Protein AF-0000000070117212 (afdb_homodimer)

Secondary structure (DSSP, 8-state):
--HHHHHHHHHHHTTT--GGGS-HHHHHHHHHHHHHHHHHHHTT--HHHHHHHHHHHHHHHHHHHTT-GGGHHHHHHHHHHHHHHHHHHHHHHHHHT---HHHHHHHHHHHHHHHHHHHHHHHHTT--HHHHHHHHHHHHHHHHHHHHHHHTT--S-----TTSHHHHHHHHHHHHHHHHHH--TTHHHHHHHHHHHHHHHHHHHHHHHHH-/--HHHHHHHHHHHTTT--GGGS-HHHHHHHHHHHHHHHHHHHTT--HHHHHHHHHHHHHHHHHHHTT-GGGHHHHHHHHHHHHHHHHHHHHHHHHHT---HHHHHHHHHHHHHHHHHHHHHHHHTT--HHHHHHHHHHHHHHHHHHHHHHHTT--S-----TTSHHHHHHHHHHHHHHHHHH--TTHHHHHHHHHHHHHHHHHHHHHHHHH-

Radius of gyration: 22.8 Å; Cα contacts (8 Å, |Δi|>4): 592; chains: 2; bounding box: 67×60×42 Å

pLDDT: mean 95.01, std 5.37, range [67.38, 98.81]

Nearest PDB structures (foldseek):
  6wm5-assembly1_A  TM=8.125E-01  e=2.354E-05  Archaeoglobus fulgidus
  5d92-assembly1_A  TM=7.506E-01  e=2.896E-04  Archaeoglobus fulgidus DSM 4304
  4q7c-assembly1_B  TM=7.956E-01  e=5.933E-04  Archaeoglobus fulgidus DSM 4304
  4q7c-assembly1_A  TM=7.778E-01  e=1.016E-03  Archaeoglobus fulgidus DSM 4304
  4mnd-assembly1_A-2  TM=7.373E-01  e=1.162E-03  Archaeoglobus fulgidus

InterPro domains:
  IPR000462 CDP-alcohol phosphatidyltransferase [PF01066] (47-190)
  IPR043130 CDP-alcohol phosphatidyltransferase, transmembrane domain [G3DSA:1.20.120.1760] (30-212)

Organism: Actinoplanes teichomyceticus (NCBI:txid1867)

Solvent-accessible surface area (backbone atoms only — not comparable to full-atom values): 20747 Å² total; per-residue (Å²): 124,52,71,69,57,47,41,52,55,50,8,64,75,53,83,62,49,50,45,91,74,43,55,70,67,58,28,49,51,54,48,48,27,45,53,53,14,50,53,38,38,73,69,68,50,50,32,68,55,37,42,51,50,20,34,54,40,19,54,43,23,31,60,39,18,68,65,37,63,81,21,18,51,59,22,17,50,34,43,52,53,21,55,49,27,61,52,26,19,54,33,17,14,61,65,65,69,60,74,45,49,52,54,54,40,49,52,55,51,42,51,54,53,24,51,51,25,48,40,46,21,37,37,65,59,63,16,55,62,68,50,36,50,49,24,51,51,42,46,52,48,43,54,37,51,52,31,38,37,35,58,58,63,41,81,61,84,72,62,90,44,71,42,36,67,70,49,50,50,48,42,49,17,52,30,32,39,43,26,51,73,68,68,46,37,51,51,38,40,49,51,47,35,53,36,20,54,54,15,41,52,52,46,50,53,37,48,52,64,64,50,102,124,53,70,69,55,46,42,52,53,51,9,65,75,54,82,62,49,49,44,91,74,42,56,71,66,56,28,49,49,54,48,48,27,46,53,52,14,49,53,37,37,75,69,70,49,51,32,67,56,36,43,51,50,21,34,53,40,18,55,44,24,31,61,38,19,69,65,38,62,82,20,17,50,59,23,16,52,34,43,51,53,22,56,49,26,60,52,26,21,55,33,18,13,61,66,64,69,60,73,47,49,52,54,52,40,50,53,54,51,41,52,52,55,25,50,53,23,48,41,47,21,37,38,64,58,62,16,55,63,68,50,36,48,48,24,51,50,41,46,50,47,44,52,39,50,52,29,39,38,36,59,58,63,41,81,61,84,74,64,90,45,71,42,35,66,71,47,50,49,47,42,48,21,54,28,33,39,43,28,49,73,69,68,48,37,51,52,38,38,51,52,48,34,52,35,22,54,53,14,40,52,50,46,51,53,35,49,51,64,65,48,102

Foldseek 3Di:
DDPVVLQCVVCVVAVNDGLVPDPPVSVVLSVVLLVVLVVCLVVPNALVNLLVVLLVLLLCLLVQLLVALVSLLVSLVSLVVSVSSLSNSVSNCSVNVPDDPVSVVSSVVSLLSSLLSLLSSLVSNPADPVLSVLLSVLLVVLVVLQVVLVVLPQVHSQDDAQLDSVNSSCLSNVLSVCCSPPVDSHPSSVVSNVRSVRRSVSVVVSSVVRND/DDPVVLQCVVCVVAVNDGLVPDPPVSVVLSVVLLVVLVVCLVVPNALVNLLVVLLVLLLCLLVQLLVALVSLLVSLVSLVVSVSSLSNSVSNCSVNVPDDPVSVVSSVVSLLSSLLSLLSSLVSNPADPVLSVLLSVLLVVLVVLQVVLVVLPQVHSQDDAQLDSVNSSCLSNVLSVCCSPPVDSHPSSVVSNVRSVRRSVSVVVSSVVRND

Sequence (424 aa):
MTWDEYATAWSGLHGGFDPRRASRLVRGWVRAAYAIGSWLGRHRVSPAAVTTAGVLVCAAVPLIALAGRPGLPAGALLVLVAAAADGLDGAVAVITGRVTRTGFVYDSVADRLGEAAWLAAFWVAGAPGWLVTAAGAASWLHEYVRARATAAGMSEIGVVTVGERPTRALIAGLGLALIAVLGMPWLPPALWVVMQLIGLAQLSAAVRHALRMTWDEYATAWSGLHGGFDPRRASRLVRGWVRAAYAIGSWLGRHRVSPAAVTTAGVLVCAAVPLIALAGRPGLPAGALLVLVAAAADGLDGAVAVITGRVTRTGFVYDSVADRLGEAAWLAAFWVAGAPGWLVTAAGAASWLHEYVRARATAAGMSEIGVVTVGERPTRALIAGLGLALIAVLGMPWLPPALWVVMQLIGLAQLSAAVRHALR

Structure (mmCIF, N/CA/C/O backbone):
data_AF-0000000070117212-model_v1
#
loop_
_entity.id
_entity.type
_entity.pdbx_description
1 polymer 'CDP-diacylglycerol--glycerol-3-phosphate 3-phosphatidyltransferase'
#
loop_
_atom_site.group_PDB
_atom_site.id
_atom_site.type_symbol
_atom_site.label_atom_id
_atom_site.label_alt_id
_atom_site.label_comp_id
_atom_site.label_asym_id
_atom_site.label_entity_id
_atom_site.label_seq_id
_atom_site.pdbx_PDB_ins_code
_atom_site.Cartn_x
_atom_site.Cartn_y
_atom_site.Cartn_z
_atom_site.occupancy
_atom_site.B_iso_or_equiv
_atom_site.auth_seq_id
_atom_site.auth_comp_id
_atom_site.auth_asym_id
_atom_site.auth_atom_id
_atom_site.pdbx_PDB_model_num
ATOM 1 N N . MET A 1 1 ? 34.344 7.117 -7.133 1 90.5 1 MET A N 1
ATOM 2 C CA . MET A 1 1 ? 34.062 7.066 -5.699 1 90.5 1 MET A CA 1
ATOM 3 C C . MET A 1 1 ? 34.812 5.895 -5.055 1 90.5 1 MET A C 1
ATOM 5 O O . MET A 1 1 ? 34.75 4.773 -5.57 1 90.5 1 MET A O 1
ATOM 9 N N . THR A 1 2 ? 35.469 6.082 -4.016 1 93.94 2 THR A N 1
ATOM 10 C CA . THR A 1 2 ? 36.188 5.023 -3.32 1 93.94 2 THR A CA 1
ATOM 11 C C . THR A 1 2 ? 35.281 4.25 -2.395 1 93.94 2 THR A C 1
ATOM 13 O O . THR A 1 2 ? 3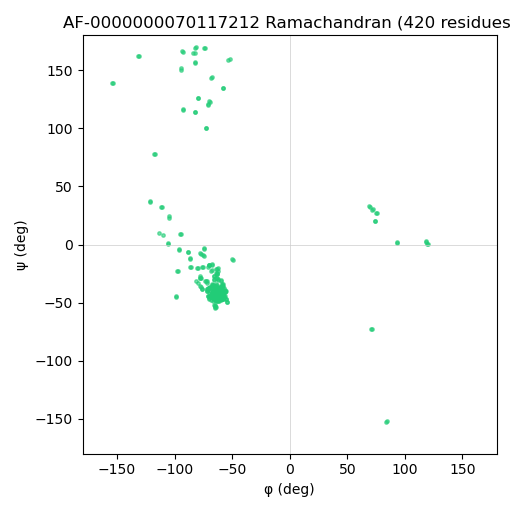4.156 4.688 -2.125 1 93.94 2 THR A O 1
ATOM 16 N N . TRP A 1 3 ? 35.719 3.117 -1.957 1 94.31 3 TRP A N 1
ATOM 17 C CA . TRP A 1 3 ? 34.938 2.295 -1.026 1 94.31 3 TRP A CA 1
ATOM 18 C C . TRP A 1 3 ? 34.625 3.07 0.245 1 94.31 3 TRP A C 1
ATOM 20 O O . TRP A 1 3 ? 33.469 3.031 0.728 1 94.31 3 TRP A O 1
ATOM 30 N N . ASP A 1 4 ? 35.531 3.766 0.801 1 94.62 4 ASP A N 1
ATOM 31 C CA . ASP A 1 4 ? 35.344 4.512 2.041 1 94.62 4 ASP A CA 1
ATOM 32 C C . ASP A 1 4 ? 34.312 5.633 1.849 1 94.62 4 ASP A C 1
ATOM 34 O O . ASP A 1 4 ? 33.5 5.895 2.734 1 94.62 4 ASP A O 1
ATOM 38 N N . GLU A 1 5 ? 34.438 6.234 0.736 1 94.12 5 GLU A N 1
ATOM 39 C CA . GLU A 1 5 ? 33.469 7.277 0.408 1 94.12 5 GLU A CA 1
ATOM 40 C C . GLU A 1 5 ? 32.062 6.699 0.252 1 94.12 5 GLU A C 1
ATOM 42 O O . GLU A 1 5 ? 31.078 7.277 0.738 1 94.12 5 GLU A O 1
ATOM 47 N N . TYR A 1 6 ? 31.984 5.586 -0.406 1 94.19 6 TYR A N 1
ATOM 48 C CA . TYR A 1 6 ? 30.703 4.91 -0.586 1 94.19 6 TYR A CA 1
ATOM 49 C C . TYR A 1 6 ? 30.125 4.48 0.754 1 94.19 6 TYR A C 1
ATOM 51 O O . TYR A 1 6 ? 28.938 4.672 1.011 1 94.19 6 TYR A O 1
ATOM 59 N N . ALA A 1 7 ? 30.922 3.896 1.582 1 93.31 7 ALA A N 1
ATOM 60 C CA . ALA A 1 7 ? 30.469 3.439 2.895 1 93.31 7 ALA A CA 1
ATOM 61 C C . ALA A 1 7 ? 29.953 4.602 3.73 1 93.31 7 ALA A C 1
ATOM 63 O O . ALA A 1 7 ? 28.969 4.453 4.457 1 93.31 7 ALA A O 1
ATOM 64 N N . THR A 1 8 ? 30.578 5.758 3.602 1 91.75 8 THR A N 1
ATOM 65 C CA . THR A 1 8 ? 30.141 6.949 4.32 1 91.75 8 THR A CA 1
ATOM 66 C C . THR A 1 8 ? 28.797 7.438 3.797 1 91.75 8 THR A C 1
ATOM 68 O O . THR A 1 8 ? 27.906 7.773 4.578 1 91.75 8 THR A O 1
ATOM 71 N N . ALA A 1 9 ? 28.719 7.453 2.51 1 89.75 9 ALA A N 1
ATOM 72 C CA . ALA A 1 9 ? 27.453 7.863 1.896 1 89.75 9 ALA A CA 1
ATOM 73 C C . ALA A 1 9 ? 26.328 6.906 2.273 1 89.75 9 ALA A C 1
ATOM 75 O O . ALA A 1 9 ? 25.219 7.344 2.602 1 89.75 9 ALA A O 1
ATOM 76 N N . TRP A 1 10 ? 26.625 5.672 2.182 1 86.5 10 TRP A N 1
ATOM 77 C CA . TRP A 1 10 ? 25.672 4.629 2.539 1 86.5 10 TRP A CA 1
ATOM 78 C C . TRP A 1 10 ? 25.219 4.77 3.992 1 86.5 10 TRP A C 1
ATOM 80 O O . TRP A 1 10 ? 24.031 4.652 4.301 1 86.5 10 TRP A O 1
ATOM 90 N N . SER A 1 11 ? 26.094 4.996 4.855 1 86.5 11 SER A N 1
ATOM 91 C CA . SER A 1 11 ? 25.828 5.191 6.277 1 86.5 11 SER A CA 1
ATOM 92 C C . SER A 1 11 ? 24.844 6.344 6.496 1 86.5 11 SER A C 1
ATOM 94 O O . SER A 1 11 ? 23.922 6.238 7.309 1 86.5 11 SER A O 1
ATOM 96 N N . GLY A 1 12 ? 25.078 7.438 5.812 1 82.12 12 GLY A N 1
ATOM 97 C CA . GLY A 1 12 ? 24.188 8.594 5.922 1 82.12 12 GLY A CA 1
ATOM 98 C C . GLY A 1 12 ? 22.766 8.289 5.512 1 82.12 12 GLY A C 1
ATOM 99 O O . GLY A 1 12 ? 21.812 8.797 6.117 1 82.12 12 GLY A O 1
ATOM 100 N N . LEU A 1 13 ? 22.641 7.406 4.621 1 76.94 13 LEU A N 1
ATOM 101 C CA . LEU A 1 13 ? 21.328 7.055 4.09 1 76.94 13 LEU A CA 1
ATOM 102 C C . LEU A 1 13 ? 20.656 5.988 4.953 1 76.94 13 LEU A C 1
ATOM 104 O O . LEU A 1 13 ? 19.469 5.715 4.793 1 76.94 13 LEU A O 1
ATOM 108 N N . HIS A 1 14 ? 21.422 5.398 5.832 1 78.94 14 HIS A N 1
ATOM 109 C CA . HIS A 1 14 ? 20.891 4.312 6.652 1 78.94 14 HIS A CA 1
ATOM 110 C C . HIS A 1 14 ? 21 4.637 8.141 1 78.94 14 HIS A C 1
ATOM 112 O O . HIS A 1 14 ? 21.391 3.781 8.938 1 78.94 14 HIS A O 1
ATOM 118 N N . GLY A 1 15 ? 20.812 5.828 8.484 1 75.38 15 GLY A N 1
ATOM 119 C CA . GLY A 1 15 ? 20.688 6.254 9.867 1 75.38 15 GLY A CA 1
ATOM 120 C C . GLY A 1 15 ? 22.016 6.262 10.609 1 75.38 15 GLY A C 1
ATOM 121 O O . GLY A 1 15 ? 22.047 6.078 11.828 1 75.38 15 GLY A O 1
ATOM 122 N N . GLY A 1 16 ? 23.125 6.305 9.875 1 81.5 16 GLY A N 1
ATOM 123 C CA . GLY A 1 16 ? 24.422 6.398 10.508 1 81.5 16 GLY A CA 1
ATOM 124 C C . GLY A 1 16 ? 25.078 5.047 10.742 1 81.5 16 GLY A C 1
ATOM 125 O O . GLY A 1 16 ? 26.188 4.965 11.258 1 81.5 16 GLY A O 1
ATOM 126 N N . PHE A 1 17 ? 24.391 4.031 10.32 1 82.19 17 PHE A N 1
ATOM 127 C CA . PHE A 1 17 ? 24.938 2.689 10.445 1 82.19 17 PHE A CA 1
ATOM 128 C C . PHE A 1 17 ? 26.125 2.502 9.508 1 82.19 17 PHE A C 1
ATOM 130 O O . PHE A 1 17 ? 25.984 2.631 8.289 1 82.19 17 PHE A O 1
ATOM 137 N N . ASP A 1 18 ? 27.266 2.146 10.094 1 89.94 18 ASP A N 1
ATOM 138 C CA . ASP A 1 18 ? 28.484 2 9.305 1 89.94 18 ASP A CA 1
ATOM 139 C C . ASP A 1 18 ? 28.672 0.559 8.836 1 89.94 18 ASP A C 1
ATOM 141 O O . ASP A 1 18 ? 28.922 -0.338 9.648 1 89.94 18 ASP A O 1
ATOM 145 N N . PRO A 1 19 ? 28.641 0.44 7.559 1 89.88 19 PRO A N 1
ATOM 146 C CA . PRO A 1 19 ? 28.734 -0.934 7.062 1 89.88 19 PRO A CA 1
ATOM 147 C C . PRO A 1 19 ? 30.125 -1.535 7.27 1 89.88 19 PRO A C 1
ATOM 149 O O . PRO A 1 19 ? 30.281 -2.758 7.211 1 89.88 19 PRO A O 1
ATOM 152 N N . ARG A 1 20 ? 31.156 -0.72 7.516 1 91.25 20 ARG A N 1
ATOM 153 C CA . ARG A 1 20 ? 32.531 -1.205 7.75 1 91.25 20 ARG A CA 1
ATOM 154 C C . ARG A 1 20 ? 32.625 -1.908 9.102 1 91.25 20 ARG A C 1
ATOM 156 O O . ARG A 1 20 ? 33.531 -2.701 9.32 1 91.25 20 ARG A O 1
ATOM 163 N N . ARG A 1 21 ? 31.641 -1.642 9.93 1 91.75 21 ARG A N 1
ATOM 164 C CA . ARG A 1 21 ? 31.625 -2.232 11.258 1 91.75 21 ARG A CA 1
ATOM 165 C C . ARG A 1 21 ? 30.453 -3.213 11.406 1 91.75 21 ARG A C 1
ATOM 167 O O . ARG A 1 21 ? 30.172 -3.678 12.508 1 91.75 21 ARG A O 1
ATOM 174 N N . ALA A 1 22 ? 29.844 -3.49 10.391 1 89.5 22 ALA A N 1
ATOM 175 C CA . ALA A 1 22 ? 28.688 -4.383 10.406 1 89.5 22 ALA A CA 1
ATOM 176 C C . ALA A 1 22 ? 29.109 -5.844 10.391 1 89.5 22 ALA A C 1
ATOM 178 O O . ALA A 1 22 ? 30.312 -6.145 10.359 1 89.5 22 ALA A O 1
ATOM 179 N N . SER A 1 23 ? 28.234 -6.684 10.609 1 91.38 23 SER A N 1
ATOM 180 C CA . SER A 1 23 ? 28.5 -8.109 10.492 1 91.38 23 SER A CA 1
ATOM 181 C C . SER A 1 23 ? 29.141 -8.445 9.148 1 91.38 23 SER A C 1
ATOM 183 O O . SER A 1 23 ? 29.047 -7.66 8.203 1 91.38 23 SER A O 1
ATOM 185 N N . ARG A 1 24 ? 29.781 -9.555 9.07 1 92.38 24 ARG A N 1
ATOM 186 C CA . ARG A 1 24 ? 30.469 -9.977 7.848 1 92.38 24 ARG A CA 1
ATOM 187 C C . ARG A 1 24 ? 29.484 -10.07 6.68 1 92.38 24 ARG A C 1
ATOM 189 O O . ARG A 1 24 ? 29.828 -9.734 5.547 1 92.38 24 ARG A O 1
ATOM 196 N N . LEU A 1 25 ? 28.328 -10.492 7.012 1 89.31 25 LEU A N 1
ATOM 197 C CA . LEU A 1 25 ? 27.328 -10.672 5.973 1 89.31 25 LEU A CA 1
ATOM 198 C C . LEU A 1 25 ? 26.891 -9.328 5.402 1 89.31 25 LEU A C 1
ATOM 200 O O . LEU A 1 25 ? 26.828 -9.156 4.18 1 89.31 25 LEU A O 1
ATOM 204 N N . VAL A 1 26 ? 26.594 -8.422 6.23 1 88.75 26 VAL A N 1
ATOM 205 C CA . VAL A 1 26 ? 26.156 -7.102 5.793 1 88.75 26 VAL A CA 1
ATOM 206 C C . VAL A 1 26 ? 27.297 -6.395 5.055 1 88.75 26 VAL A C 1
ATOM 208 O O . VAL A 1 26 ? 27.078 -5.836 3.979 1 88.75 26 VAL A O 1
ATOM 211 N N . ARG A 1 27 ? 28.469 -6.48 5.598 1 92.56 27 ARG A N 1
ATOM 212 C CA . ARG A 1 27 ? 29.641 -5.855 4.977 1 92.56 27 ARG A CA 1
ATOM 213 C C . ARG A 1 27 ? 29.891 -6.445 3.594 1 92.56 27 ARG A C 1
ATOM 215 O O . ARG A 1 27 ? 30.203 -5.711 2.65 1 92.56 27 ARG A O 1
ATOM 222 N N . GLY A 1 28 ? 29.844 -7.715 3.533 1 93.5 28 GLY A N 1
ATOM 223 C CA . GLY A 1 28 ? 30.047 -8.367 2.252 1 93.5 28 GLY A CA 1
ATOM 224 C C . GLY A 1 28 ? 29.047 -7.938 1.198 1 93.5 28 GLY A C 1
ATOM 225 O O . GLY A 1 28 ? 29.406 -7.695 0.046 1 93.5 28 GLY A O 1
ATOM 226 N N . TRP A 1 29 ? 27.812 -7.809 1.603 1 91.19 29 TRP A N 1
ATOM 227 C CA . TRP A 1 29 ? 26.766 -7.398 0.675 1 91.19 29 TRP A CA 1
ATOM 228 C C . TRP A 1 29 ? 27 -5.973 0.189 1 91.19 29 TRP A C 1
ATOM 230 O O . TRP A 1 29 ? 26.891 -5.691 -1.007 1 91.19 29 TRP A O 1
ATOM 240 N N . VAL A 1 30 ? 27.281 -5.137 1.145 1 93.25 30 VAL A N 1
ATOM 241 C CA . VAL A 1 30 ? 27.469 -3.732 0.79 1 93.25 30 VAL A CA 1
ATOM 242 C C . VAL A 1 30 ? 28.688 -3.592 -0.115 1 93.25 30 VAL A C 1
ATOM 244 O O . VAL A 1 30 ? 28.688 -2.807 -1.065 1 93.25 30 VAL A O 1
ATOM 247 N N . ARG A 1 31 ? 29.719 -4.383 0.127 1 95.06 31 ARG A N 1
ATOM 248 C CA . ARG A 1 31 ? 30.906 -4.352 -0.713 1 95.06 31 ARG A CA 1
ATOM 249 C C . ARG A 1 31 ? 30.609 -4.879 -2.113 1 95.06 31 ARG A C 1
ATOM 251 O O . ARG A 1 31 ? 31.125 -4.355 -3.102 1 95.06 31 ARG A O 1
ATOM 258 N N . ALA A 1 32 ? 29.875 -5.902 -2.119 1 95.94 32 ALA A N 1
ATOM 259 C CA . ALA A 1 32 ? 29.469 -6.438 -3.418 1 95.94 32 ALA A CA 1
ATOM 260 C C . ALA A 1 32 ? 28.656 -5.422 -4.203 1 95.94 32 ALA A C 1
ATOM 262 O O . ALA A 1 32 ? 28.859 -5.254 -5.41 1 95.94 32 ALA A O 1
ATOM 263 N N . ALA A 1 33 ? 27.734 -4.844 -3.539 1 95.19 33 ALA A N 1
ATOM 264 C CA . ALA A 1 33 ? 26.922 -3.814 -4.176 1 95.19 33 ALA A CA 1
ATOM 265 C C . ALA A 1 33 ? 27.781 -2.672 -4.699 1 95.19 33 ALA A C 1
ATOM 267 O O . ALA A 1 33 ? 27.547 -2.164 -5.801 1 95.19 33 ALA A O 1
ATOM 268 N N . TYR A 1 34 ? 28.75 -2.326 -3.904 1 95.94 34 TYR A N 1
ATOM 269 C CA . TYR A 1 34 ? 29.688 -1.289 -4.312 1 95.94 34 TYR A CA 1
ATOM 270 C C . TYR A 1 34 ? 30.453 -1.711 -5.559 1 95.94 34 TYR A C 1
ATOM 272 O O . TYR A 1 34 ? 30.547 -0.949 -6.523 1 95.94 34 TYR A O 1
ATOM 280 N N . ALA A 1 35 ? 30.969 -2.893 -5.535 1 97.44 35 ALA A N 1
ATOM 281 C CA . ALA A 1 35 ? 31.781 -3.375 -6.645 1 97.44 35 ALA A CA 1
ATOM 282 C C . ALA A 1 35 ? 30.969 -3.467 -7.93 1 97.44 35 ALA A C 1
ATOM 284 O O . ALA A 1 35 ? 31.375 -2.959 -8.977 1 97.44 35 ALA A O 1
ATOM 285 N N . ILE A 1 36 ? 29.859 -4.043 -7.844 1 97.25 36 ILE A N 1
ATOM 286 C CA . ILE A 1 36 ? 29 -4.227 -9.008 1 97.25 36 ILE A CA 1
ATOM 287 C C . ILE A 1 36 ? 28.422 -2.881 -9.438 1 97.25 36 ILE A C 1
ATOM 289 O O . ILE A 1 36 ? 28.359 -2.582 -10.633 1 97.25 36 ILE A O 1
ATOM 293 N N . GLY A 1 37 ? 27.984 -2.143 -8.477 1 96.5 37 GLY A N 1
ATOM 294 C CA . GLY A 1 37 ? 27.484 -0.81 -8.781 1 96.5 37 GLY A CA 1
ATOM 295 C C . GLY A 1 37 ? 28.5 0.065 -9.484 1 96.5 37 GLY A C 1
ATOM 296 O O . GLY A 1 37 ? 28.156 0.802 -10.414 1 96.5 37 GLY A O 1
ATOM 297 N N . SER A 1 38 ? 29.766 -0.034 -9.031 1 96.81 38 SER A N 1
ATOM 298 C CA . SER A 1 38 ? 30.828 0.724 -9.672 1 96.81 38 SER A CA 1
ATOM 299 C C . SER A 1 38 ? 31.047 0.277 -11.109 1 96.81 38 SER A C 1
ATOM 301 O O . SER A 1 38 ? 31.234 1.107 -12 1 96.81 38 SER A O 1
ATOM 303 N N . TRP A 1 39 ? 30.984 -0.942 -11.203 1 97.44 39 TRP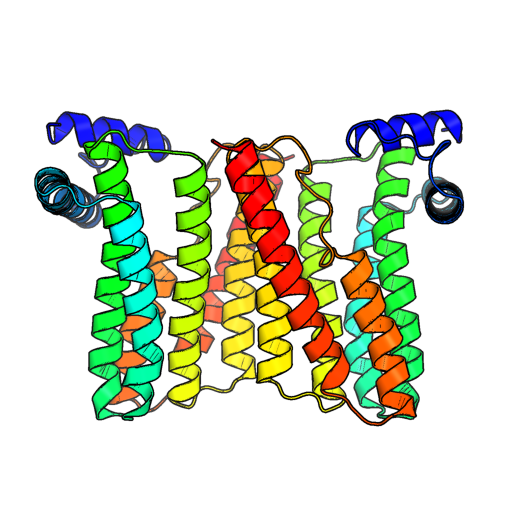 A N 1
ATOM 304 C CA . TRP A 1 39 ? 31.156 -1.485 -12.555 1 97.44 39 TRP A CA 1
ATOM 305 C C . TRP A 1 39 ? 30.016 -1.024 -13.461 1 97.44 39 TRP A C 1
ATOM 307 O O . TRP A 1 39 ? 30.266 -0.592 -14.594 1 97.44 39 TRP A O 1
ATOM 317 N N . LEU A 1 40 ? 28.797 -1.068 -13.086 1 97.19 40 LEU A N 1
ATOM 318 C CA . LEU A 1 40 ? 27.625 -0.631 -13.852 1 97.19 40 LEU A CA 1
ATOM 319 C C . LEU A 1 40 ? 27.703 0.862 -14.148 1 97.19 40 LEU A C 1
ATOM 321 O O . LEU A 1 40 ? 27.406 1.293 -15.266 1 97.19 40 LEU A O 1
ATOM 325 N N . GLY A 1 41 ? 28.047 1.578 -13.141 1 95.81 41 GLY A N 1
ATOM 326 C CA . GLY A 1 41 ? 28.234 3.008 -13.336 1 95.81 41 GLY A CA 1
ATOM 327 C C . GLY A 1 41 ? 29.25 3.34 -14.406 1 95.81 41 GLY A C 1
ATOM 328 O O . GLY A 1 41 ? 29.016 4.203 -15.258 1 95.81 41 GLY A O 1
ATOM 329 N N . ARG A 1 42 ? 30.344 2.648 -14.359 1 96.31 42 ARG A N 1
ATOM 330 C CA . ARG A 1 42 ? 31.406 2.871 -15.328 1 96.31 42 ARG A CA 1
ATOM 331 C C . ARG A 1 42 ? 30.938 2.572 -16.75 1 96.31 42 ARG A C 1
ATOM 333 O O . ARG A 1 42 ? 31.406 3.182 -17.703 1 96.31 42 ARG A O 1
ATOM 340 N N . HIS A 1 43 ? 30.078 1.717 -16.828 1 97.62 43 HIS A N 1
ATOM 341 C CA . HIS A 1 43 ? 29.562 1.344 -18.141 1 97.62 43 HIS A CA 1
ATOM 342 C C . HIS A 1 43 ? 28.297 2.117 -18.469 1 97.62 43 HIS A C 1
ATOM 344 O O . HIS A 1 43 ? 27.531 1.728 -19.375 1 97.62 43 HIS A O 1
ATOM 350 N N . ARG A 1 44 ? 27.906 3.049 -17.766 1 96.94 44 ARG A N 1
ATOM 351 C CA . ARG A 1 44 ? 26.891 4.062 -18.031 1 96.94 44 ARG A CA 1
ATOM 352 C C . ARG A 1 44 ? 25.5 3.479 -17.906 1 96.94 44 ARG A C 1
ATOM 354 O O . ARG A 1 44 ? 24.562 3.904 -18.594 1 96.94 44 ARG A O 1
ATOM 361 N N . VAL A 1 45 ? 25.375 2.443 -17.094 1 97.81 45 VAL A N 1
ATOM 362 C CA . VAL A 1 45 ? 24.062 1.914 -16.766 1 97.81 45 VAL A CA 1
ATOM 363 C C . VAL A 1 45 ? 23.422 2.779 -15.688 1 97.81 45 VAL A C 1
ATOM 365 O O . VAL A 1 45 ? 24.016 3.018 -14.633 1 97.81 45 VAL A O 1
ATOM 368 N N . SER A 1 46 ? 22.234 3.25 -15.938 1 97.56 46 SER A N 1
ATOM 369 C CA . SER A 1 46 ? 21.562 4.141 -14.992 1 97.56 46 SER A CA 1
ATOM 370 C C . SER A 1 46 ? 20.875 3.352 -13.883 1 97.56 46 SER A C 1
ATOM 372 O O . SER A 1 46 ? 20.562 2.172 -14.055 1 97.56 46 SER A O 1
ATOM 374 N N . PRO A 1 47 ? 20.672 3.973 -12.781 1 97.69 47 PRO A N 1
ATOM 375 C CA . PRO A 1 47 ? 19.906 3.326 -11.711 1 97.69 47 PRO A CA 1
ATOM 376 C C . PRO A 1 47 ? 18.516 2.881 -12.164 1 97.69 47 PRO A C 1
ATOM 378 O O . PRO A 1 47 ? 18.078 1.783 -11.82 1 97.69 47 PRO A O 1
ATOM 381 N N . ALA A 1 48 ? 17.859 3.693 -12.969 1 97.62 48 ALA A N 1
ATOM 382 C CA . ALA A 1 48 ? 16.516 3.375 -13.461 1 97.62 48 ALA A CA 1
ATOM 383 C C . ALA A 1 48 ? 16.531 2.113 -14.32 1 97.62 48 ALA A C 1
ATOM 385 O O . ALA A 1 48 ? 15.586 1.328 -14.297 1 97.62 48 ALA A O 1
ATOM 386 N N . ALA A 1 49 ? 17.547 2.018 -15.07 1 98.06 49 ALA A N 1
ATOM 387 C CA . ALA A 1 49 ? 17.672 0.819 -15.891 1 98.06 49 ALA A CA 1
ATOM 388 C C . ALA A 1 49 ? 17.812 -0.429 -15.023 1 98.06 49 ALA A C 1
ATOM 390 O O . ALA A 1 49 ? 17.234 -1.475 -15.336 1 98.06 49 ALA A O 1
ATOM 391 N N . VAL A 1 50 ? 18.562 -0.313 -13.953 1 98.5 50 VAL A N 1
ATOM 392 C CA . VAL A 1 50 ? 18.75 -1.438 -13.047 1 98.5 50 VAL A CA 1
ATOM 393 C C . VAL A 1 50 ? 17.422 -1.787 -12.375 1 98.5 50 VAL A C 1
ATOM 395 O O . VAL A 1 50 ? 17.047 -2.959 -12.297 1 98.5 50 VAL A O 1
ATOM 398 N N . THR A 1 51 ? 16.719 -0.812 -11.93 1 98.44 51 THR A N 1
ATOM 399 C CA . THR A 1 51 ? 15.422 -1.015 -11.297 1 98.44 51 THR A CA 1
ATOM 400 C C . THR A 1 51 ? 14.453 -1.68 -12.266 1 98.44 51 THR A C 1
ATOM 402 O O . THR A 1 51 ? 13.797 -2.662 -11.922 1 98.44 51 THR A O 1
ATOM 405 N N . THR A 1 52 ? 14.406 -1.146 -13.492 1 98.56 52 THR A N 1
ATOM 406 C CA . THR A 1 52 ? 13.5 -1.681 -14.5 1 98.56 52 THR A CA 1
ATOM 407 C C . THR A 1 52 ? 13.859 -3.127 -14.836 1 98.56 52 THR A C 1
ATOM 409 O O . THR A 1 52 ? 12.969 -3.977 -14.953 1 98.56 52 THR A O 1
ATOM 412 N N . ALA A 1 53 ? 15.109 -3.369 -14.984 1 98.56 53 ALA A N 1
ATOM 413 C CA . ALA A 1 53 ? 15.547 -4.742 -15.219 1 98.56 53 ALA A CA 1
ATOM 414 C C . ALA A 1 53 ? 15.117 -5.664 -14.086 1 98.56 53 ALA A C 1
ATOM 416 O O . ALA A 1 53 ? 14.68 -6.793 -14.32 1 98.56 53 ALA A O 1
ATOM 417 N N . GLY A 1 54 ? 15.258 -5.203 -12.844 1 98.62 54 GLY A N 1
ATOM 418 C CA . GLY A 1 54 ? 14.812 -5.969 -11.688 1 98.62 54 GLY A CA 1
ATOM 419 C C . GLY A 1 54 ? 13.328 -6.301 -11.734 1 98.62 54 GLY A C 1
ATOM 420 O O . GLY A 1 54 ? 12.93 -7.434 -11.453 1 98.62 54 GLY A O 1
ATOM 421 N N . VAL A 1 55 ? 12.523 -5.363 -12.117 1 98.69 55 VAL A N 1
ATOM 422 C CA . VAL A 1 55 ? 11.078 -5.566 -12.211 1 98.69 55 VAL A CA 1
ATOM 423 C C . VAL A 1 55 ? 10.766 -6.598 -13.289 1 98.69 55 VAL A C 1
ATOM 425 O O . VAL A 1 55 ? 9.906 -7.461 -13.102 1 98.69 55 VAL A O 1
ATOM 428 N N . LEU A 1 56 ? 11.445 -6.504 -14.422 1 98.75 56 LEU A N 1
ATOM 429 C CA . LEU A 1 56 ? 11.234 -7.453 -15.508 1 98.75 56 LEU A CA 1
ATOM 430 C C . LEU A 1 56 ? 11.617 -8.867 -15.078 1 98.75 56 LEU A C 1
ATOM 432 O O . LEU A 1 56 ? 10.938 -9.828 -15.422 1 98.75 56 LEU A O 1
ATOM 436 N N . VAL A 1 57 ? 12.711 -8.953 -14.352 1 98.81 57 VAL A N 1
ATOM 437 C CA . VAL A 1 57 ? 13.125 -10.25 -13.828 1 98.81 57 VAL A CA 1
ATOM 438 C C . VAL A 1 57 ? 12.062 -10.781 -12.867 1 98.81 57 VAL A C 1
ATOM 440 O O . VAL A 1 57 ? 11.719 -11.969 -12.906 1 98.81 57 VAL A O 1
ATOM 443 N N . CYS A 1 58 ? 11.531 -9.969 -12.023 1 98.81 58 CYS A N 1
ATOM 444 C CA . CYS A 1 58 ? 10.445 -10.375 -11.133 1 98.81 58 CYS A CA 1
ATOM 445 C C . CYS A 1 58 ? 9.25 -10.883 -11.93 1 98.81 58 CYS A C 1
ATOM 447 O O . CYS A 1 58 ? 8.656 -11.906 -11.578 1 98.81 58 CYS A O 1
ATOM 449 N N . ALA A 1 59 ? 8.914 -10.156 -12.992 1 98.75 59 ALA A N 1
ATOM 450 C CA . ALA A 1 59 ? 7.758 -10.516 -13.812 1 98.75 59 ALA A CA 1
ATOM 451 C C . ALA A 1 59 ? 7.953 -11.883 -14.469 1 98.75 59 ALA A C 1
ATOM 453 O O . ALA A 1 59 ? 6.984 -12.586 -14.75 1 98.75 59 ALA A O 1
ATOM 454 N N . ALA A 1 60 ? 9.133 -12.297 -14.672 1 98.75 60 ALA A N 1
ATOM 455 C CA . ALA A 1 60 ? 9.453 -13.578 -15.297 1 98.75 60 ALA A CA 1
ATOM 456 C C . ALA A 1 60 ? 9.234 -14.734 -14.328 1 98.75 60 ALA A C 1
ATOM 458 O O . ALA A 1 60 ? 9.109 -15.883 -14.75 1 98.75 60 ALA A O 1
ATOM 459 N N . VAL A 1 61 ? 9.195 -14.461 -13.062 1 98.81 61 VAL A N 1
ATOM 460 C CA . VAL A 1 61 ? 9.148 -15.508 -12.047 1 98.81 61 VAL A CA 1
ATOM 461 C C . VAL A 1 61 ? 7.848 -16.297 -12.188 1 98.81 61 VAL A C 1
ATOM 463 O O . VAL A 1 61 ? 7.867 -17.516 -12.328 1 98.81 61 VAL A O 1
ATOM 466 N N . PRO A 1 62 ? 6.672 -15.664 -12.195 1 98.62 62 PRO A N 1
ATOM 467 C CA . PRO A 1 62 ? 5.449 -16.453 -12.359 1 98.62 62 PRO A CA 1
ATOM 468 C C . PRO A 1 62 ? 5.359 -17.125 -13.734 1 98.62 62 PRO A C 1
ATOM 470 O O . PRO A 1 62 ? 4.75 -18.188 -13.867 1 98.62 62 PRO A O 1
ATOM 473 N N . LEU A 1 63 ? 5.922 -16.516 -14.766 1 98.31 63 LEU A N 1
ATOM 474 C CA . LEU A 1 63 ? 5.898 -17.109 -16.094 1 98.31 63 LEU A CA 1
ATOM 475 C C . LEU A 1 63 ? 6.668 -18.422 -16.125 1 98.31 63 LEU A C 1
ATOM 477 O O . LEU A 1 63 ? 6.199 -19.406 -16.703 1 98.31 63 LEU A O 1
ATOM 481 N N . ILE A 1 64 ? 7.801 -18.438 -15.469 1 97.94 64 ILE A N 1
ATOM 482 C CA . ILE A 1 64 ? 8.609 -19.656 -15.445 1 97.94 64 ILE A CA 1
ATOM 483 C C . ILE A 1 64 ? 7.953 -20.703 -14.547 1 97.94 64 ILE A C 1
ATOM 485 O O . ILE A 1 64 ? 8.055 -21.891 -14.805 1 97.94 64 ILE A O 1
ATOM 489 N N . ALA A 1 65 ? 7.289 -20.266 -13.547 1 97.5 65 ALA A N 1
ATOM 490 C CA . ALA A 1 65 ? 6.586 -21.172 -12.648 1 97.5 65 ALA A CA 1
ATOM 491 C C . ALA A 1 65 ? 5.492 -21.938 -13.391 1 97.5 65 ALA A C 1
ATOM 493 O O . ALA A 1 65 ? 5.055 -23 -12.938 1 97.5 65 ALA A O 1
ATOM 494 N N . LEU A 1 66 ? 5.02 -21.406 -14.508 1 97.19 66 LEU A N 1
ATOM 495 C CA . LEU A 1 66 ? 4.004 -22.078 -15.32 1 97.19 66 LEU A CA 1
ATOM 496 C C . LEU A 1 66 ? 4.523 -23.406 -15.844 1 97.19 66 LEU A C 1
ATOM 498 O O . LEU A 1 66 ? 3.738 -24.281 -16.234 1 97.19 66 LEU A O 1
ATOM 502 N N . ALA A 1 67 ? 5.828 -23.609 -15.898 1 96.38 67 ALA A N 1
ATOM 503 C CA . ALA A 1 67 ? 6.445 -24.859 -16.344 1 96.38 67 ALA A CA 1
ATOM 504 C C . ALA A 1 67 ? 6.32 -25.953 -15.297 1 96.38 67 ALA A C 1
ATOM 506 O O . ALA A 1 67 ? 6.738 -27.094 -15.516 1 96.38 67 ALA A O 1
ATOM 507 N N . GLY A 1 68 ? 5.824 -25.672 -14.234 1 94.31 68 GLY A N 1
ATOM 508 C CA . GLY A 1 68 ? 5.613 -26.641 -13.18 1 94.31 68 GLY A CA 1
ATOM 509 C C . GLY A 1 68 ? 6.836 -26.859 -12.312 1 94.31 68 GLY A C 1
ATOM 510 O O . GLY A 1 68 ? 7.625 -25.938 -12.109 1 94.31 68 GLY A O 1
ATOM 511 N N . ARG A 1 69 ? 6.918 -28.031 -11.781 1 92.69 69 ARG A N 1
ATOM 512 C CA . ARG A 1 69 ? 7.934 -28.359 -10.789 1 92.69 69 ARG A CA 1
ATOM 513 C C . ARG A 1 69 ? 9.336 -28.094 -11.336 1 92.69 69 ARG A C 1
ATOM 515 O O . ARG A 1 69 ? 10.188 -27.547 -10.625 1 92.69 69 ARG A O 1
ATOM 522 N N . PRO A 1 70 ? 9.602 -28.375 -12.578 1 92.69 70 PRO A N 1
ATOM 523 C CA . PRO A 1 70 ? 10.953 -28.125 -13.102 1 92.69 70 PRO A CA 1
ATOM 524 C C . PRO A 1 70 ? 11.297 -26.641 -13.195 1 92.69 70 PRO A C 1
ATOM 526 O O . PRO A 1 70 ? 12.477 -26.281 -13.172 1 92.69 70 PRO A O 1
ATOM 529 N N . GLY A 1 71 ? 10.32 -25.766 -13.266 1 97.06 71 GLY A N 1
ATOM 530 C CA . GLY A 1 71 ? 10.547 -24.328 -13.406 1 97.06 71 GLY A CA 1
ATOM 531 C C . GLY A 1 71 ? 10.766 -23.625 -12.086 1 97.06 71 GLY A C 1
ATOM 532 O O . GLY A 1 71 ? 11.297 -22.516 -12.055 1 97.06 71 GLY A O 1
ATOM 533 N N . LEU A 1 72 ? 10.375 -24.219 -10.992 1 98 72 LEU A N 1
ATOM 534 C CA . LEU A 1 72 ? 10.328 -23.562 -9.695 1 98 72 LEU A CA 1
ATOM 535 C C . LEU A 1 72 ? 11.734 -23.219 -9.211 1 98 72 LEU A C 1
ATOM 537 O O . LEU A 1 72 ? 11.961 -22.109 -8.703 1 98 72 LEU A O 1
ATOM 541 N N . PRO A 1 73 ? 12.742 -24.062 -9.406 1 97.62 73 PRO A N 1
ATOM 542 C CA . PRO A 1 73 ? 14.094 -23.672 -9.016 1 97.62 73 PRO A CA 1
ATOM 543 C C . PRO A 1 73 ? 14.617 -22.484 -9.812 1 97.62 73 PRO A C 1
ATOM 545 O O . PRO A 1 73 ? 15.312 -21.625 -9.266 1 97.62 73 PRO A O 1
ATOM 548 N N . ALA A 1 74 ? 14.305 -22.531 -11.086 1 98.06 74 ALA A N 1
ATOM 549 C CA . ALA A 1 74 ? 14.688 -21.375 -11.898 1 98.06 74 ALA A CA 1
ATOM 550 C C . ALA A 1 74 ? 14.016 -20.109 -11.391 1 98.06 74 ALA A C 1
ATOM 552 O O . ALA A 1 74 ? 14.633 -19.047 -11.383 1 98.06 74 ALA A O 1
ATOM 553 N N . GLY A 1 75 ? 12.727 -20.219 -11.016 1 98.62 75 GLY A N 1
ATOM 554 C CA . GLY A 1 75 ? 12.039 -19.094 -10.398 1 98.62 75 GLY A CA 1
ATOM 555 C C . GLY A 1 75 ? 12.711 -18.594 -9.133 1 98.62 75 GLY A C 1
ATOM 556 O O . GLY A 1 75 ? 12.852 -17.391 -8.922 1 98.62 75 GLY A O 1
ATOM 557 N N . ALA A 1 76 ? 13.125 -19.516 -8.359 1 98.62 76 ALA A N 1
ATOM 558 C CA . ALA A 1 76 ? 13.828 -19.172 -7.121 1 98.62 76 ALA A CA 1
ATOM 559 C C . ALA A 1 76 ? 15.094 -18.375 -7.414 1 98.62 76 ALA A C 1
ATOM 561 O O . ALA A 1 76 ? 15.383 -17.391 -6.738 1 98.62 76 ALA A O 1
ATOM 562 N N . LEU A 1 77 ? 15.812 -18.781 -8.391 1 98.12 77 LEU A N 1
ATOM 563 C CA . LEU A 1 77 ? 17.031 -18.078 -8.789 1 98.12 77 LEU A CA 1
ATOM 564 C C . LEU A 1 77 ? 16.703 -16.672 -9.289 1 98.12 77 LEU A C 1
ATOM 566 O O . LEU A 1 77 ? 17.422 -15.727 -8.961 1 98.12 77 LEU A O 1
ATOM 570 N N . LEU A 1 78 ? 15.656 -16.547 -10.047 1 98.69 78 LEU A N 1
ATOM 571 C CA . LEU A 1 78 ? 15.258 -15.234 -10.547 1 98.69 78 LEU A CA 1
ATOM 572 C C . LEU A 1 78 ? 14.883 -14.305 -9.398 1 98.69 78 LEU A C 1
ATOM 574 O O . LEU A 1 78 ? 15.164 -13.102 -9.461 1 98.69 78 LEU A O 1
ATOM 578 N N . VAL A 1 79 ? 14.25 -14.852 -8.352 1 98.75 79 VAL A N 1
ATOM 579 C CA . VAL A 1 79 ? 13.93 -14.039 -7.176 1 98.75 79 VAL A CA 1
ATOM 580 C C . VAL A 1 79 ? 15.211 -13.477 -6.574 1 98.75 79 VAL A C 1
ATOM 582 O O . VAL A 1 79 ? 15.273 -12.289 -6.234 1 98.75 79 VAL A O 1
ATOM 585 N N . LEU A 1 80 ? 16.25 -14.273 -6.492 1 96.75 80 LEU A N 1
ATOM 586 C CA . LEU A 1 80 ? 17.531 -13.844 -5.922 1 96.75 80 LEU A CA 1
ATOM 587 C C . LEU A 1 80 ? 18.172 -12.773 -6.789 1 96.75 80 LEU A C 1
ATOM 589 O O . LEU A 1 80 ? 18.719 -11.797 -6.27 1 96.75 80 LEU A O 1
ATOM 593 N N . VAL A 1 81 ? 18.094 -12.953 -8.055 1 97.5 81 VAL A N 1
ATOM 594 C CA . VAL A 1 81 ? 18.656 -11.984 -8.992 1 97.5 81 VAL A CA 1
ATOM 595 C C . VAL A 1 81 ? 17.938 -10.648 -8.859 1 97.5 81 VAL A C 1
ATOM 597 O O . VAL A 1 81 ? 18.562 -9.594 -8.805 1 97.5 81 VAL A O 1
ATOM 600 N N . ALA A 1 82 ? 16.641 -10.734 -8.805 1 98 82 ALA A N 1
ATOM 601 C CA . ALA A 1 82 ? 15.836 -9.516 -8.68 1 98 82 ALA A CA 1
ATOM 602 C C . ALA A 1 82 ? 16.125 -8.805 -7.355 1 98 82 ALA A C 1
ATOM 604 O O . ALA A 1 82 ? 16.188 -7.578 -7.301 1 98 82 ALA A O 1
ATOM 605 N N . ALA A 1 83 ? 16.203 -9.594 -6.297 1 95.94 83 ALA A N 1
ATOM 606 C CA . ALA A 1 83 ? 16.516 -9.023 -4.988 1 95.94 83 ALA A CA 1
ATOM 607 C C . ALA A 1 83 ? 17.875 -8.328 -5.004 1 95.94 83 ALA A C 1
ATOM 609 O O . ALA A 1 83 ? 18.047 -7.273 -4.379 1 95.94 83 ALA A O 1
ATOM 610 N N . ALA A 1 84 ? 18.812 -8.867 -5.66 1 94.31 84 ALA A N 1
ATOM 611 C CA . ALA A 1 84 ? 20.125 -8.242 -5.812 1 94.31 84 ALA A CA 1
ATOM 612 C C . ALA A 1 84 ? 20.016 -6.934 -6.59 1 94.31 84 ALA A C 1
ATOM 614 O O . ALA A 1 84 ? 20.656 -5.941 -6.23 1 94.31 84 ALA A O 1
ATOM 615 N N . ALA A 1 85 ? 19.234 -6.93 -7.648 1 95.88 85 ALA A N 1
ATOM 616 C CA . ALA A 1 85 ? 19.047 -5.73 -8.461 1 95.88 85 ALA A CA 1
ATOM 617 C C . ALA A 1 85 ? 18.5 -4.574 -7.621 1 95.88 85 ALA A C 1
ATOM 619 O O . ALA A 1 85 ? 18.859 -3.416 -7.848 1 95.88 85 ALA A O 1
ATOM 620 N N . ASP A 1 86 ? 17.672 -4.945 -6.695 1 92.06 86 ASP A N 1
ATOM 621 C CA . ASP A 1 86 ? 17.078 -3.951 -5.805 1 92.06 86 ASP A CA 1
ATOM 622 C C . ASP A 1 86 ? 18.156 -3.225 -4.996 1 92.06 86 ASP A C 1
ATOM 624 O O . ASP A 1 86 ? 18.078 -2.008 -4.812 1 92.06 86 ASP A O 1
ATOM 628 N N . GLY A 1 87 ? 19.156 -3.873 -4.555 1 90.5 87 GLY A N 1
ATOM 629 C CA . GLY A 1 87 ? 20.281 -3.275 -3.842 1 90.5 87 GLY A CA 1
ATOM 630 C C . GLY A 1 87 ? 21.266 -2.566 -4.754 1 90.5 87 GLY A C 1
ATOM 631 O O . GLY A 1 87 ? 21.828 -1.543 -4.379 1 90.5 87 GLY A O 1
ATOM 632 N N . LEU A 1 88 ? 21.344 -2.979 -5.922 1 94.94 88 LEU A N 1
ATOM 633 C CA . LEU A 1 88 ? 22.344 -2.469 -6.863 1 94.94 88 LEU A CA 1
ATOM 634 C C . LEU A 1 88 ? 21.922 -1.11 -7.414 1 94.94 88 LEU A C 1
ATOM 636 O O . LEU A 1 88 ? 22.766 -0.253 -7.676 1 94.94 88 LEU A O 1
ATOM 640 N N . ASP A 1 89 ? 20.609 -0.938 -7.625 1 96.25 89 ASP A N 1
ATOM 641 C CA . ASP A 1 89 ? 20.188 0.335 -8.195 1 96.25 89 ASP A CA 1
ATOM 642 C C . ASP A 1 89 ? 20.5 1.494 -7.25 1 96.25 89 ASP A C 1
ATOM 644 O O . ASP A 1 89 ? 20.906 2.57 -7.695 1 96.25 89 ASP A O 1
ATOM 648 N N . GLY A 1 90 ? 20.406 1.229 -5.961 1 93.5 90 GLY A N 1
ATOM 649 C CA . GLY A 1 90 ? 20.828 2.227 -4.992 1 93.5 90 GLY A CA 1
ATOM 650 C C . GLY A 1 90 ? 22.328 2.494 -5.027 1 93.5 90 GLY A C 1
ATOM 651 O O . GLY A 1 90 ? 22.75 3.648 -4.957 1 93.5 90 GLY A O 1
ATOM 652 N N . ALA A 1 91 ? 23.047 1.474 -5.109 1 95.44 91 ALA A N 1
ATOM 653 C CA . ALA A 1 91 ? 24.5 1.62 -5.184 1 95.44 91 ALA A CA 1
ATOM 654 C C . ALA A 1 91 ? 24.906 2.434 -6.41 1 95.44 91 ALA A C 1
ATOM 656 O O . ALA A 1 91 ? 25.75 3.338 -6.312 1 95.44 91 ALA A O 1
ATOM 657 N N . VAL A 1 92 ? 24.312 2.131 -7.512 1 97 92 VAL A N 1
ATOM 658 C CA . VAL A 1 92 ? 24.609 2.85 -8.742 1 97 92 VAL A CA 1
ATOM 659 C C . VAL A 1 92 ? 24.25 4.324 -8.586 1 97 92 VAL A C 1
ATOM 661 O O . VAL A 1 92 ? 25.016 5.203 -9 1 97 92 VAL A O 1
ATOM 664 N N . ALA A 1 93 ? 23.094 4.586 -8.008 1 95.62 93 ALA A N 1
ATOM 665 C CA . ALA A 1 93 ? 22.641 5.961 -7.809 1 95.62 93 ALA A CA 1
ATOM 666 C C . ALA A 1 93 ? 23.625 6.754 -6.965 1 95.62 93 ALA A C 1
ATOM 668 O O . ALA A 1 93 ? 23.984 7.879 -7.312 1 95.62 93 ALA A O 1
ATOM 669 N N . VAL A 1 94 ? 24.109 6.133 -5.926 1 94 94 VAL A N 1
ATOM 670 C CA . VAL A 1 94 ? 25.031 6.797 -5.008 1 94 94 VAL A CA 1
ATOM 671 C C . VAL A 1 94 ? 26.375 7 -5.688 1 94 94 VAL A C 1
ATOM 673 O O . VAL A 1 94 ? 26.938 8.102 -5.664 1 94 94 VAL A O 1
ATOM 676 N N . ILE A 1 95 ? 26.844 6.055 -6.34 1 95.5 95 ILE A N 1
ATOM 677 C CA . ILE A 1 95 ? 28.172 6.055 -6.934 1 95.5 95 ILE A CA 1
ATOM 678 C C . ILE A 1 95 ? 28.219 7.059 -8.086 1 95.5 95 ILE A C 1
ATOM 680 O O . ILE A 1 95 ? 29.234 7.727 -8.289 1 95.5 95 ILE A O 1
ATOM 684 N N . THR A 1 96 ? 27.172 7.168 -8.797 1 95.31 96 THR A N 1
ATOM 685 C CA . THR A 1 96 ? 27.156 8.008 -9.984 1 95.31 96 THR A CA 1
ATOM 686 C C . THR A 1 96 ? 26.594 9.391 -9.672 1 95.31 96 THR A C 1
ATOM 688 O O . THR A 1 96 ? 26.5 10.25 -10.562 1 95.31 96 THR A O 1
ATOM 691 N N . GLY A 1 97 ? 26.141 9.594 -8.461 1 93.12 97 GLY A N 1
ATOM 692 C CA . GLY A 1 97 ? 25.578 10.875 -8.078 1 93.12 97 GLY A CA 1
ATOM 693 C C . GLY A 1 97 ? 24.219 11.148 -8.703 1 93.12 97 GLY A C 1
ATOM 694 O O . GLY A 1 97 ? 23.922 12.281 -9.078 1 93.12 97 GLY A O 1
ATOM 695 N N . ARG A 1 98 ? 23.5 10.148 -8.945 1 94.19 98 ARG A N 1
ATOM 696 C CA . ARG A 1 98 ? 22.203 10.281 -9.617 1 94.19 98 ARG A CA 1
ATOM 697 C C . ARG A 1 98 ? 21.062 9.961 -8.664 1 94.19 98 ARG A C 1
ATOM 699 O O . ARG A 1 98 ? 20.062 9.359 -9.062 1 94.19 98 ARG A O 1
ATOM 706 N N . VAL A 1 99 ? 21.188 10.234 -7.438 1 92.5 99 VAL A N 1
ATOM 707 C CA . VAL A 1 99 ? 20.109 10.094 -6.465 1 92.5 99 VAL A CA 1
ATOM 708 C C . VAL A 1 99 ? 19.047 11.172 -6.707 1 92.5 99 VAL A C 1
ATOM 710 O O . VAL A 1 99 ? 19.375 12.359 -6.773 1 92.5 99 VAL A O 1
ATOM 713 N N . THR A 1 100 ? 17.859 10.727 -6.969 1 94.81 100 THR A N 1
ATOM 714 C CA . THR A 1 100 ? 16.766 11.672 -7.203 1 94.81 100 THR A CA 1
ATOM 715 C C . THR A 1 100 ? 15.539 11.305 -6.375 1 94.81 100 THR A C 1
ATOM 717 O O . THR A 1 100 ? 15.391 10.156 -5.957 1 94.81 100 THR A O 1
ATOM 720 N N . ARG A 1 101 ? 14.672 12.227 -6.219 1 94.81 101 ARG A N 1
ATOM 721 C CA . ARG A 1 101 ? 13.422 12 -5.5 1 94.81 101 ARG A CA 1
ATOM 722 C C . ARG A 1 101 ? 12.477 11.125 -6.312 1 94.81 101 ARG A C 1
ATOM 724 O O . ARG A 1 101 ? 11.797 10.258 -5.758 1 94.81 101 ARG A O 1
ATOM 731 N N . THR A 1 102 ? 12.453 11.398 -7.625 1 95.62 102 THR A N 1
ATOM 732 C CA . THR A 1 102 ? 11.609 10.57 -8.477 1 95.62 102 THR A CA 1
ATOM 733 C C . THR A 1 102 ? 12.109 9.125 -8.492 1 95.62 102 THR A C 1
ATOM 735 O O . THR A 1 102 ? 11.312 8.188 -8.562 1 95.62 102 THR A O 1
ATOM 738 N N . GLY A 1 103 ? 13.422 8.969 -8.477 1 95.69 103 GLY A N 1
ATOM 739 C CA . GLY A 1 103 ? 13.992 7.633 -8.398 1 95.69 103 GLY A CA 1
ATOM 740 C C . GLY A 1 103 ? 13.594 6.887 -7.137 1 95.69 103 GLY A C 1
ATOM 741 O O . GLY A 1 103 ? 13.352 5.68 -7.176 1 95.69 103 GLY A O 1
ATOM 742 N N . PHE A 1 104 ? 13.555 7.605 -6.047 1 94.38 104 PHE A N 1
ATOM 743 C CA . PHE A 1 104 ? 13.125 7.047 -4.77 1 94.38 104 PHE A CA 1
ATOM 744 C C . PHE A 1 104 ? 11.711 6.484 -4.871 1 94.38 104 PHE A C 1
ATOM 746 O O . PHE A 1 104 ? 11.453 5.355 -4.445 1 94.38 104 PHE A O 1
ATOM 753 N N . VAL A 1 105 ? 10.789 7.195 -5.461 1 97 105 VAL A N 1
ATOM 754 C CA . VAL A 1 105 ? 9.398 6.773 -5.605 1 97 105 VAL A CA 1
ATOM 755 C C . VAL A 1 105 ? 9.312 5.602 -6.578 1 97 105 VAL A C 1
ATOM 757 O O . VAL A 1 105 ? 8.625 4.613 -6.316 1 97 105 VAL A O 1
ATOM 760 N N . TYR A 1 106 ? 10.047 5.746 -7.684 1 97.06 106 TYR A N 1
ATOM 761 C CA . TYR A 1 106 ? 10.062 4.684 -8.68 1 97.06 106 TYR A CA 1
ATOM 762 C C . TYR A 1 106 ? 10.555 3.373 -8.078 1 97.06 106 TYR A C 1
ATOM 764 O O . TYR A 1 106 ? 9.961 2.316 -8.312 1 97.06 106 TYR A O 1
ATOM 772 N N . ASP A 1 107 ? 11.617 3.459 -7.344 1 97 107 ASP A N 1
ATOM 773 C CA . ASP A 1 107 ? 12.164 2.275 -6.684 1 97 107 ASP A CA 1
ATOM 774 C C . ASP A 1 107 ? 11.133 1.643 -5.75 1 97 107 ASP A C 1
ATOM 776 O O . ASP A 1 107 ? 10.992 0.419 -5.715 1 97 107 ASP A O 1
ATOM 780 N N . SER A 1 108 ? 10.406 2.428 -5.016 1 97 108 SER A N 1
ATOM 781 C CA . SER A 1 108 ? 9.391 1.944 -4.09 1 97 108 SER A CA 1
ATOM 782 C C . SER A 1 108 ? 8.273 1.215 -4.828 1 97 108 SER A C 1
ATOM 784 O O . SER A 1 108 ? 7.805 0.168 -4.375 1 97 108 SER A O 1
ATOM 786 N N . VAL A 1 109 ? 7.812 1.766 -5.926 1 98.06 109 VAL A N 1
ATOM 787 C CA . VAL A 1 109 ? 6.758 1.158 -6.73 1 98.06 109 VAL A CA 1
ATOM 788 C C . VAL A 1 109 ? 7.25 -0.164 -7.312 1 98.06 109 VAL A C 1
ATOM 790 O O . VAL A 1 109 ? 6.527 -1.163 -7.301 1 98.06 109 VAL A O 1
ATOM 793 N N . ALA A 1 110 ? 8.453 -0.125 -7.82 1 98.25 110 ALA A N 1
ATOM 794 C CA . ALA A 1 110 ? 9.055 -1.326 -8.391 1 98.25 110 ALA A CA 1
ATOM 795 C C . ALA A 1 110 ? 9.094 -2.459 -7.371 1 98.25 110 ALA A C 1
ATOM 797 O O . ALA A 1 110 ? 8.836 -3.617 -7.707 1 98.25 110 ALA A O 1
ATOM 798 N N . ASP A 1 111 ? 9.398 -2.133 -6.168 1 98 111 ASP A N 1
ATOM 799 C CA . ASP A 1 111 ? 9.438 -3.129 -5.102 1 98 111 ASP A CA 1
ATOM 800 C C . ASP A 1 111 ? 8.078 -3.791 -4.914 1 98 111 ASP A C 1
ATOM 802 O O . ASP A 1 111 ? 7.988 -5.012 -4.758 1 98 111 ASP A O 1
ATOM 806 N N . ARG A 1 112 ? 7.02 -3.008 -4.938 1 98.31 112 ARG A N 1
ATOM 807 C CA . ARG A 1 112 ? 5.668 -3.539 -4.766 1 98.31 112 ARG A CA 1
ATOM 808 C C . ARG A 1 112 ? 5.281 -4.438 -5.938 1 98.31 112 ARG A C 1
ATOM 810 O O . ARG A 1 112 ? 4.707 -5.512 -5.738 1 98.31 112 ARG A O 1
ATOM 817 N N . LEU A 1 113 ? 5.609 -3.994 -7.109 1 98.38 113 LEU A N 1
ATOM 818 C CA . LEU A 1 113 ? 5.293 -4.781 -8.297 1 98.38 113 LEU A CA 1
ATOM 819 C C . LEU A 1 113 ? 6.07 -6.094 -8.305 1 98.38 113 LEU A C 1
ATOM 821 O O . LEU A 1 113 ? 5.535 -7.137 -8.672 1 98.38 113 LEU A O 1
ATOM 825 N N . GLY A 1 114 ? 7.297 -6.016 -7.945 1 98.62 114 GLY A N 1
ATOM 826 C CA . GLY A 1 114 ? 8.102 -7.227 -7.852 1 98.62 114 GLY A CA 1
ATOM 827 C C . GLY A 1 114 ? 7.543 -8.234 -6.871 1 98.62 114 GLY A C 1
ATOM 828 O O . GLY A 1 114 ? 7.441 -9.422 -7.184 1 98.62 114 GLY A O 1
ATOM 829 N N . GLU A 1 115 ? 7.188 -7.742 -5.75 1 98.44 115 GLU A N 1
ATOM 830 C CA . GLU A 1 115 ? 6.637 -8.633 -4.734 1 98.44 115 GLU A CA 1
ATOM 831 C C . GLU A 1 115 ? 5.312 -9.242 -5.191 1 98.44 115 GLU A C 1
ATOM 833 O O . GLU A 1 115 ? 5.023 -10.406 -4.902 1 98.44 115 GLU A O 1
ATOM 838 N N . ALA A 1 116 ? 4.504 -8.453 -5.859 1 98.62 116 ALA A N 1
ATOM 839 C CA . ALA A 1 116 ? 3.268 -8.984 -6.426 1 98.62 116 ALA A CA 1
ATOM 840 C C . ALA A 1 116 ? 3.555 -10.125 -7.391 1 98.62 116 ALA A C 1
ATOM 842 O O . ALA A 1 116 ? 2.844 -11.133 -7.398 1 98.62 116 ALA A O 1
ATOM 843 N N . ALA A 1 117 ? 4.586 -10 -8.172 1 98.75 117 ALA A N 1
ATOM 844 C CA . ALA A 1 117 ? 4.973 -11.047 -9.117 1 98.75 117 ALA A CA 1
ATOM 845 C C . ALA A 1 117 ? 5.426 -12.305 -8.383 1 98.75 117 ALA A C 1
ATOM 847 O O . ALA A 1 117 ? 5.066 -13.414 -8.766 1 98.75 117 ALA A O 1
ATOM 848 N N . TRP A 1 118 ? 6.207 -12.094 -7.34 1 98.81 118 TRP A N 1
ATOM 849 C CA . TRP A 1 118 ? 6.66 -13.242 -6.559 1 98.81 118 TRP A CA 1
ATOM 85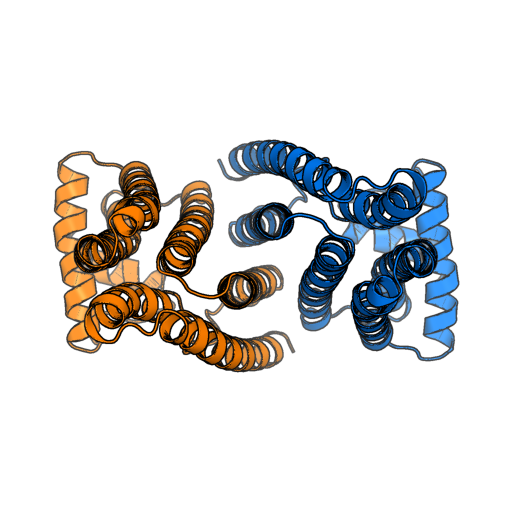0 C C . TRP A 1 118 ? 5.477 -13.992 -5.965 1 98.81 118 TRP A C 1
ATOM 852 O O . TRP A 1 118 ? 5.43 -15.227 -6.008 1 98.81 118 TRP A O 1
ATOM 862 N N . LEU A 1 119 ? 4.539 -13.32 -5.445 1 98.75 119 LEU A N 1
ATOM 863 C CA . LEU A 1 119 ? 3.35 -13.922 -4.852 1 98.75 119 LEU A CA 1
ATOM 864 C C . LEU A 1 119 ? 2.504 -14.617 -5.914 1 98.75 119 LEU A C 1
ATOM 866 O O . LEU A 1 119 ? 1.945 -15.688 -5.668 1 98.75 119 LEU A O 1
ATOM 870 N N . ALA A 1 120 ? 2.393 -14.016 -7.09 1 98.56 120 ALA A N 1
ATOM 871 C CA . ALA A 1 120 ? 1.686 -14.648 -8.195 1 98.56 120 ALA A CA 1
ATOM 872 C C . ALA A 1 120 ? 2.307 -16 -8.539 1 98.56 120 ALA A C 1
ATOM 874 O O . ALA A 1 120 ? 1.602 -16.938 -8.93 1 98.56 120 ALA A O 1
ATOM 875 N N . ALA A 1 121 ? 3.604 -16.094 -8.391 1 98.75 121 ALA A N 1
ATOM 876 C CA . ALA A 1 121 ? 4.281 -17.344 -8.672 1 98.75 121 ALA A CA 1
ATOM 877 C C . ALA A 1 121 ? 3.82 -18.453 -7.719 1 98.75 121 ALA A C 1
ATOM 879 O O . ALA A 1 121 ? 3.67 -19.609 -8.117 1 98.75 121 ALA A O 1
ATOM 880 N N . PHE A 1 122 ? 3.598 -18.078 -6.438 1 98.62 122 PHE A N 1
ATOM 881 C CA . PHE A 1 122 ? 3.064 -19.062 -5.5 1 98.62 122 PHE A CA 1
ATOM 882 C C . PHE A 1 122 ? 1.679 -19.516 -5.93 1 98.62 122 PHE A C 1
ATOM 884 O O . PHE A 1 122 ? 1.353 -20.703 -5.82 1 98.62 122 PHE A O 1
ATOM 891 N N . TRP A 1 123 ? 0.89 -18.578 -6.391 1 98.25 123 TRP A N 1
ATOM 892 C CA . TRP A 1 123 ? -0.446 -18.922 -6.871 1 98.25 123 TRP A CA 1
ATOM 893 C C . TRP A 1 123 ? -0.373 -19.875 -8.055 1 98.25 123 TRP A C 1
ATOM 895 O O . TRP A 1 123 ? -1.077 -20.891 -8.078 1 98.25 123 TRP A O 1
ATOM 905 N N . VAL A 1 124 ? 0.454 -19.578 -9 1 97.88 124 VAL A N 1
ATOM 906 C CA . VAL A 1 124 ? 0.653 -20.422 -10.172 1 97.88 124 VAL A CA 1
ATOM 907 C C . VAL A 1 124 ? 1.113 -21.812 -9.742 1 97.88 124 VAL A C 1
ATOM 909 O O . VAL A 1 124 ? 0.711 -22.812 -10.336 1 97.88 124 VAL A O 1
ATOM 912 N N . ALA A 1 125 ? 1.908 -21.875 -8.688 1 97.94 125 ALA A N 1
ATOM 913 C CA . ALA A 1 125 ? 2.467 -23.125 -8.195 1 97.94 125 ALA A CA 1
ATOM 914 C C . ALA A 1 125 ? 1.424 -23.922 -7.418 1 97.94 125 ALA A C 1
ATOM 916 O O . ALA A 1 125 ? 1.688 -25.047 -6.98 1 97.94 125 ALA A O 1
ATOM 917 N N . GLY A 1 126 ? 0.256 -23.297 -7.168 1 97.56 126 GLY A N 1
ATOM 918 C CA . GLY A 1 126 ? -0.82 -24.078 -6.582 1 97.56 126 GLY A CA 1
ATOM 919 C C . GLY A 1 126 ? -1.276 -23.547 -5.238 1 97.56 126 GLY A C 1
ATOM 920 O O . GLY A 1 126 ? -2.172 -24.125 -4.609 1 97.56 126 GLY A O 1
ATOM 921 N N . ALA A 1 127 ? -0.67 -22.422 -4.734 1 98.25 127 ALA A N 1
ATOM 922 C CA . ALA A 1 127 ? -1.109 -21.859 -3.463 1 98.25 127 ALA A CA 1
ATOM 923 C C . ALA A 1 127 ? -2.514 -21.266 -3.58 1 98.25 127 ALA A C 1
ATOM 925 O O . ALA A 1 127 ? -2.877 -20.719 -4.621 1 98.25 127 ALA A O 1
ATOM 926 N N . PRO A 1 128 ? -3.311 -21.422 -2.477 1 97.62 128 PRO A N 1
ATOM 927 C CA . PRO A 1 128 ? -4.648 -20.828 -2.516 1 97.62 128 PRO A CA 1
ATOM 928 C C . PRO A 1 128 ? -4.617 -19.312 -2.773 1 97.62 128 PRO A C 1
ATOM 930 O O . PRO A 1 128 ? -3.834 -18.594 -2.152 1 97.62 128 PRO A O 1
ATOM 933 N N . GLY A 1 129 ? -5.477 -18.828 -3.67 1 97.31 129 GLY A N 1
ATOM 934 C CA . GLY A 1 129 ? -5.52 -17.422 -4.059 1 97.31 129 GLY A CA 1
ATOM 935 C C . GLY A 1 129 ? -5.727 -16.484 -2.885 1 97.31 129 GLY A C 1
ATOM 936 O O . GLY A 1 129 ? -5.102 -15.43 -2.811 1 97.31 129 GLY A O 1
ATOM 937 N N . TRP A 1 130 ? -6.594 -16.906 -1.995 1 96.62 130 TRP A N 1
ATOM 938 C CA . TRP A 1 130 ? -6.902 -16.031 -0.862 1 96.62 130 TRP A CA 1
ATOM 939 C C . TRP A 1 130 ? -5.688 -15.867 0.041 1 96.62 130 TRP A C 1
ATOM 941 O O . TRP A 1 130 ? -5.477 -14.797 0.62 1 96.62 130 TRP A O 1
ATOM 951 N N . LEU A 1 131 ? -4.906 -16.906 0.193 1 98.25 131 LEU A N 1
ATOM 952 C CA . LEU A 1 131 ? -3.711 -16.859 1.03 1 98.25 131 LEU A CA 1
ATOM 953 C C . LEU A 1 131 ? -2.641 -15.977 0.408 1 98.25 131 LEU A C 1
ATOM 955 O O . LEU A 1 131 ? -2.02 -15.164 1.102 1 98.25 131 LEU A O 1
ATOM 959 N N . VAL A 1 132 ? -2.479 -16.062 -0.894 1 98.75 132 VAL A N 1
ATOM 960 C CA . VAL A 1 132 ? -1.537 -15.242 -1.644 1 98.75 132 VAL A CA 1
ATOM 961 C C . VAL A 1 132 ? -1.958 -13.781 -1.566 1 98.75 132 VAL A C 1
ATOM 963 O O . VAL A 1 132 ? -1.124 -12.898 -1.345 1 98.75 132 VAL A O 1
ATOM 966 N N . THR A 1 133 ? -3.252 -13.555 -1.679 1 98.56 133 THR A N 1
ATOM 967 C CA . THR A 1 133 ? -3.787 -12.203 -1.591 1 98.56 133 THR A CA 1
ATOM 968 C C . THR A 1 133 ? -3.564 -11.617 -0.197 1 98.56 133 THR A C 1
ATOM 970 O O . THR A 1 133 ? -3.15 -10.469 -0.057 1 98.56 133 THR A O 1
ATOM 973 N N . ALA A 1 134 ? -3.801 -12.43 0.819 1 98.31 134 ALA A N 1
ATOM 974 C CA . ALA A 1 134 ? -3.58 -11.992 2.195 1 98.31 134 ALA A CA 1
ATOM 975 C C . ALA A 1 134 ? -2.113 -11.641 2.43 1 98.31 134 ALA A C 1
ATOM 977 O O . ALA A 1 134 ? -1.806 -10.656 3.111 1 98.31 134 ALA A O 1
ATOM 978 N N . ALA A 1 135 ? -1.236 -12.398 1.884 1 98.75 135 ALA A N 1
ATOM 979 C CA . ALA A 1 135 ? 0.196 -12.141 2.004 1 98.75 135 ALA A CA 1
ATOM 980 C C . ALA A 1 135 ? 0.569 -10.805 1.368 1 98.75 135 ALA A C 1
ATOM 982 O O . ALA A 1 135 ? 1.275 -10 1.977 1 98.75 135 ALA A O 1
ATOM 983 N N . GLY A 1 136 ? 0.092 -10.578 0.159 1 98.62 136 GLY A N 1
ATOM 984 C CA . GLY A 1 136 ? 0.344 -9.32 -0.521 1 98.62 136 GLY A CA 1
ATOM 985 C C . GLY A 1 136 ? -0.236 -8.125 0.208 1 98.62 136 GLY A C 1
ATOM 986 O O . GLY A 1 136 ? 0.432 -7.098 0.359 1 98.62 136 GLY A O 1
ATOM 987 N N . ALA A 1 137 ? -1.442 -8.273 0.677 1 98.56 137 ALA A N 1
ATOM 988 C CA . ALA A 1 137 ? -2.1 -7.195 1.417 1 98.56 137 ALA A CA 1
ATOM 989 C C . ALA A 1 137 ? -1.328 -6.855 2.689 1 98.56 137 ALA A C 1
ATOM 991 O O . ALA A 1 137 ? -1.126 -5.684 3.006 1 98.56 137 ALA A O 1
ATOM 992 N N . ALA A 1 138 ? -0.908 -7.875 3.365 1 98.5 138 ALA A N 1
ATOM 993 C CA . ALA A 1 138 ? -0.194 -7.664 4.621 1 98.5 138 ALA A CA 1
ATOM 994 C C . ALA A 1 138 ? 1.13 -6.941 4.383 1 98.5 138 ALA A C 1
ATOM 996 O O . ALA A 1 138 ? 1.473 -6.008 5.113 1 98.5 138 ALA A O 1
ATOM 997 N N . SER A 1 139 ? 1.821 -7.297 3.406 1 98.44 139 SER A N 1
ATOM 998 C CA . SER A 1 139 ? 3.131 -6.691 3.195 1 98.44 139 SER A CA 1
ATOM 999 C C . SER A 1 139 ? 3.002 -5.285 2.617 1 98.44 139 SER A C 1
ATOM 1001 O O . SER A 1 139 ? 3.793 -4.398 2.947 1 98.44 139 SER A O 1
ATOM 1003 N N . TRP A 1 140 ? 2.02 -5.098 1.701 1 98.62 140 TRP A N 1
ATOM 1004 C CA . TRP A 1 140 ? 1.822 -3.75 1.175 1 98.62 140 TRP A CA 1
ATOM 1005 C C . TRP A 1 140 ? 1.312 -2.811 2.262 1 98.62 140 TRP A C 1
ATOM 1007 O O . TRP A 1 140 ? 1.659 -1.628 2.281 1 98.62 140 TRP A O 1
ATOM 1017 N N . LEU A 1 141 ? 0.479 -3.363 3.166 1 98.5 141 LEU A N 1
ATOM 1018 C CA . LEU A 1 141 ? 0.031 -2.561 4.301 1 98.5 141 LEU A CA 1
ATOM 1019 C C . LEU A 1 141 ? 1.21 -2.164 5.184 1 98.5 141 LEU A C 1
ATOM 1021 O O . LEU A 1 141 ? 1.285 -1.023 5.648 1 98.5 141 LEU A O 1
ATOM 1025 N N . HIS A 1 142 ? 2.098 -3.078 5.41 1 98.06 142 HIS A N 1
ATOM 1026 C CA . HIS A 1 142 ? 3.307 -2.836 6.188 1 98.06 142 HIS A CA 1
ATOM 1027 C C . HIS A 1 142 ? 4.09 -1.65 5.633 1 98.06 142 HIS A C 1
ATOM 1029 O O . HIS A 1 142 ? 4.453 -0.738 6.379 1 98.06 142 HIS A O 1
ATOM 1035 N N . GLU A 1 143 ? 4.32 -1.638 4.359 1 97.44 143 GLU A N 1
ATOM 1036 C CA . GLU A 1 143 ? 5.09 -0.575 3.719 1 97.44 143 GLU A CA 1
ATOM 1037 C C . GLU A 1 143 ? 4.297 0.728 3.67 1 97.44 143 GLU A C 1
ATOM 1039 O O . GLU A 1 143 ? 4.871 1.814 3.758 1 97.44 143 GLU A O 1
ATOM 1044 N N . TYR A 1 144 ? 2.996 0.572 3.574 1 98.12 144 TYR A N 1
ATOM 1045 C CA . TYR A 1 144 ? 2.127 1.743 3.57 1 98.12 144 TYR A CA 1
ATOM 1046 C C . TYR A 1 144 ? 2.139 2.438 4.926 1 98.12 144 TYR A C 1
ATOM 1048 O O . TYR A 1 144 ? 2.227 3.664 5.004 1 98.12 144 TYR A O 1
ATOM 1056 N N . VAL A 1 145 ? 2.082 1.684 5.949 1 97.62 145 VAL A N 1
ATOM 1057 C CA . VAL A 1 145 ? 2.123 2.234 7.301 1 97.62 145 VAL A CA 1
ATOM 1058 C C . VAL A 1 145 ? 3.434 2.992 7.512 1 97.62 145 VAL A C 1
ATOM 1060 O O . VAL A 1 145 ? 3.434 4.109 8.039 1 97.62 145 VAL A O 1
ATOM 1063 N N . ARG A 1 146 ? 4.477 2.434 7.105 1 96 146 ARG A N 1
ATOM 1064 C CA . ARG A 1 146 ? 5.773 3.09 7.242 1 96 146 ARG A CA 1
ATOM 1065 C C . ARG A 1 146 ? 5.805 4.406 6.469 1 96 146 ARG A C 1
ATOM 1067 O O . ARG A 1 146 ? 6.297 5.418 6.977 1 96 146 ARG A O 1
ATOM 1074 N N . ALA A 1 147 ? 5.297 4.367 5.246 1 95.5 147 ALA A N 1
ATOM 1075 C CA . ALA A 1 147 ? 5.277 5.57 4.422 1 95.5 147 ALA A CA 1
ATOM 1076 C C . ALA A 1 147 ? 4.414 6.656 5.059 1 95.5 147 ALA A C 1
ATOM 1078 O O . ALA A 1 147 ? 4.789 7.832 5.066 1 95.5 147 ALA A O 1
ATOM 1079 N N . ARG A 1 148 ? 3.297 6.258 5.609 1 96.12 148 ARG A N 1
ATOM 1080 C CA . ARG A 1 148 ? 2.398 7.227 6.234 1 96.12 148 ARG A CA 1
ATOM 1081 C C . ARG A 1 148 ? 2.996 7.777 7.523 1 96.12 148 ARG A C 1
ATOM 1083 O O . ARG A 1 148 ? 2.816 8.953 7.844 1 96.12 148 ARG A O 1
ATOM 1090 N N . ALA A 1 149 ? 3.648 6.922 8.234 1 96.19 149 ALA A N 1
ATOM 1091 C CA . ALA A 1 149 ? 4.324 7.383 9.445 1 96.19 149 ALA A CA 1
ATOM 1092 C C . ALA A 1 149 ? 5.402 8.406 9.117 1 96.19 149 ALA A C 1
ATOM 1094 O O . ALA A 1 149 ? 5.547 9.414 9.82 1 96.19 149 ALA A O 1
ATOM 1095 N N . THR A 1 150 ? 6.117 8.164 8.078 1 92.88 150 THR A N 1
ATOM 1096 C CA . THR A 1 150 ? 7.137 9.109 7.637 1 92.88 150 THR A CA 1
ATOM 1097 C C . THR A 1 150 ? 6.508 10.438 7.234 1 92.88 150 THR A C 1
ATOM 1099 O O . THR A 1 150 ? 7 11.508 7.609 1 92.88 150 THR A O 1
ATOM 1102 N N . ALA A 1 151 ? 5.41 10.383 6.527 1 89.88 151 ALA A N 1
ATOM 1103 C CA . ALA A 1 151 ? 4.688 11.586 6.121 1 89.88 151 ALA A CA 1
ATOM 1104 C C . ALA A 1 151 ? 4.16 12.344 7.332 1 89.88 151 ALA A C 1
ATOM 1106 O O . ALA A 1 151 ? 4.012 13.57 7.289 1 89.88 151 ALA A O 1
ATOM 1107 N N . ALA A 1 152 ? 3.988 11.562 8.422 1 91.94 152 ALA A N 1
ATOM 1108 C CA . ALA A 1 152 ? 3.469 12.156 9.648 1 91.94 152 ALA A CA 1
ATOM 1109 C C . ALA A 1 152 ? 4.602 12.711 10.508 1 91.94 152 ALA A C 1
ATOM 1111 O O . ALA A 1 152 ? 4.355 13.297 11.57 1 91.94 152 ALA A O 1
ATOM 1112 N N . GLY A 1 153 ? 5.887 12.445 10.062 1 89.69 153 GLY A N 1
ATOM 1113 C CA . GLY A 1 153 ? 7 13.078 10.758 1 89.69 153 GLY A CA 1
ATOM 1114 C C . GLY A 1 153 ? 7.945 12.086 11.406 1 89.69 153 GLY A C 1
ATOM 1115 O O . GLY A 1 153 ? 8.891 12.477 12.094 1 89.69 153 GLY A O 1
ATOM 1116 N N . MET A 1 154 ? 7.668 10.852 11.203 1 89.12 154 MET A N 1
ATOM 1117 C CA . MET A 1 154 ? 8.602 9.859 11.734 1 89.12 154 MET A CA 1
ATOM 1118 C C . MET A 1 154 ? 9.891 9.836 10.922 1 89.12 154 MET A C 1
ATOM 1120 O O . MET A 1 154 ? 9.883 9.445 9.75 1 89.12 154 MET A O 1
ATOM 1124 N N . SER A 1 155 ? 10.891 10.398 11.32 1 74.19 155 SER A N 1
ATOM 1125 C CA . SER A 1 155 ? 12.117 10.602 10.555 1 74.19 155 SER A CA 1
ATOM 1126 C C . SER A 1 155 ? 13 9.352 10.578 1 74.19 155 SER A C 1
ATOM 1128 O O . SER A 1 155 ? 13.773 9.117 9.648 1 74.19 155 SER A O 1
ATOM 1130 N N . GLU A 1 156 ? 12.961 8.625 11.617 1 67.38 156 GLU A N 1
ATOM 1131 C CA . GLU A 1 156 ? 13.836 7.469 11.734 1 67.38 156 GLU A CA 1
ATOM 1132 C C . GLU A 1 156 ? 13.141 6.195 11.273 1 67.38 156 GLU A C 1
ATOM 1134 O O . GLU A 1 156 ? 11.914 6.164 11.156 1 67.38 156 GLU A O 1
ATOM 1139 N N . ILE A 1 157 ? 13.922 5.258 10.766 1 69.75 157 ILE A N 1
ATOM 1140 C CA . ILE A 1 157 ? 13.422 3.967 10.305 1 69.75 157 ILE A CA 1
ATOM 1141 C C . ILE A 1 157 ? 12.531 3.35 11.383 1 69.75 157 ILE A C 1
ATOM 1143 O O . ILE A 1 157 ? 11.664 2.523 11.078 1 69.75 157 ILE A O 1
ATOM 1147 N N . GLY A 1 158 ? 12.578 3.895 12.578 1 67.75 158 GLY A N 1
ATOM 1148 C CA . GLY A 1 158 ? 11.781 3.396 13.688 1 67.75 158 GLY A CA 1
ATOM 1149 C C . GLY A 1 158 ? 12.258 2.051 14.203 1 67.75 158 GLY A C 1
ATOM 1150 O O . GLY A 1 158 ? 12.875 1.972 15.266 1 67.75 158 GLY A O 1
ATOM 1151 N N . VAL A 1 159 ? 12.008 0.95 13.391 1 82.12 159 VAL A N 1
ATOM 1152 C CA . VAL A 1 159 ? 12.359 -0.414 13.773 1 82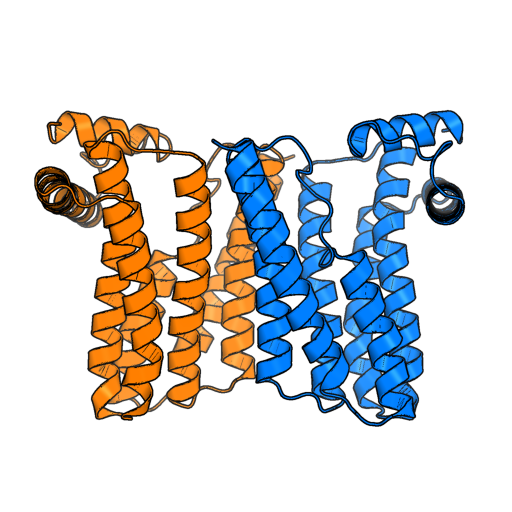.12 159 VAL A CA 1
ATOM 1153 C C . VAL A 1 159 ? 12.57 -1.261 12.516 1 82.12 159 VAL A C 1
ATOM 1155 O O . VAL A 1 159 ? 11.891 -1.06 11.508 1 82.12 159 VAL A O 1
ATOM 1158 N N . VAL A 1 160 ? 13.547 -2.08 12.539 1 86.5 160 VAL A N 1
ATOM 1159 C CA . VAL A 1 160 ? 13.648 -3.141 11.539 1 86.5 160 VAL A CA 1
ATOM 1160 C C . VAL A 1 160 ? 12.773 -4.32 11.945 1 86.5 160 VAL A C 1
ATOM 1162 O O . VAL A 1 160 ? 13.047 -4.992 12.945 1 86.5 160 VAL A O 1
ATOM 1165 N N . THR A 1 161 ? 11.758 -4.559 11.156 1 92.62 161 THR A N 1
ATOM 1166 C CA . THR A 1 161 ? 10.812 -5.609 11.516 1 92.62 161 THR A CA 1
ATOM 1167 C C . THR A 1 161 ? 11.203 -6.934 10.867 1 92.62 161 THR A C 1
ATOM 1169 O O . THR A 1 161 ? 12.008 -6.961 9.938 1 92.62 161 THR A O 1
ATOM 1172 N N . VAL A 1 162 ? 10.641 -7.961 11.32 1 93.69 162 VAL A N 1
ATOM 1173 C CA . VAL A 1 162 ? 10.914 -9.289 10.781 1 93.69 162 VAL A CA 1
ATOM 1174 C C . VAL A 1 162 ? 10.227 -9.445 9.43 1 93.69 162 VAL A C 1
ATOM 1176 O O . VAL A 1 162 ? 10.469 -10.414 8.711 1 93.69 162 VAL A O 1
ATOM 1179 N N . GLY A 1 163 ? 9.375 -8.5 9.07 1 93.81 163 GLY A N 1
ATOM 1180 C CA . GLY A 1 163 ? 8.633 -8.602 7.824 1 93.81 163 GLY A CA 1
ATOM 1181 C C . GLY A 1 163 ? 9.156 -7.688 6.738 1 93.81 163 GLY A C 1
ATOM 1182 O O . GLY A 1 163 ? 8.438 -7.359 5.789 1 93.81 163 GLY A O 1
ATOM 1183 N N . GLU A 1 164 ? 10.398 -7.348 6.871 1 94.06 164 GLU A N 1
ATOM 1184 C CA . GLU A 1 164 ? 10.984 -6.457 5.879 1 94.06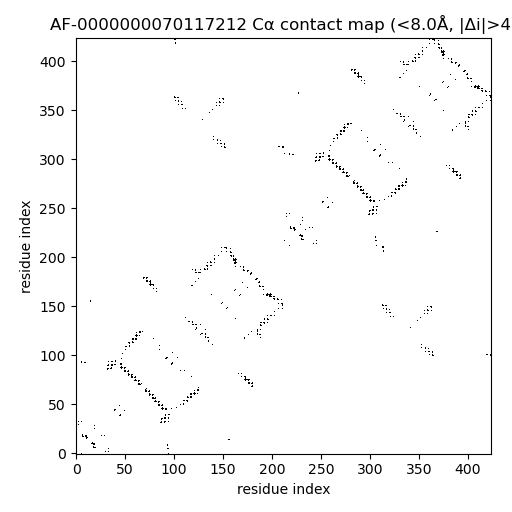 164 GLU A CA 1
ATOM 1185 C C . GLU A 1 164 ? 11.242 -7.191 4.566 1 94.06 164 GLU A C 1
ATOM 1187 O O . GLU A 1 164 ? 11.141 -8.414 4.504 1 94.06 164 GLU A O 1
ATOM 1192 N N . ARG A 1 165 ? 11.539 -6.395 3.613 1 93.5 165 ARG A N 1
ATOM 1193 C CA . ARG A 1 165 ? 11.617 -6.902 2.246 1 93.5 165 ARG A CA 1
ATOM 1194 C C . ARG A 1 165 ? 12.672 -7.996 2.127 1 93.5 165 ARG A C 1
ATOM 1196 O O . ARG A 1 165 ? 12.469 -8.984 1.413 1 93.5 165 ARG A O 1
ATOM 1203 N N . PRO A 1 166 ? 13.883 -7.949 2.777 1 91.94 166 PRO A N 1
ATOM 1204 C CA . PRO A 1 166 ? 14.828 -9.062 2.66 1 91.94 166 PRO A CA 1
ATOM 1205 C C . PRO A 1 166 ? 14.242 -10.383 3.139 1 91.94 166 PRO A C 1
ATOM 1207 O O . PRO A 1 166 ? 14.492 -11.43 2.535 1 91.94 166 PRO A O 1
ATOM 1210 N N . THR A 1 167 ? 13.492 -10.305 4.195 1 95.44 167 THR A N 1
ATOM 1211 C CA . THR A 1 167 ? 12.82 -11.508 4.676 1 95.44 167 THR A CA 1
ATOM 1212 C C . THR A 1 167 ? 11.82 -12.016 3.643 1 95.44 167 THR A C 1
ATOM 1214 O O . THR A 1 167 ? 11.75 -13.219 3.377 1 95.44 167 THR A O 1
ATOM 1217 N N . ARG A 1 168 ? 11.094 -11.148 3.061 1 97.94 168 ARG A N 1
ATOM 1218 C CA . ARG A 1 168 ? 10.117 -11.531 2.043 1 97.94 168 ARG A CA 1
ATOM 1219 C C . ARG A 1 168 ? 10.812 -12.117 0.817 1 97.94 168 ARG A C 1
ATOM 1221 O O . ARG A 1 168 ? 10.312 -13.07 0.216 1 97.94 168 ARG A O 1
ATOM 1228 N N . ALA A 1 169 ? 11.938 -11.562 0.457 1 97.5 169 ALA A N 1
ATOM 1229 C CA . ALA A 1 169 ? 12.703 -12.109 -0.66 1 97.5 169 ALA A CA 1
ATOM 1230 C C . ALA A 1 169 ? 13.18 -13.531 -0.359 1 97.5 169 ALA A C 1
ATOM 1232 O O . ALA A 1 169 ? 13.133 -14.406 -1.226 1 97.5 169 ALA A O 1
ATOM 1233 N N . LEU A 1 170 ? 13.602 -13.727 0.822 1 97.12 170 LEU A N 1
ATOM 1234 C CA . LEU A 1 170 ? 14.047 -15.055 1.236 1 97.12 170 LEU A CA 1
ATOM 1235 C C . LEU A 1 170 ? 12.891 -16.047 1.191 1 97.12 170 LEU A C 1
ATOM 1237 O O . LEU A 1 170 ? 13.047 -17.172 0.696 1 97.12 170 LEU A O 1
ATOM 1241 N N . ILE A 1 171 ? 11.789 -15.617 1.708 1 98.5 171 ILE A N 1
ATOM 1242 C CA . ILE A 1 171 ? 10.609 -16.484 1.694 1 98.5 171 ILE A CA 1
ATOM 1243 C C . ILE A 1 171 ? 10.219 -16.797 0.252 1 98.5 171 ILE A C 1
ATOM 1245 O O . ILE A 1 171 ? 9.875 -17.938 -0.071 1 98.5 171 ILE A O 1
ATOM 1249 N N . ALA A 1 172 ? 10.281 -15.812 -0.592 1 98.69 172 ALA A N 1
ATOM 1250 C CA . ALA A 1 172 ? 9.906 -16.016 -1.99 1 98.69 172 ALA A CA 1
ATOM 1251 C C . ALA A 1 172 ? 10.867 -16.984 -2.676 1 98.69 172 ALA A C 1
ATOM 1253 O O . ALA A 1 172 ? 10.43 -17.969 -3.295 1 98.69 172 ALA A O 1
ATOM 1254 N N . GLY A 1 173 ? 12.188 -16.734 -2.592 1 98.31 173 GLY A N 1
ATOM 1255 C CA . GLY A 1 173 ? 13.172 -17.578 -3.246 1 98.31 173 GLY A CA 1
ATOM 1256 C C . GLY A 1 173 ? 13.219 -19 -2.689 1 98.31 173 GLY A C 1
ATOM 1257 O O . GLY A 1 173 ? 13.023 -19.969 -3.426 1 98.31 173 GLY A O 1
ATOM 1258 N N . LEU A 1 174 ? 13.391 -19.094 -1.396 1 97.88 174 LEU A N 1
ATOM 1259 C CA . LEU A 1 174 ? 13.453 -20.406 -0.761 1 97.88 174 LEU A CA 1
ATOM 1260 C C . LEU A 1 174 ? 12.109 -21.109 -0.843 1 97.88 174 LEU A C 1
ATOM 1262 O O . LEU A 1 174 ? 12.055 -22.344 -0.939 1 97.88 174 LEU A O 1
ATOM 1266 N N . GLY A 1 175 ? 11.062 -20.312 -0.758 1 98.38 175 GLY A N 1
ATOM 1267 C CA . GLY A 1 175 ? 9.727 -20.891 -0.853 1 98.38 175 GLY A CA 1
ATOM 1268 C C . GLY A 1 175 ? 9.484 -21.609 -2.162 1 98.38 175 GLY A C 1
ATOM 1269 O O . GLY A 1 175 ? 8.938 -22.719 -2.174 1 98.38 175 GLY A O 1
ATOM 1270 N N . LEU A 1 176 ? 9.852 -20.984 -3.246 1 98.12 176 LEU A N 1
ATOM 1271 C CA . LEU A 1 176 ? 9.695 -21.641 -4.543 1 98.12 176 LEU A CA 1
ATOM 1272 C C . LEU A 1 176 ? 10.523 -22.922 -4.613 1 98.12 176 LEU A C 1
ATOM 1274 O O . LEU A 1 176 ? 10.047 -23.938 -5.125 1 98.12 176 LEU A O 1
ATOM 1278 N N . ALA A 1 177 ? 11.742 -22.859 -4.098 1 96.81 177 ALA A N 1
ATOM 1279 C CA . ALA A 1 177 ? 12.586 -24.047 -4.062 1 96.81 177 ALA A CA 1
ATOM 1280 C C . ALA A 1 177 ? 11.953 -25.156 -3.215 1 96.81 177 ALA A C 1
ATOM 1282 O O . ALA A 1 177 ? 11.977 -26.328 -3.588 1 96.81 177 ALA A O 1
ATOM 1283 N N . LEU A 1 178 ? 11.414 -24.688 -2.119 1 95.31 178 LEU A N 1
ATOM 1284 C CA . LEU A 1 178 ? 10.789 -25.625 -1.193 1 95.31 178 LEU A CA 1
ATOM 1285 C C . LEU A 1 178 ? 9.562 -26.281 -1.825 1 95.31 178 LEU A C 1
ATOM 1287 O O . LEU A 1 178 ? 9.297 -27.469 -1.604 1 95.31 178 LEU A O 1
ATOM 1291 N N . ILE A 1 179 ? 8.781 -25.562 -2.529 1 97.12 179 ILE A N 1
ATOM 1292 C CA . ILE A 1 179 ? 7.613 -26.109 -3.221 1 97.12 179 ILE A CA 1
ATOM 1293 C C . ILE A 1 179 ? 8.055 -27.188 -4.203 1 97.12 179 ILE A C 1
ATOM 1295 O O . ILE A 1 179 ? 7.402 -28.219 -4.328 1 97.12 179 ILE A O 1
ATOM 1299 N N . ALA A 1 180 ? 9.156 -26.969 -4.852 1 95 180 ALA A N 1
ATOM 1300 C CA . ALA A 1 180 ? 9.68 -27.922 -5.828 1 95 180 ALA A CA 1
ATOM 1301 C C . ALA A 1 180 ? 10.039 -29.25 -5.16 1 95 180 ALA A C 1
ATOM 1303 O O . ALA A 1 180 ? 9.898 -30.312 -5.762 1 95 180 ALA A O 1
ATOM 1304 N N . VAL A 1 181 ? 10.391 -29.188 -3.947 1 95.12 181 VAL A N 1
ATOM 1305 C CA . VAL A 1 181 ? 10.898 -30.375 -3.258 1 95.12 181 VAL A CA 1
ATOM 1306 C C . VAL A 1 181 ? 9.789 -31 -2.426 1 95.12 181 VAL A C 1
ATOM 1308 O O . VAL A 1 181 ? 9.578 -32.219 -2.479 1 95.12 181 VAL A O 1
ATOM 1311 N N . LEU A 1 182 ? 9.031 -30.188 -1.694 1 95 182 LEU A N 1
ATOM 1312 C CA . LEU A 1 182 ? 8.094 -30.688 -0.7 1 95 182 LEU A CA 1
ATOM 1313 C C . LEU A 1 182 ? 6.68 -30.75 -1.27 1 95 182 LEU A C 1
ATOM 1315 O O . LEU A 1 182 ? 5.809 -31.422 -0.712 1 95 182 LEU A O 1
ATOM 1319 N N . GLY A 1 183 ? 6.395 -30 -2.27 1 94.94 183 GLY A N 1
ATOM 1320 C CA . GLY A 1 183 ? 5.066 -30 -2.859 1 94.94 183 GLY A CA 1
ATOM 1321 C C . GLY A 1 183 ? 4.012 -29.391 -1.962 1 94.94 183 GLY A C 1
ATOM 1322 O O . GLY A 1 183 ? 2.881 -29.875 -1.895 1 94.94 183 GLY A O 1
ATOM 1323 N N . MET A 1 184 ? 4.379 -28.391 -1.156 1 96.62 184 MET A N 1
ATOM 1324 C CA . MET A 1 184 ? 3.467 -27.672 -0.267 1 96.62 184 MET A CA 1
ATOM 1325 C C . MET A 1 184 ? 3.369 -26.203 -0.649 1 96.62 184 MET A C 1
ATOM 1327 O O . MET A 1 184 ? 3.896 -25.344 0.054 1 96.62 184 MET A O 1
ATOM 1331 N N . PRO A 1 185 ? 2.621 -25.922 -1.66 1 97.69 185 PRO A N 1
ATOM 1332 C CA . PRO A 1 185 ? 2.619 -24.562 -2.203 1 97.69 185 PRO A CA 1
ATOM 1333 C C . PRO A 1 185 ? 2.014 -23.547 -1.239 1 97.69 185 PRO A C 1
ATOM 1335 O O . PRO A 1 185 ? 2.264 -22.344 -1.366 1 97.69 185 PRO A O 1
ATOM 1338 N N . TRP A 1 186 ? 1.248 -23.953 -0.225 1 98 186 TRP A N 1
ATOM 1339 C CA . TRP A 1 186 ? 0.604 -23.031 0.705 1 98 186 TRP A CA 1
ATOM 1340 C C . TRP A 1 186 ? 1.594 -22.531 1.754 1 98 186 TRP A C 1
ATOM 1342 O O . TRP A 1 186 ? 1.37 -21.5 2.389 1 98 186 TRP A O 1
ATOM 1352 N N . LEU A 1 187 ? 2.65 -23.188 1.979 1 98.38 187 LEU A N 1
ATOM 1353 C CA . LEU A 1 187 ? 3.521 -22.969 3.127 1 98.38 187 LEU A CA 1
ATOM 1354 C C . LEU A 1 187 ? 4.25 -21.641 3.008 1 98.38 187 LEU A C 1
ATOM 1356 O O . LEU A 1 187 ? 4.25 -20.844 3.949 1 98.38 187 LEU A O 1
ATOM 1360 N N . PRO A 1 188 ? 4.828 -21.312 1.893 1 98.56 188 PRO A N 1
ATOM 1361 C CA . PRO A 1 188 ? 5.574 -20.047 1.822 1 98.56 188 PRO A CA 1
ATOM 1362 C C . PRO A 1 188 ? 4.68 -18.828 2.008 1 98.56 188 PRO A C 1
ATOM 1364 O O . PRO A 1 188 ? 4.988 -17.953 2.816 1 98.56 188 PRO A O 1
ATOM 1367 N N . PRO A 1 189 ? 3.529 -18.734 1.318 1 98.62 189 PRO A N 1
ATOM 1368 C CA . PRO A 1 189 ? 2.693 -17.562 1.586 1 98.62 189 PRO A CA 1
ATOM 1369 C C . PRO A 1 189 ? 2.129 -17.547 3.004 1 98.62 189 PRO A C 1
ATOM 1371 O O . PRO A 1 189 ? 1.878 -16.484 3.564 1 98.62 189 PRO A O 1
ATOM 1374 N N . ALA A 1 190 ? 1.946 -18.719 3.617 1 98.75 190 ALA A N 1
ATOM 1375 C CA . ALA A 1 190 ? 1.529 -18.75 5.016 1 98.75 190 ALA A CA 1
ATOM 1376 C C . ALA A 1 190 ? 2.605 -18.156 5.922 1 98.75 190 ALA A C 1
ATOM 1378 O O . ALA A 1 190 ? 2.303 -17.359 6.812 1 98.75 190 ALA A O 1
ATOM 1379 N N . LEU A 1 191 ? 3.828 -18.516 5.672 1 98.69 191 LEU A N 1
ATOM 1380 C CA . LEU A 1 191 ? 4.949 -17.953 6.422 1 98.69 191 LEU A CA 1
ATOM 1381 C C . LEU A 1 191 ? 5.066 -16.453 6.176 1 98.69 191 LEU A C 1
ATOM 1383 O O . LEU A 1 191 ? 5.344 -15.688 7.105 1 98.69 191 LEU A O 1
ATOM 1387 N N . TRP A 1 192 ? 4.863 -16.047 4.945 1 98.75 192 TRP A N 1
ATOM 1388 C CA . TRP A 1 192 ? 4.836 -14.648 4.566 1 98.75 192 TRP A CA 1
ATOM 1389 C C . TRP A 1 192 ? 3.814 -13.875 5.395 1 98.75 192 TRP A C 1
ATOM 1391 O O . TRP A 1 192 ? 4.141 -12.852 5.996 1 98.75 192 TRP A O 1
ATOM 1401 N N . VAL A 1 193 ? 2.625 -14.398 5.543 1 98.75 193 VAL A N 1
ATOM 1402 C CA . VAL A 1 193 ? 1.553 -13.742 6.285 1 98.75 193 VAL A CA 1
ATOM 1403 C C . VAL A 1 193 ? 1.929 -13.641 7.762 1 98.75 193 VAL A C 1
ATOM 1405 O O . VAL A 1 193 ? 1.796 -12.578 8.367 1 98.75 193 VAL A O 1
ATOM 1408 N N . VAL A 1 194 ? 2.408 -14.727 8.289 1 98.62 194 VAL A N 1
ATOM 1409 C CA . VAL A 1 194 ? 2.748 -14.766 9.711 1 98.62 194 VAL A CA 1
ATOM 1410 C C . VAL A 1 194 ? 3.836 -13.734 10.008 1 98.62 194 VAL A C 1
ATOM 1412 O O . VAL A 1 194 ? 3.703 -12.93 10.938 1 98.62 194 VAL A O 1
ATOM 1415 N N . MET A 1 195 ? 4.855 -13.695 9.219 1 98.44 195 MET A N 1
ATOM 1416 C CA . MET A 1 195 ? 5.961 -12.766 9.43 1 98.44 195 MET A CA 1
ATOM 1417 C C . MET A 1 195 ? 5.496 -11.32 9.258 1 98.44 195 MET A C 1
ATOM 1419 O O . MET A 1 195 ? 5.949 -10.43 9.969 1 98.44 195 MET A O 1
ATOM 1423 N N . GLN A 1 196 ? 4.613 -11.125 8.344 1 98.5 196 GLN A N 1
ATOM 1424 C CA . GLN A 1 196 ? 4.117 -9.773 8.109 1 98.5 196 GLN A CA 1
ATOM 1425 C C . GLN A 1 196 ? 3.24 -9.305 9.266 1 98.5 196 GLN A C 1
ATOM 1427 O O . GLN A 1 196 ? 3.262 -8.125 9.625 1 98.5 196 GLN A O 1
ATOM 1432 N N . LEU A 1 197 ? 2.453 -10.227 9.82 1 98.19 197 LEU A N 1
ATOM 1433 C CA . LEU A 1 197 ? 1.617 -9.844 10.953 1 98.19 197 LEU A CA 1
ATOM 1434 C C . LEU A 1 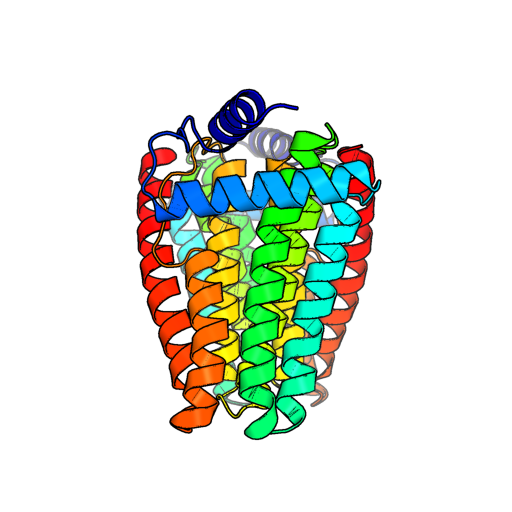197 ? 2.473 -9.492 12.172 1 98.19 197 LEU A C 1
ATOM 1436 O O . LEU A 1 197 ? 2.197 -8.516 12.867 1 98.19 197 LEU A O 1
ATOM 1440 N N . ILE A 1 198 ? 3.525 -10.219 12.383 1 98.38 198 ILE A N 1
ATOM 1441 C CA . ILE A 1 198 ? 4.465 -9.906 13.453 1 98.38 198 ILE A CA 1
ATOM 1442 C C . ILE A 1 198 ? 5.164 -8.586 13.156 1 98.38 198 ILE A C 1
ATOM 1444 O O . ILE A 1 198 ? 5.277 -7.723 14.031 1 98.38 198 ILE A O 1
ATOM 1448 N N . GLY A 1 199 ? 5.586 -8.438 11.93 1 97.69 199 GLY A N 1
ATOM 1449 C CA . GLY A 1 199 ? 6.234 -7.199 11.531 1 97.69 199 GLY A CA 1
ATOM 1450 C C . GLY A 1 199 ? 5.332 -5.984 11.656 1 97.69 199 GLY A C 1
ATOM 1451 O O . GLY A 1 199 ? 5.785 -4.91 12.062 1 97.69 199 GLY A O 1
ATOM 1452 N N . LEU A 1 200 ? 4.102 -6.121 11.297 1 97.56 200 LEU A N 1
ATOM 1453 C CA . LEU A 1 200 ? 3.141 -5.031 11.422 1 97.56 200 LEU A CA 1
ATOM 1454 C C . LEU A 1 200 ? 2.936 -4.645 12.883 1 97.56 200 LEU A C 1
ATOM 1456 O O . LEU A 1 200 ? 2.791 -3.463 13.203 1 97.56 200 LEU A O 1
ATOM 1460 N N . ALA A 1 201 ? 2.924 -5.656 13.758 1 97.62 201 ALA A N 1
ATOM 1461 C CA . ALA A 1 201 ? 2.809 -5.379 15.188 1 97.62 201 ALA A CA 1
ATOM 1462 C C . ALA A 1 201 ? 4.023 -4.609 15.688 1 97.62 201 ALA A C 1
ATOM 1464 O O . ALA A 1 201 ? 3.883 -3.627 16.422 1 97.62 201 ALA A O 1
ATOM 1465 N N . GLN A 1 202 ? 5.207 -5.016 15.305 1 97.38 202 GLN A N 1
ATOM 1466 C CA . GLN A 1 202 ? 6.438 -4.32 15.664 1 97.38 202 GLN A CA 1
ATOM 1467 C C . GLN A 1 202 ? 6.418 -2.873 15.18 1 97.38 202 GLN A C 1
ATOM 1469 O O . GLN A 1 202 ? 6.734 -1.952 15.938 1 97.38 202 GLN A O 1
ATOM 1474 N N . LEU A 1 203 ? 6.027 -2.742 13.93 1 96.5 203 LEU A N 1
ATOM 1475 C CA . LEU A 1 203 ? 6.016 -1.42 13.312 1 96.5 203 LEU A CA 1
ATOM 1476 C C . LEU A 1 203 ? 4.988 -0.515 13.984 1 96.5 203 LEU A C 1
ATOM 1478 O O . LEU A 1 203 ? 5.262 0.664 14.227 1 96.5 203 LEU A O 1
ATOM 1482 N N . SER A 1 204 ? 3.82 -1.054 14.281 1 96.62 204 SER A N 1
ATOM 1483 C CA . SER A 1 204 ? 2.77 -0.271 14.922 1 96.62 204 SER A CA 1
ATOM 1484 C C . SER A 1 204 ? 3.213 0.236 16.297 1 96.62 204 SER A C 1
ATOM 1486 O O . SER A 1 204 ? 2.941 1.383 16.656 1 96.62 204 SER A O 1
ATOM 1488 N N . ALA A 1 205 ? 3.906 -0.585 17.016 1 96.25 205 ALA A N 1
ATOM 1489 C CA . ALA A 1 205 ? 4.441 -0.17 18.312 1 96.25 205 ALA A CA 1
ATOM 1490 C C . ALA A 1 205 ? 5.477 0.938 18.156 1 96.25 205 ALA A C 1
ATOM 1492 O O . ALA A 1 205 ? 5.469 1.92 18.906 1 96.25 205 ALA A O 1
ATOM 1493 N N . ALA A 1 206 ? 6.289 0.813 17.188 1 95 206 ALA A N 1
ATOM 1494 C CA . ALA A 1 206 ? 7.328 1.808 16.938 1 95 206 ALA A CA 1
ATOM 1495 C C . ALA A 1 206 ? 6.719 3.137 16.5 1 95 206 ALA A C 1
ATOM 1497 O O . ALA A 1 206 ? 7.172 4.203 16.922 1 95 206 ALA A O 1
ATOM 1498 N N . VAL A 1 207 ? 5.723 3.066 15.648 1 95.94 207 VAL A N 1
ATOM 1499 C CA . VAL A 1 207 ? 5.051 4.262 15.148 1 95.94 207 VAL A CA 1
ATOM 1500 C C . VAL A 1 207 ? 4.371 4.992 16.297 1 95.94 207 VAL A C 1
ATOM 1502 O O . VAL A 1 207 ? 4.484 6.215 16.422 1 95.94 207 VAL A O 1
ATOM 1505 N N . ARG A 1 208 ? 3.695 4.234 17.188 1 95.25 208 ARG A N 1
ATOM 1506 C CA . ARG A 1 208 ? 3.029 4.832 18.344 1 95.25 208 ARG A CA 1
ATOM 1507 C C . ARG A 1 208 ? 4.035 5.535 19.25 1 95.25 208 ARG A C 1
ATOM 1509 O O . ARG A 1 208 ? 3.771 6.633 19.734 1 95.25 208 ARG A O 1
ATOM 1516 N N . HIS A 1 209 ? 5.16 4.953 19.406 1 94.12 209 HIS A N 1
ATOM 1517 C CA . HIS A 1 209 ? 6.195 5.523 20.25 1 94.12 209 HIS A CA 1
ATOM 1518 C C . HIS A 1 209 ? 6.816 6.762 19.609 1 94.12 209 HIS A C 1
ATOM 1520 O O . HIS A 1 209 ? 7.043 7.766 20.297 1 94.12 209 HIS A O 1
ATOM 1526 N N . ALA A 1 210 ? 6.977 6.695 18.344 1 93.06 210 ALA A N 1
ATOM 1527 C CA . ALA A 1 210 ? 7.684 7.758 17.641 1 93.06 210 ALA A CA 1
ATOM 1528 C C . ALA A 1 210 ? 6.789 8.977 17.438 1 93.06 210 ALA A C 1
ATOM 1530 O O . ALA A 1 210 ? 7.273 10.109 17.391 1 93.06 210 ALA A O 1
ATOM 1531 N N . LEU A 1 211 ? 5.516 8.805 17.344 1 93.38 211 LEU A N 1
ATOM 1532 C CA . LEU A 1 211 ? 4.617 9.898 16.984 1 93.38 211 LEU A CA 1
ATOM 1533 C C . LEU A 1 211 ? 3.842 10.383 18.203 1 93.38 211 LEU A C 1
ATOM 1535 O O . LEU A 1 211 ? 2.996 11.273 18.094 1 93.38 211 LEU A O 1
ATOM 1539 N N . ARG A 1 212 ? 4.031 9.867 19.344 1 85.5 212 ARG A N 1
ATOM 1540 C CA . ARG A 1 212 ? 3.379 10.336 20.562 1 85.5 212 ARG A CA 1
ATOM 1541 C C . ARG A 1 212 ? 3.869 11.727 20.938 1 85.5 212 ARG A C 1
ATOM 1543 O O . ARG A 1 212 ? 5.043 12.055 20.75 1 85.5 212 ARG A O 1
ATOM 1550 N N . MET B 1 1 ? -16.531 25.328 18.672 1 90.56 1 MET B N 1
ATOM 1551 C CA . MET B 1 1 ? -16.016 25.828 17.406 1 90.56 1 MET B CA 1
ATOM 1552 C C . MET B 1 1 ? -17.156 26.234 16.469 1 90.56 1 MET B C 1
ATOM 1554 O O . MET B 1 1 ? -18.141 25.5 16.328 1 90.56 1 MET B O 1
ATOM 1558 N N . THR B 1 2 ? -17.125 27.359 15.898 1 93.94 2 THR B N 1
ATOM 1559 C CA . THR B 1 2 ? -18.156 27.828 14.977 1 93.94 2 THR B CA 1
ATOM 1560 C C . THR B 1 2 ? -17.938 27.281 13.578 1 93.94 2 THR B C 1
ATOM 1562 O O . THR B 1 2 ? -16.875 26.734 13.281 1 93.94 2 THR B O 1
ATOM 1565 N N . TRP B 1 3 ? -18.922 27.375 12.75 1 94.31 3 TRP B N 1
ATOM 1566 C CA . TRP B 1 3 ? -18.828 26.922 11.359 1 94.31 3 TRP B CA 1
ATOM 1567 C C . TRP B 1 3 ? -17.688 27.625 10.633 1 94.31 3 TRP B C 1
ATOM 1569 O O . TRP B 1 3 ? -16.922 26.984 9.914 1 94.31 3 TRP B O 1
ATOM 1579 N N . ASP B 1 4 ? -17.547 28.891 10.789 1 94.69 4 ASP B N 1
ATOM 1580 C CA . ASP B 1 4 ? -16.516 29.656 10.102 1 94.69 4 ASP B CA 1
ATOM 1581 C C . ASP B 1 4 ? -15.117 29.234 10.562 1 94.69 4 ASP B C 1
ATOM 1583 O O . ASP B 1 4 ? -14.188 29.156 9.758 1 94.69 4 ASP B O 1
ATOM 1587 N N . GLU B 1 5 ? -15.047 29 11.82 1 94.25 5 GLU B N 1
ATOM 1588 C CA . GLU B 1 5 ? -13.781 28.516 12.367 1 94.25 5 GLU B CA 1
ATOM 1589 C C . GLU B 1 5 ? -13.438 27.125 11.828 1 94.25 5 GLU B C 1
ATOM 1591 O O . GLU B 1 5 ? -12.289 26.859 11.469 1 94.25 5 GLU B O 1
ATOM 1596 N N . TYR B 1 6 ? -14.438 26.297 11.773 1 94.12 6 TYR B N 1
ATOM 1597 C CA . TYR B 1 6 ? -14.25 24.953 11.234 1 94.12 6 TYR B CA 1
ATOM 1598 C C . TYR B 1 6 ? -13.852 25.016 9.766 1 94.12 6 TYR B C 1
ATOM 1600 O O . TYR B 1 6 ? -12.93 24.312 9.336 1 94.12 6 TYR B O 1
ATOM 1608 N N . ALA B 1 7 ? -14.523 25.812 8.992 1 93.38 7 ALA B N 1
ATOM 1609 C CA . ALA B 1 7 ? -14.234 25.938 7.566 1 93.38 7 ALA B CA 1
ATOM 1610 C C . ALA B 1 7 ? -12.805 26.422 7.34 1 93.38 7 ALA B C 1
ATOM 1612 O O . ALA B 1 7 ? -12.133 25.969 6.41 1 93.38 7 ALA B O 1
ATOM 1613 N N . THR B 1 8 ? -12.328 27.312 8.203 1 91.88 8 THR B N 1
ATOM 1614 C CA . THR B 1 8 ? -10.969 27.828 8.117 1 91.88 8 THR B CA 1
ATOM 1615 C C . THR B 1 8 ? -9.953 26.719 8.438 1 91.88 8 THR B C 1
ATOM 1617 O O . THR B 1 8 ? -8.953 26.562 7.73 1 91.88 8 THR B O 1
ATOM 1620 N N . ALA B 1 9 ? -10.258 26.016 9.469 1 90 9 ALA B N 1
ATOM 1621 C CA . ALA B 1 9 ? -9.383 24.906 9.852 1 90 9 ALA B CA 1
ATOM 1622 C C . ALA B 1 9 ? -9.336 23.844 8.75 1 90 9 ALA B C 1
ATOM 1624 O O . ALA B 1 9 ? -8.266 23.344 8.414 1 90 9 ALA B O 1
ATOM 1625 N N . TRP B 1 10 ? -10.477 23.531 8.273 1 86.56 10 TRP B N 1
ATOM 1626 C CA . TRP B 1 10 ? -10.609 22.547 7.195 1 86.56 10 TRP B CA 1
ATOM 1627 C C . TRP B 1 10 ? -9.828 23 5.965 1 86.56 10 TRP B C 1
ATOM 1629 O O . TRP B 1 10 ? -9.133 22.188 5.332 1 86.56 10 TRP B O 1
ATOM 1639 N N . SER B 1 11 ? -9.914 24.188 5.609 1 86.69 11 SER B N 1
ATOM 1640 C CA . SER B 1 11 ? -9.195 24.766 4.477 1 86.69 11 SER B CA 1
ATOM 1641 C C . SER B 1 11 ? -7.691 24.594 4.625 1 86.69 11 SER B C 1
ATOM 1643 O O . SER B 1 11 ? -7 24.25 3.664 1 86.69 11 SER B O 1
ATOM 1645 N N . GLY B 1 12 ? -7.184 24.859 5.797 1 82.12 12 GLY B N 1
ATOM 1646 C CA . GLY B 1 12 ? -5.762 24.688 6.062 1 82.12 12 GLY B CA 1
ATOM 1647 C C . GLY B 1 12 ? -5.277 23.266 5.859 1 82.12 12 GLY B C 1
ATOM 1648 O O . GLY B 1 12 ? -4.16 23.047 5.387 1 82.12 12 GLY B O 1
ATOM 1649 N N . LEU B 1 13 ? -6.121 22.375 6.105 1 77.25 13 LEU B N 1
ATOM 1650 C CA . LEU B 1 13 ? -5.77 20.969 6.012 1 77.25 13 LEU B CA 1
ATOM 1651 C C . LEU B 1 13 ? -5.945 20.453 4.586 1 77.25 13 LEU B C 1
ATOM 1653 O O . LEU B 1 13 ? -5.508 19.344 4.258 1 77.25 13 LEU B O 1
ATOM 1657 N N . HIS B 1 14 ? -6.598 21.25 3.75 1 78.88 14 HIS B N 1
ATOM 1658 C CA . HIS B 1 14 ? -6.887 20.812 2.385 1 78.88 14 HIS B CA 1
ATOM 1659 C C . HIS B 1 14 ? -6.277 21.781 1.369 1 78.88 14 HIS B C 1
ATOM 1661 O O . HIS B 1 14 ? -6.926 22.141 0.381 1 78.88 14 HIS B O 1
ATOM 1667 N N . GLY B 1 15 ? -5.156 22.281 1.65 1 75.19 15 GLY B N 1
ATOM 1668 C CA . GLY B 1 15 ? -4.367 23.062 0.703 1 75.19 15 GLY B CA 1
ATOM 1669 C C . GLY B 1 15 ? -4.918 24.453 0.459 1 75.19 15 GLY B C 1
ATOM 1670 O O . GLY B 1 15 ? -4.734 25.016 -0.62 1 75.19 15 GLY B O 1
ATOM 1671 N N . GLY B 1 16 ? -5.75 24.953 1.378 1 80.94 16 GLY B N 1
ATOM 1672 C CA . GLY B 1 16 ? -6.254 26.312 1.262 1 80.94 16 GLY B CA 1
ATOM 1673 C C . GLY B 1 16 ? -7.59 26.391 0.55 1 80.94 16 GLY B C 1
ATOM 1674 O O . GLY B 1 16 ? -8.148 27.469 0.397 1 80.94 16 GLY B O 1
ATOM 1675 N N . PHE B 1 17 ? -8.094 25.25 0.197 1 81.88 17 PHE B N 1
ATOM 1676 C CA . PHE B 1 17 ? -9.406 25.219 -0.449 1 81.88 17 PHE B CA 1
ATOM 1677 C C . PHE B 1 17 ? -10.508 25.578 0.539 1 81.88 17 PHE B C 1
ATOM 1679 O O . PHE B 1 17 ? -10.68 24.906 1.558 1 81.88 17 PHE B O 1
ATOM 1686 N N . ASP B 1 18 ? -11.258 26.594 0.168 1 89.88 18 ASP B N 1
ATOM 1687 C CA . ASP B 1 18 ? -12.312 27.078 1.059 1 89.88 18 ASP B CA 1
ATOM 1688 C C . ASP B 1 18 ? -13.648 26.406 0.75 1 89.88 18 ASP B C 1
ATOM 1690 O O . ASP B 1 18 ? -14.234 26.625 -0.306 1 89.88 18 ASP B O 1
ATOM 1694 N N . PRO B 1 19 ? -14.094 25.672 1.722 1 89.94 19 PRO B N 1
ATOM 1695 C CA . PRO B 1 19 ? -15.336 24.938 1.449 1 89.94 19 PRO B CA 1
ATOM 1696 C C . PRO B 1 19 ? -16.547 25.859 1.343 1 89.94 19 PRO B C 1
ATOM 1698 O O . PRO B 1 19 ? -17.578 25.469 0.792 1 89.94 19 PRO B O 1
ATOM 1701 N N . ARG B 1 20 ? -16.438 27.109 1.854 1 91.88 20 ARG B N 1
ATOM 1702 C CA . ARG B 1 20 ? -17.531 28.062 1.774 1 91.88 20 ARG B CA 1
ATOM 1703 C C . ARG B 1 20 ? -17.734 28.547 0.341 1 91.88 20 ARG B C 1
ATOM 1705 O O . ARG B 1 20 ? -18.812 29.047 -0.004 1 91.88 20 ARG B O 1
ATOM 1712 N N . ARG B 1 21 ? -16.75 28.375 -0.456 1 91.81 21 ARG B N 1
ATOM 1713 C CA . A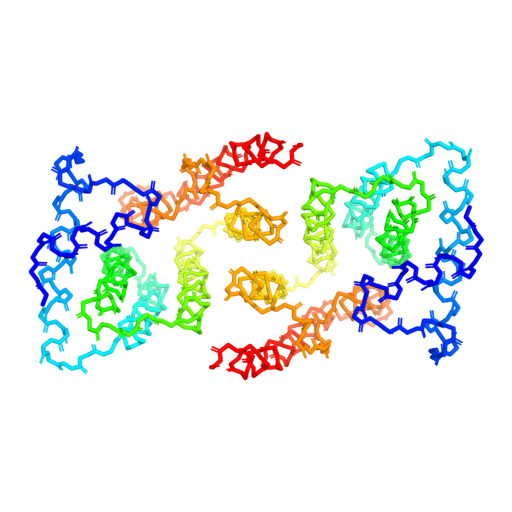RG B 1 21 ? -16.797 28.781 -1.853 1 91.81 21 ARG B CA 1
ATOM 1714 C C . ARG B 1 21 ? -16.828 27.578 -2.785 1 91.81 21 ARG B C 1
ATOM 1716 O O . ARG B 1 21 ? -16.719 27.734 -4.004 1 91.81 21 ARG B O 1
ATOM 1723 N N . ALA B 1 22 ? -16.969 26.469 -2.252 1 89.62 22 ALA B N 1
ATOM 1724 C CA . ALA B 1 22 ? -16.969 25.234 -3.033 1 89.62 22 ALA B CA 1
ATOM 1725 C C . ALA B 1 22 ? -18.344 24.984 -3.658 1 89.62 22 ALA B C 1
ATOM 1727 O O . ALA B 1 22 ? -19.281 25.766 -3.461 1 89.62 22 ALA B O 1
ATOM 1728 N N . SER B 1 23 ? -18.422 24.078 -4.492 1 91.25 23 SER B N 1
ATOM 1729 C CA . SER B 1 23 ? -19.688 23.672 -5.059 1 91.25 23 SER B CA 1
ATOM 1730 C C . SER B 1 23 ? -20.703 23.328 -3.967 1 91.25 23 SER B C 1
ATOM 1732 O O . SER B 1 23 ? -20.328 23.094 -2.816 1 91.25 23 SER B O 1
ATOM 1734 N N . ARG B 1 24 ? -21.953 23.359 -4.277 1 92.56 24 ARG B N 1
ATOM 1735 C CA . ARG B 1 24 ? -23.016 23.094 -3.32 1 92.56 24 ARG B CA 1
ATOM 1736 C C . ARG B 1 24 ? -22.844 21.703 -2.688 1 92.56 24 ARG B C 1
ATOM 1738 O O . ARG B 1 24 ? -23.109 21.531 -1.497 1 92.56 24 ARG B O 1
ATOM 1745 N N . LEU B 1 25 ? -22.422 20.828 -3.488 1 89.31 25 LEU B N 1
ATOM 1746 C CA . LEU B 1 25 ? -22.25 19.469 -3.01 1 89.31 25 LEU B CA 1
ATOM 1747 C C . LEU B 1 25 ? -21.141 19.375 -1.974 1 89.31 25 LEU B C 1
ATOM 1749 O O . LEU B 1 25 ? -21.328 18.781 -0.908 1 89.31 25 LEU B O 1
ATOM 1753 N N . VAL B 1 26 ? -20.047 19.938 -2.27 1 88.5 26 VAL B N 1
ATOM 1754 C CA . VAL B 1 26 ? -18.906 19.906 -1.361 1 88.5 26 VAL B CA 1
ATOM 1755 C C . VAL B 1 26 ? -19.234 20.672 -0.087 1 88.5 26 VAL B C 1
ATOM 1757 O O . VAL B 1 26 ? -18.984 20.188 1.021 1 88.5 26 VAL B O 1
ATOM 1760 N N . ARG B 1 27 ? -19.812 21.812 -0.252 1 92.75 27 ARG B N 1
ATOM 1761 C CA . ARG B 1 27 ? -20.203 22.641 0.891 1 92.75 27 ARG B CA 1
ATOM 1762 C C . ARG B 1 27 ? -21.188 21.906 1.789 1 92.75 27 ARG B C 1
ATOM 1764 O O . ARG B 1 27 ? -21.078 21.969 3.016 1 92.75 27 ARG B O 1
ATOM 1771 N N . GLY B 1 28 ? -22.156 21.328 1.18 1 93.56 28 GLY B N 1
ATOM 1772 C CA . GLY B 1 28 ? -23.125 20.562 1.944 1 93.56 28 GLY B CA 1
ATOM 1773 C C . GLY B 1 28 ? -22.516 19.438 2.746 1 93.56 28 GLY B C 1
ATOM 1774 O O . GLY B 1 28 ? -22.859 19.234 3.908 1 93.56 28 GLY B O 1
ATOM 1775 N N . TRP B 1 29 ? -21.594 18.75 2.154 1 91.12 29 TRP B N 1
ATOM 1776 C CA . TRP B 1 29 ? -20.938 17.641 2.826 1 91.12 29 TRP B CA 1
ATOM 1777 C C . TRP B 1 29 ? -20.109 18.141 4.02 1 91.12 29 TRP B C 1
ATOM 1779 O O . TRP B 1 29 ? -20.172 17.547 5.102 1 91.12 29 TRP B O 1
ATOM 1789 N N . VAL B 1 30 ? -19.359 19.188 3.746 1 93.25 30 VAL B N 1
ATOM 1790 C CA . VAL B 1 30 ? -18.516 19.719 4.809 1 93.25 30 VAL B CA 1
ATOM 1791 C C . VAL B 1 30 ? -19.375 20.25 5.949 1 93.25 30 VAL B C 1
ATOM 1793 O O . VAL B 1 30 ? -19.047 20.062 7.121 1 93.25 30 VAL B O 1
ATOM 1796 N N . ARG B 1 31 ? -20.5 20.828 5.621 1 95.12 31 ARG B N 1
ATOM 1797 C CA . ARG B 1 31 ? -21.422 21.328 6.645 1 95.12 31 ARG B CA 1
ATOM 1798 C C . ARG B 1 31 ? -22.031 20.188 7.434 1 95.12 31 ARG B C 1
ATOM 1800 O O . ARG B 1 31 ? -22.219 20.281 8.648 1 95.12 31 ARG B O 1
ATOM 1807 N N . ALA B 1 32 ? -22.391 19.203 6.727 1 95.94 32 ALA B N 1
ATOM 1808 C CA . ALA B 1 32 ? -22.938 18.031 7.402 1 95.94 32 ALA B CA 1
ATOM 1809 C C . ALA B 1 32 ? -21.906 17.406 8.344 1 95.94 32 ALA B C 1
ATOM 1811 O O . ALA B 1 32 ? -22.234 17.016 9.461 1 95.94 32 ALA B O 1
ATOM 1812 N N . ALA B 1 33 ? -20.75 17.266 7.852 1 95.25 33 ALA B N 1
ATOM 1813 C CA . ALA B 1 33 ? -19.672 16.734 8.672 1 95.25 33 ALA B CA 1
ATOM 1814 C C . ALA B 1 33 ? -19.453 17.594 9.922 1 95.25 33 ALA B C 1
ATOM 1816 O O . ALA B 1 33 ? -19.25 17.062 11.016 1 95.25 33 ALA B O 1
ATOM 1817 N N . TYR B 1 34 ? -19.531 18.875 9.703 1 96 34 TYR B N 1
ATOM 1818 C CA . TYR B 1 34 ? -19.406 19.812 10.82 1 96 34 TYR B CA 1
ATOM 1819 C C . TYR B 1 34 ? -20.531 19.594 11.836 1 96 34 TYR B C 1
ATOM 1821 O O . TYR B 1 34 ? -20.281 19.484 13.039 1 96 34 TYR B O 1
ATOM 1829 N N . ALA B 1 35 ? -21.703 19.516 11.352 1 97.44 35 ALA B N 1
ATOM 1830 C CA . ALA B 1 35 ? -22.859 19.391 12.234 1 97.44 35 ALA B CA 1
ATOM 1831 C C . ALA B 1 35 ? -22.812 18.078 13.008 1 97.44 35 ALA B C 1
ATOM 1833 O O . ALA B 1 35 ? -22.969 18.062 14.234 1 97.44 35 ALA B O 1
ATOM 1834 N N . ILE B 1 36 ? -22.594 17.031 12.352 1 97.25 36 ILE B N 1
ATOM 1835 C CA . ILE B 1 36 ? -22.547 15.719 12.969 1 97.25 36 ILE B CA 1
ATOM 1836 C C . ILE B 1 36 ? -21.312 15.594 13.852 1 97.25 36 ILE B C 1
ATOM 1838 O O . ILE B 1 36 ? -21.375 15.062 14.961 1 97.25 36 ILE B O 1
ATOM 1842 N N . GLY B 1 37 ? -20.219 16.047 13.32 1 96.56 37 GLY B N 1
ATOM 1843 C CA . GLY B 1 37 ? -19 16.047 14.109 1 96.56 37 GLY B CA 1
ATOM 1844 C C . GLY B 1 37 ? -19.141 16.828 15.406 1 96.56 37 GLY B C 1
ATOM 1845 O O . GLY B 1 37 ? -18.641 16.391 16.453 1 96.56 37 GLY B O 1
ATOM 1846 N N . SER B 1 38 ? -19.828 17.969 15.328 1 96.88 38 SER B N 1
ATOM 1847 C CA . SER B 1 38 ? -20.062 18.766 16.531 1 96.88 38 SER B CA 1
ATOM 1848 C C . SER B 1 38 ? -20.922 18.016 17.531 1 96.88 38 SER B C 1
ATOM 1850 O O . SER B 1 38 ? -20.656 18.047 18.734 1 96.88 38 SER B O 1
ATOM 1852 N N . TRP B 1 39 ? -21.844 17.438 16.969 1 97.44 39 TRP B N 1
ATOM 1853 C CA . TRP B 1 39 ? -22.734 16.656 17.828 1 97.44 39 TRP B CA 1
ATOM 1854 C C . TRP B 1 39 ? -21.969 15.516 18.5 1 97.44 39 TRP B C 1
ATOM 1856 O O . TRP B 1 39 ? -22.109 15.297 19.719 1 97.44 39 TRP B O 1
ATOM 1866 N N . LEU B 1 40 ? -21.188 14.75 17.844 1 97.25 40 LEU B N 1
ATOM 1867 C CA . LEU B 1 40 ? -20.391 13.648 18.375 1 97.25 40 LEU B CA 1
ATOM 1868 C C . LEU B 1 40 ? -19.375 14.164 19.406 1 97.25 40 LEU B C 1
ATOM 1870 O O . LEU B 1 40 ? -19.188 13.539 20.453 1 97.25 40 LEU B O 1
ATOM 1874 N N . GLY B 1 41 ? -18.734 15.25 19.016 1 95.88 41 GLY B N 1
ATOM 1875 C CA . GLY B 1 41 ? -17.812 15.859 19.953 1 95.88 41 GLY B CA 1
ATOM 1876 C C . GLY B 1 41 ? -18.453 16.219 21.281 1 95.88 41 GLY B C 1
ATOM 1877 O O . GLY B 1 41 ? -17.906 15.961 22.344 1 95.88 41 GLY B O 1
ATOM 1878 N N . ARG B 1 42 ? -19.625 16.797 21.203 1 96.25 42 ARG B N 1
ATOM 1879 C CA . ARG B 1 42 ? -20.344 17.203 22.406 1 96.25 42 ARG B CA 1
ATOM 1880 C C . ARG B 1 42 ? -20.688 15.992 23.281 1 96.25 42 ARG B C 1
ATOM 1882 O O . ARG B 1 42 ? -20.766 16.109 24.5 1 96.25 42 ARG B O 1
ATOM 1889 N N . HIS B 1 43 ? -20.875 14.945 22.656 1 97.69 43 HIS B N 1
ATOM 1890 C CA . HIS B 1 43 ? -21.219 13.734 23.391 1 97.69 43 HIS B CA 1
ATOM 1891 C C . HIS B 1 43 ? -19.969 12.906 23.703 1 97.69 43 HIS B C 1
ATOM 1893 O O . HIS B 1 43 ? -20.078 11.719 24.016 1 97.69 43 HIS B O 1
ATOM 1899 N N . ARG B 1 44 ? -18.844 13.336 23.5 1 97 44 ARG B N 1
ATOM 1900 C CA . ARG B 1 44 ? -17.562 12.836 23.953 1 97 44 ARG B CA 1
ATOM 1901 C C . ARG B 1 44 ? -17.141 11.602 23.172 1 97 44 ARG B C 1
ATOM 1903 O O . ARG B 1 44 ? -16.453 10.719 23.703 1 97 44 ARG B O 1
ATOM 1910 N N . VAL B 1 45 ? -17.625 11.523 21.969 1 97.75 45 VAL B N 1
ATOM 1911 C CA . VAL B 1 45 ? -17.156 10.477 21.062 1 97.75 45 VAL B CA 1
ATOM 1912 C C . VAL B 1 45 ? -15.82 10.883 20.453 1 97.75 45 VAL B C 1
ATOM 1914 O O . VAL B 1 45 ? -15.695 11.961 19.875 1 97.75 45 VAL B O 1
ATOM 1917 N N . SER B 1 46 ? -14.828 10.047 20.578 1 97.62 46 SER B N 1
ATOM 1918 C CA . SER B 1 46 ? -13.5 10.383 20.078 1 97.62 46 SER B CA 1
ATOM 1919 C C . SER B 1 46 ? -13.391 10.109 18.594 1 97.62 46 SER B C 1
ATOM 1921 O O . SER B 1 46 ? -14.148 9.305 18.031 1 97.62 46 SER B O 1
ATOM 1923 N N . PRO B 1 47 ? -12.492 10.758 17.938 1 97.75 47 PRO B N 1
ATOM 1924 C CA . PRO B 1 47 ? -12.234 10.461 16.531 1 97.75 47 PRO B CA 1
ATOM 1925 C C . PRO B 1 47 ? -11.875 8.992 16.297 1 97.75 47 PRO B C 1
ATOM 1927 O O . PRO B 1 47 ? -12.352 8.383 15.328 1 97.75 47 PRO B O 1
ATOM 1930 N N . ALA B 1 48 ? -11.094 8.414 17.188 1 97.75 48 ALA B N 1
ATOM 1931 C CA . ALA B 1 48 ? -10.688 7.016 17.062 1 97.75 48 ALA B CA 1
ATOM 1932 C C . ALA B 1 48 ? -11.891 6.082 17.125 1 97.75 48 ALA B C 1
ATOM 1934 O O . ALA B 1 48 ? -11.922 5.059 16.438 1 97.75 48 ALA B O 1
ATOM 1935 N N . ALA B 1 49 ? -12.773 6.434 17.953 1 98.12 49 ALA B N 1
ATOM 1936 C CA . ALA B 1 49 ? -13.992 5.637 18.047 1 98.12 49 ALA B CA 1
ATOM 1937 C C . ALA B 1 49 ? -14.773 5.676 16.75 1 98.12 49 ALA B C 1
ATOM 1939 O O . ALA B 1 49 ? -15.32 4.656 16.312 1 98.12 49 ALA B O 1
ATOM 1940 N N . VAL B 1 50 ? -14.828 6.832 16.141 1 98.5 50 VAL B N 1
ATOM 1941 C CA . VAL B 1 50 ? -15.539 6.984 14.883 1 98.5 50 VAL B CA 1
ATOM 1942 C C . VAL B 1 50 ? -14.836 6.176 13.789 1 98.5 50 VAL B C 1
ATOM 1944 O O . VAL B 1 50 ? -15.492 5.449 13.031 1 98.5 50 VAL B O 1
ATOM 1947 N N . THR B 1 51 ? -13.562 6.262 13.734 1 98.5 51 THR B N 1
ATOM 1948 C CA . THR B 1 51 ? -12.773 5.512 12.766 1 98.5 51 THR B CA 1
ATOM 1949 C C . THR B 1 51 ? -12.984 4.008 12.945 1 98.5 51 THR B C 1
ATOM 1951 O O . THR B 1 51 ? -13.242 3.289 11.984 1 98.5 51 THR B O 1
ATOM 1954 N N . THR B 1 52 ? -12.891 3.576 14.203 1 98.62 52 THR B N 1
ATOM 1955 C CA . THR B 1 52 ? -13.047 2.158 14.508 1 98.62 52 THR B CA 1
ATOM 1956 C C . THR B 1 52 ? -14.445 1.675 14.141 1 98.62 52 THR B C 1
ATOM 1958 O O . THR B 1 52 ? -14.602 0.598 13.562 1 98.62 52 THR B O 1
ATOM 1961 N N . ALA B 1 53 ? -15.391 2.455 14.484 1 98.62 53 ALA B N 1
ATOM 1962 C CA . ALA B 1 53 ? -16.766 2.115 14.094 1 98.62 53 ALA B CA 1
ATOM 1963 C C . ALA B 1 53 ? -16.891 1.995 12.578 1 98.62 53 ALA B C 1
ATOM 1965 O O . ALA B 1 53 ? -17.562 1.086 12.078 1 98.62 53 ALA B O 1
ATOM 1966 N N . GLY B 1 54 ? -16.297 2.916 11.844 1 98.69 54 GLY B N 1
ATOM 1967 C CA . GLY B 1 54 ? -16.297 2.852 10.391 1 98.69 54 GLY B CA 1
ATOM 1968 C C . GLY B 1 54 ? -15.688 1.57 9.852 1 98.69 54 GLY B C 1
ATOM 1969 O O . GLY B 1 54 ? -16.234 0.958 8.938 1 98.69 54 GLY B O 1
ATOM 1970 N N . VAL B 1 55 ? -14.602 1.135 10.422 1 98.69 55 VAL B N 1
ATOM 1971 C CA . VAL B 1 55 ? -13.93 -0.088 9.992 1 98.69 55 VAL B CA 1
ATOM 1972 C C . VAL B 1 55 ? -14.836 -1.292 10.258 1 98.69 55 VAL B C 1
ATOM 1974 O O . VAL B 1 55 ? -14.93 -2.199 9.43 1 98.69 55 VAL B O 1
ATOM 1977 N N . LEU B 1 56 ? -15.469 -1.309 11.414 1 98.81 56 LEU B N 1
ATOM 1978 C CA . LEU B 1 56 ? -16.375 -2.402 11.766 1 98.81 56 LEU B CA 1
ATOM 1979 C C . LEU B 1 56 ? -17.547 -2.461 10.797 1 98.81 56 LEU B C 1
ATOM 1981 O O . LEU B 1 56 ? -17.984 -3.547 10.398 1 98.81 56 LEU B O 1
ATOM 1985 N N . VAL B 1 57 ? -18.062 -1.294 10.469 1 98.81 57 VAL B N 1
ATOM 1986 C CA . VAL B 1 57 ? -19.141 -1.24 9.492 1 98.81 57 VAL B CA 1
ATOM 1987 C C . VAL B 1 57 ? -18.656 -1.776 8.148 1 98.81 57 VAL B C 1
ATOM 1989 O O . VAL B 1 57 ? -19.359 -2.531 7.477 1 98.81 57 VAL B O 1
ATOM 1992 N N . CYS B 1 58 ? -17.484 -1.425 7.727 1 98.81 58 CYS B N 1
ATOM 1993 C CA . CYS B 1 58 ? -16.906 -1.958 6.496 1 98.81 58 CYS B CA 1
ATOM 1994 C C . CYS B 1 58 ? -16.812 -3.479 6.551 1 98.81 58 CYS B C 1
ATOM 1996 O O . CYS B 1 58 ? -17.141 -4.16 5.582 1 98.81 58 CYS B O 1
ATOM 1998 N N . ALA B 1 59 ? -16.359 -3.982 7.707 1 98.75 59 ALA B N 1
ATOM 1999 C CA . ALA B 1 59 ? -16.188 -5.422 7.871 1 98.75 59 ALA B CA 1
ATOM 2000 C C . ALA B 1 59 ? -17.531 -6.152 7.762 1 98.75 59 ALA B C 1
ATOM 2002 O O . ALA B 1 59 ? -17.578 -7.32 7.363 1 98.75 59 ALA B O 1
ATOM 2003 N N . ALA B 1 60 ? -18.594 -5.527 8.031 1 98.75 60 ALA B N 1
ATOM 2004 C CA . ALA B 1 60 ? -19.922 -6.113 7.98 1 98.75 60 ALA B CA 1
ATOM 2005 C C . ALA B 1 60 ? -20.406 -6.254 6.539 1 98.75 60 ALA B C 1
ATOM 2007 O O . ALA B 1 60 ? -21.328 -7.027 6.258 1 98.75 60 ALA B O 1
ATOM 2008 N N . VAL B 1 61 ? -19.812 -5.527 5.641 1 98.81 61 VAL B N 1
ATOM 2009 C CA . VAL B 1 61 ? -20.312 -5.473 4.266 1 98.81 61 VAL B CA 1
ATOM 2010 C C . VAL B 1 61 ? -20.188 -6.848 3.615 1 98.81 61 VAL B C 1
ATOM 2012 O O . VAL B 1 61 ? -21.156 -7.398 3.113 1 98.81 61 VAL B O 1
ATOM 2015 N N . PRO B 1 62 ? -19 -7.484 3.619 1 98.62 62 PRO B N 1
ATOM 2016 C CA . PRO B 1 62 ? -18.938 -8.82 3.014 1 98.62 62 PRO B CA 1
ATOM 2017 C C . PRO B 1 62 ? -19.766 -9.852 3.768 1 98.62 62 PRO B C 1
ATOM 2019 O O . PRO B 1 62 ? -20.25 -10.812 3.168 1 98.62 62 PRO B O 1
ATOM 2022 N N . LEU B 1 63 ? -19.938 -9.703 5.074 1 98.38 63 LEU B N 1
ATOM 2023 C CA . LEU B 1 63 ? -20.734 -10.641 5.855 1 98.38 63 LEU B CA 1
ATOM 2024 C C . LEU B 1 63 ? -22.203 -10.602 5.414 1 98.38 63 LEU B C 1
ATOM 2026 O O . LEU B 1 63 ? -22.828 -11.648 5.254 1 98.38 63 LEU B O 1
ATOM 2030 N N . ILE B 1 64 ? -22.688 -9.406 5.18 1 97.94 64 ILE B N 1
ATOM 2031 C CA . ILE B 1 64 ? -24.078 -9.266 4.773 1 97.94 64 ILE B CA 1
ATOM 2032 C C . ILE B 1 64 ? -24.25 -9.727 3.326 1 97.94 64 ILE B C 1
ATOM 2034 O O . ILE B 1 64 ? -25.297 -10.258 2.949 1 97.94 64 ILE B O 1
ATOM 2038 N N . ALA B 1 65 ? -23.25 -9.562 2.549 1 97.56 65 ALA B N 1
ATOM 2039 C CA . ALA B 1 65 ? -23.281 -10 1.156 1 97.56 65 ALA B CA 1
ATOM 2040 C C . ALA B 1 65 ? -23.422 -11.516 1.063 1 97.56 65 ALA B C 1
ATOM 2042 O O . ALA B 1 65 ? -23.844 -12.047 0.031 1 97.56 65 ALA B O 1
ATOM 2043 N N . LEU B 1 66 ? -23.062 -12.227 2.133 1 97.25 66 LEU B N 1
ATOM 2044 C CA . LEU B 1 66 ? -23.203 -13.68 2.17 1 97.25 66 LEU B CA 1
ATOM 2045 C C . LEU B 1 66 ? -24.672 -14.086 2.062 1 97.25 66 LEU B C 1
ATOM 2047 O O . LEU B 1 66 ? -24.969 -15.234 1.717 1 97.25 66 LEU B O 1
ATOM 2051 N N . ALA B 1 67 ? -25.594 -13.211 2.361 1 96.44 67 ALA B N 1
ATOM 2052 C CA . ALA B 1 67 ? -27.031 -13.469 2.27 1 96.44 67 ALA B CA 1
ATOM 2053 C C . ALA B 1 67 ? -27.484 -13.469 0.816 1 96.44 67 ALA B C 1
ATOM 2055 O O . ALA B 1 67 ? -28.672 -13.719 0.535 1 96.44 67 ALA B O 1
ATOM 2056 N N . GLY B 1 68 ? -26.688 -13.211 -0.042 1 94.19 68 GLY B N 1
ATOM 2057 C CA . GLY B 1 68 ? -27.016 -13.227 -1.458 1 94.19 68 GLY B CA 1
ATOM 2058 C C . GLY B 1 68 ? -27.656 -11.938 -1.94 1 94.19 68 GLY B C 1
ATOM 2059 O O . GLY B 1 68 ? -27.344 -10.859 -1.433 1 94.19 68 GLY B O 1
ATOM 2060 N N . ARG B 1 69 ? -28.422 -12.078 -2.93 1 92.75 69 ARG B N 1
ATOM 2061 C CA . ARG B 1 69 ? -29 -10.93 -3.627 1 92.75 69 ARG B CA 1
ATOM 2062 C C . ARG B 1 69 ? -29.766 -10.031 -2.664 1 92.75 69 ARG B C 1
ATOM 2064 O O . ARG B 1 69 ? -29.656 -8.805 -2.73 1 92.75 69 ARG B O 1
ATOM 2071 N N . PRO B 1 70 ? -30.5 -10.555 -1.721 1 92.75 70 PRO B N 1
ATOM 2072 C CA . PRO B 1 70 ? -31.25 -9.695 -0.8 1 92.75 70 PRO B CA 1
ATOM 2073 C C . PRO B 1 70 ? -30.344 -8.891 0.128 1 92.75 70 PRO B C 1
ATOM 2075 O O . PRO B 1 70 ? -30.75 -7.836 0.625 1 92.75 70 PRO B O 1
ATOM 2078 N N . GLY B 1 71 ? -29.125 -9.312 0.354 1 97.06 71 GLY B N 1
ATOM 2079 C CA . GLY B 1 71 ? -28.219 -8.648 1.264 1 97.06 71 GLY B CA 1
ATOM 2080 C C . GLY B 1 71 ? -27.438 -7.523 0.608 1 97.06 71 GLY B C 1
ATOM 2081 O O . GLY B 1 71 ? -26.891 -6.652 1.294 1 97.06 71 GLY B O 1
ATOM 2082 N N . LEU B 1 72 ? -27.344 -7.492 -0.694 1 98 72 LEU B N 1
ATOM 2083 C CA . LEU B 1 72 ? -26.453 -6.602 -1.43 1 98 72 LEU B CA 1
ATOM 2084 C C . LEU B 1 72 ? -26.891 -5.145 -1.258 1 98 72 LEU B C 1
ATOM 2086 O O . LEU B 1 72 ? -26.047 -4.27 -1.05 1 98 72 LEU B O 1
ATOM 2090 N N . PRO B 1 73 ? -28.188 -4.82 -1.265 1 97.69 73 PRO B N 1
ATOM 2091 C CA . PRO B 1 73 ? -28.578 -3.434 -1.005 1 97.69 73 PRO B CA 1
ATOM 2092 C C . PRO B 1 73 ? -28.203 -2.965 0.399 1 97.69 73 PRO B C 1
ATOM 2094 O O . PRO B 1 73 ? -27.812 -1.811 0.583 1 97.69 73 PRO B O 1
ATOM 2097 N N . ALA B 1 74 ? -28.422 -3.865 1.316 1 98.06 74 ALA B N 1
ATOM 2098 C CA . ALA B 1 74 ? -27.984 -3.535 2.674 1 98.06 74 ALA B CA 1
ATOM 2099 C C . ALA B 1 74 ? -26.484 -3.277 2.727 1 98.06 74 ALA B C 1
ATOM 2101 O O . ALA B 1 74 ? -26.031 -2.375 3.434 1 98.06 74 ALA B O 1
ATOM 2102 N N . GLY B 1 75 ? -25.703 -4.105 2.018 1 98.62 75 GLY B N 1
ATOM 2103 C CA . GLY B 1 75 ? -24.266 -3.865 1.902 1 98.62 75 GLY B CA 1
ATOM 2104 C C . GLY B 1 75 ? -23.938 -2.51 1.306 1 98.62 75 GLY B C 1
ATOM 2105 O O . GLY B 1 75 ? -23.047 -1.814 1.789 1 98.62 75 GLY B O 1
ATOM 2106 N N . ALA B 1 76 ? -24.656 -2.16 0.32 1 98.62 76 ALA B N 1
ATOM 2107 C CA . ALA B 1 76 ? -24.469 -0.861 -0.32 1 98.62 76 ALA B CA 1
ATOM 2108 C C . ALA B 1 76 ? -24.688 0.276 0.673 1 98.62 76 ALA B C 1
ATOM 2110 O O . ALA B 1 76 ? -23.922 1.236 0.708 1 98.62 76 ALA B O 1
ATOM 2111 N N . LEU B 1 77 ? -25.688 0.15 1.465 1 98.12 77 LEU B N 1
ATOM 2112 C CA . LEU B 1 77 ? -25.984 1.153 2.484 1 98.12 77 LEU B CA 1
ATOM 2113 C C . LEU B 1 77 ? -24.859 1.222 3.514 1 98.12 77 LEU B C 1
ATOM 2115 O O . LEU B 1 77 ? -24.453 2.311 3.932 1 98.12 77 LEU B O 1
ATOM 2119 N N . LEU B 1 78 ? -24.359 0.09 3.904 1 98.75 78 LEU B N 1
ATOM 2120 C CA . LEU B 1 78 ? -23.266 0.051 4.871 1 98.75 78 LEU B CA 1
ATOM 2121 C C . LEU B 1 78 ? -22.016 0.729 4.309 1 98.75 78 LEU B C 1
ATOM 2123 O O . LEU B 1 78 ? -21.281 1.392 5.047 1 98.75 78 LEU B O 1
ATOM 2127 N N . VAL B 1 79 ? -21.766 0.559 3.002 1 98.75 79 VAL B N 1
ATOM 2128 C CA . VAL B 1 79 ? -20.641 1.24 2.371 1 98.75 79 VAL B CA 1
ATOM 2129 C C . VAL B 1 79 ? -20.797 2.75 2.525 1 98.75 79 VAL B C 1
ATOM 2131 O O . VAL B 1 79 ? -19.828 3.449 2.869 1 98.75 79 VAL B O 1
ATOM 2134 N N . LEU B 1 80 ? -21.984 3.262 2.34 1 96.75 80 LEU B N 1
ATOM 2135 C CA . LEU B 1 80 ? -22.25 4.691 2.443 1 96.75 80 LEU B CA 1
ATOM 2136 C C . LEU B 1 80 ? -22.047 5.176 3.877 1 96.75 80 LEU B C 1
ATOM 2138 O O . LEU B 1 80 ? -21.484 6.246 4.102 1 96.75 80 LEU B O 1
ATOM 2142 N N . VAL B 1 81 ? -22.5 4.398 4.789 1 97.56 81 VAL B N 1
ATOM 2143 C CA . VAL B 1 81 ? -22.359 4.738 6.199 1 97.56 81 VAL B CA 1
ATOM 2144 C C . VAL B 1 81 ? -20.875 4.785 6.57 1 97.56 81 VAL B C 1
ATOM 2146 O O . VAL B 1 81 ? -20.438 5.719 7.242 1 97.56 81 VAL B O 1
ATOM 2149 N N . ALA B 1 82 ? -20.172 3.799 6.137 1 98.06 82 ALA B N 1
ATOM 2150 C CA . ALA B 1 82 ? -18.734 3.744 6.441 1 98.06 82 ALA B CA 1
ATOM 2151 C C . ALA B 1 82 ? -18 4.914 5.797 1 98.06 82 ALA B C 1
ATOM 2153 O O . ALA B 1 82 ? -17.094 5.492 6.402 1 98.06 82 ALA B O 1
ATOM 2154 N N . ALA B 1 83 ? -18.344 5.211 4.559 1 96 83 ALA B N 1
ATOM 2155 C CA . ALA B 1 83 ? -17.734 6.34 3.869 1 96 83 ALA B CA 1
ATOM 2156 C C . ALA B 1 83 ? -18 7.648 4.609 1 96 83 ALA B C 1
ATOM 2158 O O . ALA B 1 83 ? -17.125 8.516 4.684 1 96 83 ALA B O 1
ATOM 2159 N N . ALA B 1 84 ? -19.141 7.809 5.125 1 94.44 84 ALA B N 1
ATOM 2160 C CA . ALA B 1 84 ? -19.484 8.984 5.926 1 94.44 84 ALA B CA 1
ATOM 2161 C C . ALA B 1 84 ? -18.641 9.039 7.199 1 94.44 84 ALA B C 1
ATOM 2163 O O . ALA B 1 84 ? -18.172 10.109 7.59 1 94.44 84 ALA B O 1
ATOM 2164 N N . ALA B 1 85 ? -18.469 7.887 7.844 1 96 85 ALA B N 1
ATOM 2165 C CA . ALA B 1 85 ? -17.672 7.812 9.062 1 96 85 ALA B CA 1
ATOM 2166 C C . ALA B 1 85 ? -16.25 8.289 8.82 1 96 85 ALA B C 1
ATOM 2168 O O . ALA B 1 85 ? -15.633 8.914 9.695 1 96 85 ALA B O 1
ATOM 2169 N N . ASP B 1 86 ? -15.773 7.98 7.648 1 92.19 86 ASP B N 1
ATOM 2170 C CA . ASP B 1 86 ? -14.422 8.383 7.266 1 92.19 86 ASP B CA 1
ATOM 2171 C C . ASP B 1 86 ? -14.281 9.906 7.27 1 92.19 86 ASP B C 1
ATOM 2173 O O . ASP B 1 86 ? -13.273 10.445 7.723 1 92.19 86 ASP B O 1
ATOM 2177 N N . GLY B 1 87 ? -15.25 10.641 6.844 1 90.62 87 GLY B N 1
ATOM 2178 C CA . GLY B 1 87 ? -15.258 12.094 6.875 1 90.62 87 GLY B CA 1
ATOM 2179 C C . GLY B 1 87 ? -15.547 12.664 8.25 1 90.62 87 GLY B C 1
ATOM 2180 O O . GLY B 1 87 ? -15 13.703 8.625 1 90.62 87 GLY B O 1
ATOM 2181 N N . LEU B 1 88 ? -16.25 11.969 9 1 95.06 88 LEU B N 1
ATOM 2182 C CA . LEU B 1 88 ? -16.703 12.453 10.305 1 95.06 88 LEU B CA 1
ATOM 2183 C C . LEU B 1 88 ? -15.578 12.398 11.328 1 95.06 88 LEU B C 1
ATOM 2185 O O . LEU B 1 88 ? -15.492 13.258 12.203 1 95.06 88 LEU B O 1
ATOM 2189 N N . ASP B 1 89 ? -14.742 11.367 11.242 1 96.31 89 ASP B N 1
ATOM 2190 C CA . ASP B 1 89 ? -13.68 11.258 12.234 1 96.31 89 ASP B CA 1
ATOM 2191 C C . ASP B 1 89 ? -12.719 12.445 12.141 1 96.31 89 ASP B C 1
ATOM 2193 O O . ASP B 1 89 ? -12.258 12.961 13.164 1 96.31 89 ASP B O 1
ATOM 2197 N N . GLY B 1 90 ? -12.508 12.922 10.93 1 93.56 90 GLY B N 1
ATOM 2198 C CA . GLY B 1 90 ? -11.727 14.141 10.766 1 93.56 90 GLY B CA 1
ATOM 2199 C C . GLY B 1 90 ? -12.406 15.367 11.336 1 93.56 90 GLY B C 1
ATOM 2200 O O . GLY B 1 90 ? -11.766 16.203 11.984 1 93.56 90 GLY B O 1
ATOM 2201 N N . ALA B 1 91 ? -13.641 15.469 11.078 1 95.5 91 ALA B N 1
ATOM 2202 C CA . ALA B 1 91 ? -14.398 16.594 11.617 1 95.5 91 ALA B CA 1
ATOM 2203 C C . ALA B 1 91 ? -14.359 16.609 13.141 1 95.5 91 ALA B C 1
ATOM 2205 O O . ALA B 1 91 ? -14.133 17.656 13.75 1 95.5 91 ALA B O 1
ATOM 2206 N N . VAL B 1 92 ? -14.547 15.469 13.719 1 97.06 92 VAL B N 1
ATOM 2207 C CA . VAL B 1 92 ? -14.523 15.367 15.18 1 97.06 92 VAL B CA 1
ATOM 2208 C C . VAL B 1 92 ? -13.141 15.758 15.695 1 97.06 92 VAL B C 1
ATOM 2210 O O . VAL B 1 92 ? -13.031 16.484 16.688 1 97.06 92 VAL B O 1
ATOM 2213 N N . ALA B 1 93 ? -12.102 15.281 15.047 1 95.75 93 ALA B N 1
ATOM 2214 C CA . ALA B 1 93 ? -10.734 15.586 15.461 1 95.75 93 ALA B CA 1
ATOM 2215 C C . ALA B 1 93 ? -10.484 17.094 15.453 1 95.75 93 ALA B C 1
ATOM 2217 O O . ALA B 1 93 ? -9.938 17.641 16.406 1 95.75 93 ALA B O 1
ATOM 2218 N N . VAL B 1 94 ? -10.945 17.734 14.414 1 94.12 94 VAL B N 1
ATOM 2219 C CA . VAL B 1 94 ? -10.727 19.156 14.258 1 94.12 94 VAL B CA 1
ATOM 2220 C C . VAL B 1 94 ? -11.555 19.922 15.289 1 94.12 94 VAL B C 1
ATOM 2222 O O . VAL B 1 94 ? -11.039 20.812 15.984 1 94.12 94 VAL B O 1
ATOM 2225 N N . ILE B 1 95 ? -12.727 19.578 15.461 1 95.5 95 ILE B N 1
ATOM 2226 C CA . ILE B 1 95 ? -13.672 20.297 16.312 1 95.5 95 ILE B CA 1
ATOM 2227 C C . ILE B 1 95 ? -13.266 20.141 17.766 1 95.5 95 ILE B C 1
ATOM 2229 O O . ILE B 1 95 ? -13.406 21.078 18.562 1 95.5 95 ILE B O 1
ATOM 2233 N N . THR B 1 96 ? -12.766 19 18.125 1 95.38 96 THR B N 1
ATOM 2234 C CA . THR B 1 96 ? -12.461 18.734 19.531 1 95.38 96 THR B CA 1
ATOM 2235 C C . THR B 1 96 ? -10.992 19.016 19.812 1 95.38 96 THR B C 1
ATOM 2237 O O . THR B 1 96 ? -10.531 18.844 20.953 1 95.38 96 THR B O 1
ATOM 2240 N N . GLY B 1 97 ? -10.234 19.359 18.797 1 93.25 97 GLY B N 1
ATOM 2241 C CA . GLY B 1 97 ? -8.82 19.656 18.984 1 93.25 97 GLY B CA 1
ATOM 2242 C C . GLY B 1 97 ? -7.988 18.406 19.266 1 93.25 97 GLY B C 1
ATOM 2243 O O . GLY B 1 97 ? -7.055 18.453 20.062 1 93.25 97 GLY B O 1
ATOM 2244 N N . ARG B 1 98 ? -8.391 17.344 18.75 1 94.25 98 ARG B N 1
ATOM 2245 C CA . ARG B 1 98 ? -7.715 16.078 19 1 94.25 98 ARG B CA 1
ATOM 2246 C C . ARG B 1 98 ? -7.023 15.562 17.75 1 94.25 98 ARG B C 1
ATOM 2248 O O . ARG B 1 98 ? -7.016 14.352 17.484 1 94.25 98 ARG B O 1
ATOM 2255 N N . VAL B 1 99 ? -6.547 16.391 16.922 1 92.75 99 VAL B N 1
ATOM 2256 C CA . VAL B 1 99 ? -5.75 16 15.758 1 92.75 99 VAL B CA 1
ATOM 2257 C C . VAL B 1 99 ? -4.379 15.516 16.219 1 92.75 99 VAL B C 1
ATOM 2259 O O . VAL B 1 99 ? -3.68 16.203 16.953 1 92.75 99 VAL B O 1
ATOM 2262 N N . THR B 1 100 ? -4.078 14.297 15.883 1 94.88 100 THR B N 1
ATOM 2263 C CA . THR B 1 100 ? -2.785 13.734 16.266 1 94.88 100 THR B CA 1
ATOM 2264 C C . THR B 1 100 ? -2.115 13.07 15.055 1 94.88 100 THR B C 1
ATOM 2266 O O . THR B 1 100 ? -2.785 12.711 14.086 1 94.88 100 THR B O 1
ATOM 2269 N N . ARG B 1 101 ? -0.853 12.859 15.164 1 94.88 101 ARG B N 1
ATOM 2270 C CA . ARG B 1 101 ? -0.088 12.188 14.125 1 94.88 101 ARG B CA 1
ATOM 2271 C C . ARG B 1 101 ? -0.42 10.695 14.078 1 94.88 101 ARG B C 1
ATOM 2273 O O . ARG B 1 101 ? -0.524 10.109 13 1 94.88 101 ARG B O 1
ATOM 2280 N N . THR B 1 102 ? -0.572 10.133 15.273 1 95.75 102 THR B N 1
ATOM 2281 C CA . THR B 1 102 ? -0.943 8.719 15.312 1 95.75 102 THR B CA 1
ATOM 2282 C C . THR B 1 102 ? -2.336 8.508 14.727 1 95.75 102 THR B C 1
ATOM 2284 O O . THR B 1 102 ? -2.598 7.484 14.086 1 95.75 102 THR B O 1
ATOM 2287 N N . GLY B 1 103 ? -3.221 9.453 14.969 1 95.75 103 GLY B N 1
ATOM 2288 C CA . GLY B 1 103 ? -4.551 9.383 14.383 1 95.75 103 GLY B CA 1
ATOM 2289 C C . GLY B 1 103 ? -4.531 9.43 12.867 1 95.75 103 GLY B C 1
ATOM 2290 O O . GLY B 1 103 ? -5.316 8.734 12.211 1 95.75 103 GLY B O 1
ATOM 2291 N N . PHE B 1 104 ? -3.65 10.219 12.359 1 94.25 104 PHE B N 1
ATOM 2292 C CA . PHE B 1 104 ? -3.467 10.312 10.914 1 94.25 104 PHE B CA 1
ATOM 2293 C C . PHE B 1 104 ? -3.092 8.961 10.32 1 94.25 104 PHE B C 1
ATOM 2295 O O . PHE B 1 104 ? -3.686 8.523 9.336 1 94.25 104 PHE B O 1
ATOM 2302 N N . VAL B 1 105 ? -2.193 8.289 10.906 1 97.06 105 VAL B N 1
ATOM 2303 C CA . VAL B 1 105 ? -1.738 6.984 10.43 1 97.06 105 VAL B CA 1
ATOM 2304 C C . VAL B 1 105 ? -2.85 5.953 10.602 1 97.06 105 VAL B C 1
ATOM 2306 O O . VAL B 1 105 ? -3.117 5.16 9.695 1 97.06 105 VAL B O 1
ATOM 2309 N N . TYR B 1 106 ? -3.479 5.996 11.766 1 97.19 106 TYR B N 1
ATOM 2310 C CA . TYR B 1 106 ? -4.574 5.078 12.047 1 97.19 106 TYR B CA 1
ATOM 2311 C C . TYR B 1 106 ? -5.688 5.223 11.016 1 97.19 106 TYR B C 1
ATOM 2313 O O . TYR B 1 106 ? -6.207 4.227 10.508 1 97.19 106 TYR B O 1
ATOM 2321 N N . ASP B 1 107 ? -6.039 6.449 10.758 1 97.06 107 ASP B N 1
ATOM 2322 C CA . ASP B 1 107 ? -7.074 6.719 9.766 1 97.06 107 ASP B CA 1
ATOM 2323 C C . ASP B 1 107 ? -6.688 6.152 8.406 1 97.06 107 ASP B C 1
ATOM 2325 O O . ASP B 1 107 ? -7.523 5.562 7.711 1 97.06 107 ASP B O 1
ATOM 2329 N N . SER B 1 108 ? -5.461 6.289 8.016 1 96.94 108 SER B N 1
ATOM 2330 C CA . SER B 1 108 ? -4.973 5.789 6.734 1 96.94 108 SER B CA 1
ATOM 2331 C C . SER B 1 108 ? -5.074 4.27 6.66 1 96.94 108 SER B C 1
ATOM 2333 O O . SER B 1 108 ? -5.477 3.721 5.629 1 96.94 108 SER B O 1
ATOM 2335 N N . VAL B 1 109 ? -4.699 3.582 7.703 1 98.12 109 VAL B N 1
ATOM 2336 C CA . VAL B 1 109 ? -4.766 2.127 7.758 1 98.12 109 VAL B CA 1
ATOM 2337 C C . VAL B 1 109 ? -6.219 1.67 7.699 1 98.12 109 VAL B C 1
ATOM 2339 O O . VAL B 1 109 ? -6.551 0.725 6.98 1 98.12 109 VAL B O 1
ATOM 2342 N N . ALA B 1 110 ? -7.035 2.338 8.461 1 98.31 110 ALA B N 1
ATOM 2343 C CA . ALA B 1 110 ? -8.461 2.02 8.484 1 98.31 110 ALA B CA 1
ATOM 2344 C C . ALA B 1 110 ? -9.062 2.115 7.082 1 98.31 110 ALA B C 1
ATOM 2346 O O . ALA B 1 110 ? -9.875 1.278 6.695 1 98.31 110 ALA B O 1
ATOM 2347 N N . ASP B 1 111 ? -8.656 3.094 6.352 1 98 111 ASP B N 1
ATOM 2348 C CA . ASP B 1 111 ? -9.141 3.268 4.988 1 98 111 ASP B CA 1
ATOM 2349 C C . ASP B 1 111 ? -8.789 2.061 4.121 1 98 111 ASP B C 1
ATOM 2351 O O . ASP B 1 111 ? -9.625 1.58 3.35 1 98 111 ASP B O 1
ATOM 2355 N N . ARG B 1 112 ? -7.582 1.561 4.238 1 98.38 112 ARG B N 1
ATOM 2356 C CA . ARG B 1 112 ? -7.148 0.408 3.457 1 98.38 112 ARG B CA 1
ATOM 2357 C C . ARG B 1 112 ? -7.926 -0.844 3.848 1 98.38 112 ARG B C 1
ATOM 2359 O O . ARG B 1 112 ? -8.352 -1.612 2.982 1 98.38 112 ARG B O 1
ATOM 2366 N N . LEU B 1 113 ? -8.102 -1.021 5.125 1 98.44 113 LEU B N 1
ATOM 2367 C CA . LEU B 1 113 ? -8.844 -2.186 5.602 1 98.44 113 LEU B CA 1
ATOM 2368 C C . LEU B 1 113 ? -10.297 -2.123 5.152 1 98.44 113 LEU B C 1
ATOM 2370 O O . LEU B 1 113 ? -10.875 -3.143 4.773 1 98.44 113 LEU B O 1
ATOM 2374 N N . GLY B 1 114 ? -10.859 -0.98 5.25 1 98.62 114 GLY B N 1
ATOM 2375 C CA . GLY B 1 114 ? -12.219 -0.808 4.781 1 98.62 114 GLY B CA 1
ATOM 2376 C C . GLY B 1 114 ? -12.398 -1.14 3.311 1 98.62 114 GLY B C 1
ATOM 2377 O O . GLY B 1 114 ? -13.328 -1.854 2.936 1 98.62 114 GLY B O 1
ATOM 2378 N N . GLU B 1 115 ? -11.5 -0.634 2.557 1 98.44 115 GLU B N 1
ATOM 2379 C CA . GLU B 1 115 ? -11.578 -0.892 1.121 1 98.44 115 GLU B CA 1
ATOM 2380 C C . GLU B 1 115 ? -11.391 -2.375 0.815 1 98.44 115 GLU B C 1
ATOM 2382 O O . GLU B 1 115 ? -12.031 -2.914 -0.091 1 98.44 115 GLU B O 1
ATOM 2387 N N . ALA B 1 116 ? -10.5 -3.014 1.533 1 98.69 116 ALA B N 1
ATOM 2388 C CA . ALA B 1 116 ? -10.336 -4.457 1.379 1 98.69 116 ALA B CA 1
ATOM 2389 C C . ALA B 1 116 ? -11.641 -5.191 1.661 1 98.69 116 ALA B C 1
ATOM 2391 O O . ALA B 1 116 ? -11.992 -6.137 0.955 1 98.69 116 ALA B O 1
ATOM 2392 N N . ALA B 1 117 ? -12.359 -4.758 2.656 1 98.75 117 ALA B N 1
ATOM 2393 C CA . ALA B 1 117 ? -13.648 -5.363 2.996 1 98.75 117 ALA B CA 1
ATOM 2394 C C . ALA B 1 117 ? -14.664 -5.148 1.883 1 98.75 117 ALA B C 1
ATOM 2396 O O . ALA B 1 117 ? -15.406 -6.066 1.527 1 98.75 117 ALA B O 1
ATOM 2397 N N . TRP B 1 118 ? -14.68 -3.945 1.35 1 98.81 118 TRP B N 1
ATOM 2398 C CA . TRP B 1 118 ? -15.602 -3.666 0.254 1 98.81 118 TRP B CA 1
ATOM 2399 C C . TRP B 1 118 ? -15.312 -4.566 -0.942 1 98.81 118 TRP B C 1
ATOM 2401 O O . TRP B 1 118 ? -16.234 -5.117 -1.549 1 98.81 118 TRP B O 1
ATOM 2411 N N . LEU B 1 119 ? -14.102 -4.738 -1.272 1 98.75 119 LEU B N 1
ATOM 2412 C CA . LEU B 1 119 ? -13.703 -5.582 -2.391 1 98.75 119 LEU B CA 1
ATOM 2413 C C . LEU B 1 119 ? -14.023 -7.047 -2.111 1 98.75 119 LEU B C 1
ATOM 2415 O O . LEU B 1 119 ? -14.445 -7.773 -3.012 1 98.75 119 LEU B O 1
ATOM 2419 N N . ALA B 1 120 ? -13.828 -7.484 -0.874 1 98.56 120 ALA B N 1
ATOM 2420 C CA . ALA B 1 120 ? -14.203 -8.844 -0.491 1 98.56 120 ALA B CA 1
ATOM 2421 C C . ALA B 1 120 ? -15.695 -9.086 -0.729 1 98.56 120 ALA B C 1
ATOM 2423 O O . ALA B 1 120 ? -16.094 -10.195 -1.084 1 98.56 120 ALA B O 1
ATOM 2424 N N . ALA B 1 121 ? -16.484 -8.062 -0.544 1 98.75 121 ALA B N 1
ATOM 2425 C CA . ALA B 1 121 ? -17.922 -8.195 -0.771 1 98.75 121 ALA B CA 1
ATOM 2426 C C . ALA B 1 121 ? -18.219 -8.5 -2.236 1 98.75 121 ALA B C 1
ATOM 2428 O O . ALA B 1 121 ? -19.125 -9.281 -2.543 1 98.75 121 ALA B O 1
ATOM 2429 N N . PHE B 1 122 ? -17.453 -7.859 -3.148 1 98.62 122 PHE B N 1
ATOM 2430 C CA . PHE B 1 122 ? -17.625 -8.18 -4.562 1 98.62 122 PHE B CA 1
ATOM 2431 C C . PHE B 1 122 ? -17.281 -9.641 -4.828 1 98.62 122 PHE B C 1
ATOM 2433 O O . PHE B 1 122 ? -17.969 -10.312 -5.609 1 98.62 122 PHE B O 1
ATOM 2440 N N . TRP B 1 123 ? -16.219 -10.094 -4.188 1 98.25 123 TRP B N 1
ATOM 2441 C CA . TRP B 1 123 ? -15.828 -11.492 -4.34 1 98.25 123 TRP B CA 1
ATOM 2442 C C . TRP B 1 123 ? -16.922 -12.422 -3.848 1 98.25 123 TRP B C 1
ATOM 2444 O O . TRP B 1 123 ? -17.297 -13.383 -4.535 1 98.25 123 TRP B O 1
ATOM 2454 N N . VAL B 1 124 ? -17.453 -12.156 -2.695 1 97.88 124 VAL B N 1
ATOM 2455 C CA . VAL B 1 124 ? -18.547 -12.945 -2.111 1 97.88 124 VAL B CA 1
ATOM 2456 C C . VAL B 1 124 ? -19.75 -12.938 -3.045 1 97.88 124 VAL B C 1
ATOM 2458 O O . VAL B 1 124 ? -20.438 -13.945 -3.188 1 97.88 124 VAL B O 1
ATOM 2461 N N . ALA B 1 125 ? -19.953 -11.828 -3.715 1 97.94 125 ALA B N 1
ATOM 2462 C CA . ALA B 1 125 ? -21.109 -11.656 -4.605 1 97.94 125 ALA B CA 1
ATOM 2463 C C . ALA B 1 125 ? -20.875 -12.367 -5.934 1 97.94 125 ALA B C 1
ATOM 2465 O O . ALA B 1 125 ? -21.766 -12.391 -6.793 1 97.94 125 ALA B O 1
ATOM 2466 N N . GLY B 1 126 ? -19.656 -12.883 -6.129 1 97.62 126 GLY B N 1
ATOM 2467 C CA . GLY B 1 126 ? -19.453 -13.719 -7.301 1 97.62 126 GLY B CA 1
ATOM 2468 C C . GLY B 1 126 ? -18.406 -13.164 -8.258 1 97.62 126 GLY B C 1
ATOM 2469 O O . GLY B 1 126 ? -18.141 -13.75 -9.305 1 97.62 126 GLY B O 1
ATOM 2470 N N . ALA B 1 127 ? -17.781 -11.992 -7.922 1 98.25 127 ALA B N 1
ATOM 2471 C CA . ALA B 1 127 ? -16.734 -11.453 -8.789 1 98.25 127 ALA B CA 1
ATOM 2472 C C . ALA B 1 127 ? -15.5 -12.344 -8.789 1 98.25 127 ALA B C 1
ATOM 2474 O O . ALA B 1 127 ? -15.148 -12.93 -7.762 1 98.25 127 ALA B O 1
ATOM 2475 N N . PRO B 1 128 ? -14.852 -12.438 -9.984 1 97.62 128 PRO B N 1
ATOM 2476 C CA . PRO B 1 128 ? -13.625 -13.242 -10.023 1 97.62 128 PRO B CA 1
ATOM 2477 C C . PRO B 1 128 ? -12.562 -12.75 -9.039 1 97.62 128 PRO B C 1
ATOM 2479 O O . PRO B 1 128 ? -12.305 -11.547 -8.961 1 97.62 128 PRO B O 1
ATOM 2482 N N . GLY B 1 129 ? -11.938 -13.664 -8.297 1 97.31 129 GLY B N 1
ATOM 2483 C CA . GLY B 1 129 ? -10.953 -13.336 -7.285 1 97.31 129 GLY B CA 1
ATOM 2484 C C . GLY B 1 129 ? -9.789 -12.523 -7.824 1 97.31 129 GLY B C 1
ATOM 2485 O O . GLY B 1 129 ? -9.32 -11.586 -7.172 1 97.31 129 GLY B O 1
ATOM 2486 N N . TRP B 1 130 ? -9.352 -12.891 -9 1 96.56 130 TRP B N 1
ATOM 2487 C CA . TRP B 1 130 ? -8.203 -12.203 -9.57 1 96.56 130 TRP B CA 1
ATOM 2488 C C . TRP B 1 130 ? -8.539 -10.742 -9.883 1 96.56 130 TRP B C 1
ATOM 2490 O O . TRP B 1 130 ? -7.684 -9.867 -9.75 1 96.56 130 TRP B O 1
ATOM 2500 N N . LEU B 1 131 ? -9.75 -10.484 -10.305 1 98.25 131 LEU B N 1
ATOM 2501 C CA . LEU B 1 131 ? -10.188 -9.133 -10.641 1 98.25 131 LEU B CA 1
ATOM 2502 C C . LEU B 1 131 ? -10.305 -8.281 -9.383 1 98.25 131 LEU B C 1
ATOM 2504 O O . LEU B 1 131 ? -9.867 -7.129 -9.359 1 98.25 131 LEU B O 1
ATOM 2508 N N . VAL B 1 132 ? -10.82 -8.859 -8.32 1 98.75 132 VAL B N 1
ATOM 2509 C CA . VAL B 1 132 ? -10.945 -8.195 -7.031 1 98.75 132 VAL B CA 1
ATOM 2510 C C . VAL B 1 132 ? -9.562 -7.895 -6.465 1 98.75 132 VAL B C 1
ATOM 2512 O O . VAL B 1 132 ? -9.312 -6.793 -5.965 1 98.75 132 VAL B O 1
ATOM 2515 N N . THR B 1 133 ? -8.664 -8.836 -6.625 1 98.56 133 THR B N 1
ATOM 2516 C CA . THR B 1 133 ? -7.289 -8.656 -6.16 1 98.56 133 THR B CA 1
ATOM 2517 C C . THR B 1 133 ? -6.598 -7.543 -6.941 1 98.56 133 THR B C 1
ATOM 2519 O O . THR B 1 133 ? -5.922 -6.695 -6.355 1 98.56 133 THR B O 1
ATOM 2522 N N . ALA B 1 134 ? -6.801 -7.527 -8.25 1 98.31 134 ALA B N 1
ATOM 2523 C CA . ALA B 1 134 ? -6.223 -6.48 -9.086 1 98.31 134 ALA B CA 1
ATOM 2524 C C . ALA B 1 134 ? -6.75 -5.105 -8.688 1 98.31 134 ALA B C 1
ATOM 2526 O O . ALA B 1 134 ? -6 -4.125 -8.664 1 98.31 134 ALA B O 1
ATOM 2527 N N . ALA B 1 135 ? -7.996 -5.031 -8.383 1 98.81 135 ALA B N 1
ATOM 2528 C CA . ALA B 1 135 ? -8.609 -3.777 -7.949 1 98.81 135 ALA B CA 1
ATOM 2529 C C . ALA B 1 135 ? -7.984 -3.281 -6.648 1 98.81 135 ALA B C 1
ATOM 2531 O O . ALA B 1 135 ? -7.617 -2.109 -6.535 1 98.81 135 ALA B O 1
ATOM 2532 N N . GLY B 1 136 ? -7.859 -4.172 -5.691 1 98.62 136 GLY B N 1
ATOM 2533 C CA . GLY B 1 136 ? -7.234 -3.82 -4.426 1 98.62 136 GLY B CA 1
ATOM 2534 C C . GLY B 1 136 ? -5.781 -3.404 -4.574 1 98.62 136 GLY B C 1
ATOM 2535 O O . GLY B 1 136 ? -5.355 -2.404 -3.992 1 98.62 136 GLY B O 1
ATOM 2536 N N . ALA B 1 137 ? -5.051 -4.137 -5.363 1 98.56 137 ALA B N 1
ATOM 2537 C CA . ALA B 1 137 ? -3.645 -3.826 -5.602 1 98.56 137 ALA B CA 1
ATOM 2538 C C . ALA B 1 137 ? -3.488 -2.453 -6.254 1 98.56 137 ALA B C 1
ATOM 2540 O O . ALA B 1 137 ? -2.631 -1.664 -5.852 1 98.56 137 ALA B O 1
ATOM 2541 N N . ALA B 1 138 ? -4.328 -2.199 -7.207 1 98.5 138 ALA B N 1
ATOM 2542 C CA . ALA B 1 138 ? -4.242 -0.93 -7.922 1 98.5 138 ALA B CA 1
ATOM 2543 C C . ALA B 1 138 ? -4.535 0.245 -6.996 1 98.5 138 ALA B C 1
ATOM 2545 O O . ALA B 1 138 ? -3.826 1.253 -7.016 1 98.5 138 ALA B O 1
ATOM 2546 N N . SER B 1 139 ? -5.48 0.125 -6.195 1 98.44 139 SER B N 1
ATOM 2547 C CA . SER B 1 139 ? -5.848 1.257 -5.352 1 98.44 139 SER B CA 1
ATOM 2548 C C . SER B 1 139 ? -4.863 1.434 -4.203 1 98.44 139 SER B C 1
ATOM 2550 O O . SER B 1 139 ? -4.562 2.561 -3.801 1 98.44 139 SER B O 1
ATOM 2552 N N . TRP B 1 140 ? -4.395 0.295 -3.639 1 98.69 140 TRP B N 1
ATOM 2553 C CA . TRP B 1 140 ? -3.398 0.419 -2.578 1 98.69 140 TRP B CA 1
ATOM 2554 C C . TRP B 1 140 ? -2.084 0.963 -3.125 1 98.69 140 TRP B C 1
ATOM 2556 O O . TRP B 1 140 ? -1.389 1.723 -2.445 1 98.69 140 TRP B O 1
ATOM 2566 N N . LEU B 1 141 ? -1.769 0.582 -4.383 1 98.5 141 LEU B N 1
ATOM 2567 C CA . LEU B 1 141 ? -0.585 1.146 -5.02 1 98.5 141 LEU B CA 1
ATOM 2568 C C . LEU B 1 141 ? -0.736 2.65 -5.211 1 98.5 141 LEU B C 1
ATOM 2570 O O . LEU B 1 141 ? 0.214 3.406 -4.996 1 98.5 141 LEU B O 1
ATOM 2574 N N . HIS B 1 142 ? -1.889 3.066 -5.613 1 98.06 142 HIS B N 1
ATOM 2575 C CA . HIS B 1 142 ? -2.203 4.48 -5.789 1 98.06 142 HIS B CA 1
ATOM 2576 C C . HIS B 1 142 ? -1.915 5.27 -4.516 1 98.06 142 HIS B C 1
ATOM 2578 O O . HIS B 1 142 ? -1.23 6.297 -4.559 1 98.06 142 HIS B O 1
ATOM 2584 N N . GLU B 1 143 ? -2.383 4.809 -3.414 1 97.5 143 GLU B N 1
ATOM 2585 C CA . GLU B 1 143 ? -2.201 5.492 -2.137 1 97.5 143 GLU B CA 1
ATOM 2586 C C . GLU B 1 143 ? -0.755 5.391 -1.658 1 97.5 143 GLU B C 1
ATOM 2588 O O . GLU B 1 143 ? -0.241 6.312 -1.021 1 97.5 143 GLU B O 1
ATOM 2593 N N . TYR B 1 144 ? -0.151 4.289 -1.983 1 98 144 TYR B N 1
ATOM 2594 C CA . TYR B 1 144 ? 1.25 4.098 -1.625 1 98 144 TYR B CA 1
ATOM 2595 C C . TYR B 1 144 ? 2.141 5.086 -2.369 1 98 144 TYR B C 1
ATOM 2597 O O . TYR B 1 144 ? 3.039 5.688 -1.777 1 98 144 TYR B O 1
ATOM 2605 N N . VAL B 1 145 ? 1.889 5.266 -3.627 1 97.69 145 VAL B N 1
ATOM 2606 C CA . VAL B 1 145 ? 2.65 6.207 -4.438 1 97.69 145 VAL B CA 1
ATOM 2607 C C . VAL B 1 145 ? 2.512 7.617 -3.863 1 97.69 145 VAL B C 1
ATOM 2609 O O . VAL B 1 145 ? 3.502 8.336 -3.725 1 97.69 145 VAL B O 1
ATOM 2612 N N . ARG B 1 146 ? 1.372 7.965 -3.531 1 96 146 ARG B N 1
ATOM 2613 C CA . ARG B 1 146 ? 1.144 9.281 -2.953 1 96 146 ARG B CA 1
ATOM 2614 C C . ARG B 1 146 ? 1.908 9.445 -1.645 1 96 146 ARG B C 1
ATOM 2616 O O . ARG B 1 146 ? 2.527 10.484 -1.406 1 96 146 ARG B O 1
ATOM 2623 N N . ALA B 1 147 ? 1.828 8.422 -0.809 1 95.5 147 ALA B N 1
ATOM 2624 C CA . ALA B 1 147 ? 2.525 8.477 0.474 1 95.5 147 ALA B CA 1
ATOM 2625 C C . ALA B 1 147 ? 4.035 8.578 0.275 1 95.5 147 ALA B C 1
ATOM 2627 O O . ALA B 1 147 ? 4.703 9.344 0.971 1 95.5 147 ALA B O 1
ATOM 2628 N N . ARG B 1 148 ? 4.551 7.852 -0.688 1 96.12 148 ARG B N 1
ATOM 2629 C CA . ARG B 1 148 ? 5.984 7.875 -0.948 1 96.12 148 ARG B CA 1
ATOM 2630 C C . ARG B 1 148 ? 6.41 9.211 -1.55 1 96.12 148 ARG B C 1
ATOM 2632 O O . ARG B 1 148 ? 7.496 9.711 -1.254 1 96.12 148 ARG B O 1
ATOM 2639 N N . ALA B 1 149 ? 5.578 9.727 -2.383 1 96.06 149 ALA B N 1
ATOM 2640 C CA . ALA B 1 149 ? 5.867 11.039 -2.951 1 96.06 149 ALA B CA 1
ATOM 2641 C C . ALA B 1 149 ? 5.914 12.109 -1.862 1 96.06 149 ALA B C 1
ATOM 2643 O O . ALA B 1 149 ? 6.785 12.977 -1.879 1 96.06 149 ALA B O 1
ATOM 2644 N N . THR B 1 150 ? 5.012 12.016 -0.95 1 92.81 150 THR B N 1
ATOM 2645 C CA . THR B 1 150 ? 5 12.953 0.172 1 92.81 150 THR B CA 1
ATOM 2646 C C . THR B 1 150 ? 6.27 12.805 1.009 1 92.81 150 THR B C 1
ATOM 2648 O O . THR B 1 150 ? 6.891 13.805 1.383 1 92.81 150 THR B O 1
ATOM 2651 N N . ALA B 1 151 ? 6.68 11.594 1.253 1 89.94 151 ALA B N 1
ATOM 2652 C CA . ALA B 1 151 ? 7.902 11.32 2.006 1 89.94 151 ALA B CA 1
ATOM 2653 C C . ALA B 1 151 ? 9.133 11.844 1.266 1 89.94 151 ALA B C 1
ATOM 2655 O O . ALA B 1 151 ? 10.133 12.203 1.888 1 89.94 151 ALA B O 1
ATOM 2656 N N . ALA B 1 152 ? 8.945 11.953 -0.06 1 91.94 152 ALA B N 1
ATOM 2657 C CA . ALA B 1 152 ? 10.047 12.43 -0.894 1 91.94 152 ALA B CA 1
ATOM 2658 C C . ALA B 1 152 ? 10.039 13.953 -1.004 1 91.94 152 ALA B C 1
ATOM 2660 O O . ALA B 1 152 ? 10.922 14.539 -1.637 1 91.94 152 ALA B O 1
ATOM 2661 N N . GLY B 1 153 ? 8.953 14.602 -0.442 1 89.62 153 GLY B N 1
ATOM 2662 C CA . GLY B 1 153 ? 8.969 16.047 -0.376 1 89.62 153 GLY B CA 1
ATOM 2663 C C . GLY B 1 153 ? 7.836 16.703 -1.154 1 89.62 153 GLY B C 1
ATOM 2664 O O . GLY B 1 153 ? 7.77 17.922 -1.26 1 89.62 153 GLY B O 1
ATOM 2665 N N . MET B 1 154 ? 7.012 15.883 -1.704 1 89.06 154 MET B N 1
ATOM 2666 C CA . MET B 1 154 ? 5.859 16.469 -2.387 1 89.06 154 MET B CA 1
ATOM 2667 C C . MET B 1 154 ? 4.855 17.016 -1.381 1 89.06 154 MET B C 1
ATOM 2669 O O . MET B 1 154 ? 4.227 16.266 -0.64 1 89.06 154 MET B O 1
ATOM 2673 N N . SER B 1 155 ? 4.812 18.203 -1.139 1 74.25 155 SER B N 1
ATOM 2674 C CA . SER B 1 155 ? 4.039 18.828 -0.073 1 74.25 155 SER B CA 1
ATOM 2675 C C . SER B 1 155 ? 2.576 18.984 -0.47 1 74.25 155 SER B C 1
ATOM 2677 O O . SER B 1 155 ? 1.693 19.016 0.391 1 74.25 155 SER B O 1
ATOM 2679 N N . GLU B 1 156 ? 2.316 19.203 -1.706 1 67.88 156 GLU B N 1
ATOM 2680 C CA . GLU B 1 156 ? 0.943 19.438 -2.137 1 67.88 156 GLU B CA 1
ATOM 2681 C C . GLU B 1 156 ? 0.28 18.141 -2.609 1 67.88 156 GLU B C 1
ATOM 2683 O O . GLU B 1 156 ? 0.96 17.156 -2.871 1 67.88 156 GLU B O 1
ATOM 2688 N N . ILE B 1 157 ? -1.028 18.094 -2.459 1 70.19 157 ILE B N 1
ATOM 2689 C CA . ILE B 1 157 ? -1.82 16.938 -2.887 1 70.19 157 ILE B CA 1
ATOM 2690 C C . ILE B 1 157 ? -1.47 16.578 -4.328 1 70.19 157 ILE B C 1
ATOM 2692 O O . ILE B 1 157 ? -1.674 15.445 -4.758 1 70.19 157 ILE B O 1
ATOM 2696 N N . GLY B 1 158 ? -0.762 17.469 -5.008 1 67.94 158 GLY B N 1
ATOM 2697 C CA . GLY B 1 158 ? -0.373 17.234 -6.391 1 67.94 158 GLY B CA 1
ATOM 2698 C C . GLY B 1 158 ? -1.537 17.328 -7.359 1 67.94 158 GLY B C 1
ATOM 2699 O O . GLY B 1 158 ? -1.67 18.312 -8.094 1 67.94 158 GLY B O 1
ATOM 2700 N N . VAL B 1 159 ? -2.441 16.281 -7.316 1 81.81 159 VAL B N 1
ATOM 2701 C CA . VAL B 1 159 ? -3.584 16.188 -8.219 1 81.81 159 VAL B CA 1
ATOM 2702 C C . VAL B 1 159 ? -4.699 15.375 -7.57 1 81.81 159 VAL B C 1
ATOM 2704 O O . VAL B 1 159 ? -4.426 14.414 -6.84 1 81.81 159 VAL B O 1
ATOM 2707 N N . VAL B 1 160 ? -5.883 15.805 -7.727 1 86.44 160 VAL B N 1
ATOM 2708 C CA . VAL B 1 160 ? -7.023 14.953 -7.426 1 86.44 160 VAL B CA 1
ATOM 2709 C C . VAL B 1 160 ? -7.301 14.023 -8.602 1 86.44 160 VAL B C 1
ATOM 2711 O O . VAL B 1 160 ? -7.691 14.477 -9.688 1 86.44 160 VAL B O 1
ATOM 2714 N N . THR B 1 161 ? -7.109 12.742 -8.367 1 92.56 161 THR B N 1
ATOM 2715 C CA . THR B 1 161 ? -7.258 11.789 -9.461 1 92.56 161 THR B CA 1
ATOM 2716 C C . THR B 1 161 ? -8.672 11.219 -9.492 1 92.56 161 THR B C 1
ATOM 2718 O O . THR B 1 161 ? -9.422 11.352 -8.523 1 92.56 161 THR B O 1
ATOM 2721 N N . VAL B 1 162 ? -9 10.602 -10.531 1 93.62 162 VAL B N 1
ATOM 2722 C CA . VAL B 1 162 ? -10.32 10.008 -10.688 1 93.62 162 VAL B CA 1
ATOM 2723 C C . VAL B 1 162 ? -10.406 8.727 -9.852 1 93.62 162 VAL B C 1
ATOM 2725 O O . VAL B 1 162 ? -11.492 8.156 -9.695 1 93.62 162 VAL B O 1
ATOM 2728 N N . GLY B 1 163 ? -9.289 8.289 -9.312 1 93.88 163 GLY B N 1
ATOM 2729 C CA . GLY B 1 163 ? -9.273 7.047 -8.555 1 93.88 163 GLY B CA 1
ATOM 2730 C C . GLY B 1 163 ? -9.188 7.262 -7.055 1 93.88 163 GLY B C 1
ATOM 2731 O O . GLY B 1 163 ? -8.781 6.363 -6.312 1 93.88 163 GLY B O 1
ATOM 2732 N N . GLU B 1 164 ? -9.609 8.422 -6.66 1 94.06 164 GLU B N 1
ATOM 2733 C CA . GLU B 1 164 ? -9.547 8.719 -5.234 1 94.06 164 GLU B CA 1
ATOM 2734 C C . GLU B 1 164 ? -10.617 7.949 -4.465 1 94.06 164 GLU B C 1
ATOM 2736 O O . GLU B 1 164 ? -11.508 7.344 -5.066 1 94.06 164 GLU B O 1
ATOM 2741 N N . ARG B 1 165 ? -10.453 8.008 -3.207 1 93.56 165 ARG B N 1
ATOM 2742 C CA . ARG B 1 165 ? -11.25 7.16 -2.326 1 93.56 165 ARG B CA 1
ATOM 2743 C C . ARG B 1 165 ? -12.742 7.457 -2.492 1 93.56 165 ARG B C 1
ATOM 2745 O O . ARG B 1 165 ? -13.562 6.543 -2.465 1 93.56 165 ARG B O 1
ATOM 2752 N N . PRO B 1 166 ? -13.234 8.734 -2.662 1 92 166 PRO B N 1
ATOM 2753 C CA . PRO B 1 166 ? -14.672 8.945 -2.871 1 92 166 PRO B CA 1
ATOM 2754 C C . PRO B 1 166 ? -15.203 8.203 -4.098 1 92 166 PRO B C 1
ATOM 2756 O O . PRO B 1 166 ? -16.312 7.672 -4.066 1 92 166 PRO B O 1
ATOM 2759 N N . THR B 1 167 ? -14.414 8.203 -5.121 1 95.44 167 THR B N 1
ATOM 2760 C CA . THR B 1 167 ? -14.797 7.453 -6.312 1 95.44 167 THR B CA 1
ATOM 2761 C C . THR B 1 167 ? -14.891 5.961 -6.004 1 95.44 167 THR B C 1
ATOM 2763 O O . THR B 1 167 ? -15.836 5.293 -6.414 1 95.44 167 THR B O 1
ATOM 2766 N N . ARG B 1 168 ? -13.961 5.465 -5.289 1 98 168 ARG B N 1
ATOM 2767 C CA . ARG B 1 168 ? -13.961 4.051 -4.918 1 98 168 ARG B CA 1
ATOM 2768 C C . ARG B 1 168 ? -15.148 3.715 -4.027 1 98 168 ARG B C 1
ATOM 2770 O O . ARG B 1 168 ? -15.75 2.646 -4.16 1 98 168 ARG B O 1
ATOM 2777 N N . ALA B 1 169 ? -15.484 4.613 -3.146 1 97.5 169 ALA B N 1
ATOM 2778 C CA . ALA B 1 169 ? -16.656 4.41 -2.303 1 97.5 169 ALA B CA 1
ATOM 2779 C C . ALA B 1 169 ? -17.938 4.355 -3.139 1 97.5 169 ALA B C 1
ATOM 2781 O O . ALA B 1 169 ? -18.812 3.52 -2.893 1 97.5 169 ALA B O 1
ATOM 2782 N N . LEU B 1 170 ? -18.016 5.195 -4.074 1 97.12 170 LEU B N 1
ATOM 2783 C CA . LEU B 1 170 ? -19.172 5.207 -4.965 1 97.12 170 LEU B CA 1
ATOM 2784 C C . LEU B 1 170 ? -19.266 3.906 -5.758 1 97.12 170 LEU B C 1
ATOM 2786 O O . LEU B 1 170 ? -20.344 3.322 -5.883 1 97.12 170 LEU B O 1
ATOM 2790 N N . ILE B 1 171 ? -18.141 3.502 -6.266 1 98.5 171 ILE B N 1
ATOM 2791 C CA . ILE B 1 171 ? -18.109 2.254 -7.023 1 98.5 171 ILE B CA 1
ATOM 2792 C C . ILE B 1 171 ? -18.516 1.094 -6.117 1 98.5 171 ILE B C 1
ATOM 2794 O O . ILE B 1 171 ? -19.281 0.211 -6.527 1 98.5 171 ILE B O 1
ATOM 2798 N N . ALA B 1 172 ? -18.047 1.111 -4.906 1 98.69 172 ALA B N 1
ATOM 2799 C CA . ALA B 1 172 ? -18.359 0.033 -3.977 1 98.69 172 ALA B CA 1
ATOM 2800 C C . ALA B 1 172 ? -19.844 0.017 -3.646 1 98.69 172 ALA B C 1
ATOM 2802 O O . ALA B 1 172 ? -20.5 -1.021 -3.758 1 98.69 172 ALA B O 1
ATOM 2803 N N . GLY B 1 173 ? -20.422 1.157 -3.223 1 98.31 173 GLY B N 1
ATOM 2804 C CA . GLY B 1 173 ? -21.812 1.235 -2.842 1 98.31 173 GLY B CA 1
ATOM 2805 C C . GLY B 1 173 ? -22.766 0.986 -4 1 98.31 173 GLY B C 1
ATOM 2806 O O . GLY B 1 173 ? -23.594 0.071 -3.947 1 98.31 173 GLY B O 1
ATOM 2807 N N . LEU B 1 174 ? -22.594 1.747 -5.047 1 97.88 174 LEU B N 1
ATOM 2808 C CA . LEU B 1 174 ? -23.453 1.593 -6.211 1 97.88 174 LEU B CA 1
ATOM 2809 C C . LEU B 1 174 ? -23.219 0.243 -6.883 1 97.88 174 LEU B C 1
ATOM 2811 O O . LEU B 1 174 ? -24.156 -0.341 -7.445 1 97.88 174 LEU B O 1
ATOM 2815 N N . GLY B 1 175 ? -21.969 -0.188 -6.844 1 98.31 175 GLY B N 1
ATOM 2816 C CA . GLY B 1 175 ? -21.656 -1.479 -7.434 1 98.31 175 GLY B CA 1
ATOM 2817 C C . GLY B 1 175 ? -22.422 -2.627 -6.805 1 98.31 175 GLY B C 1
ATOM 2818 O O . GLY B 1 175 ? -22.953 -3.488 -7.512 1 98.31 175 GLY B O 1
ATOM 2819 N N . LEU B 1 176 ? -22.469 -2.645 -5.5 1 98.19 176 LEU B N 1
ATOM 2820 C CA . LEU B 1 176 ? -23.219 -3.691 -4.824 1 98.19 176 LEU B CA 1
ATOM 2821 C C . LEU B 1 176 ? -24.703 -3.617 -5.184 1 98.19 176 LEU B C 1
ATOM 2823 O O . LEU B 1 176 ? -25.344 -4.645 -5.418 1 98.19 176 LEU B O 1
ATOM 2827 N N . ALA B 1 177 ? -25.234 -2.408 -5.23 1 96.81 177 ALA B N 1
ATOM 2828 C CA . ALA B 1 177 ? -26.625 -2.229 -5.629 1 96.81 177 ALA B CA 1
ATOM 2829 C C . ALA B 1 177 ? -26.859 -2.715 -7.055 1 96.81 177 ALA B C 1
ATOM 2831 O O . ALA B 1 177 ? -27.875 -3.359 -7.34 1 96.81 177 ALA B O 1
ATOM 2832 N N . LEU B 1 178 ? -25.891 -2.385 -7.863 1 95.38 178 LEU B N 1
ATOM 2833 C CA . LEU B 1 178 ? -25.984 -2.758 -9.273 1 95.38 178 LEU B CA 1
ATOM 2834 C C . LEU B 1 178 ? -25.938 -4.273 -9.438 1 95.38 178 LEU B C 1
ATOM 2836 O O . LEU B 1 178 ? -26.609 -4.836 -10.289 1 95.38 178 LEU B O 1
ATOM 2840 N N . ILE B 1 179 ? -25.109 -4.934 -8.703 1 97.12 179 ILE B N 1
ATOM 2841 C CA . ILE B 1 179 ? -25.031 -6.391 -8.75 1 97.12 179 ILE B CA 1
ATOM 2842 C C . ILE B 1 179 ? -26.375 -6.996 -8.375 1 97.12 179 ILE B C 1
ATOM 2844 O O . ILE B 1 179 ? -26.812 -7.973 -8.992 1 97.12 179 ILE B O 1
ATOM 2848 N N . ALA B 1 180 ? -27.047 -6.398 -7.438 1 95 180 ALA B N 1
ATOM 2849 C CA . ALA B 1 180 ? -28.344 -6.895 -6.984 1 95 180 ALA B CA 1
ATOM 2850 C C . ALA B 1 180 ? -29.375 -6.816 -8.102 1 95 180 ALA B C 1
ATOM 2852 O O . ALA B 1 180 ? -30.266 -7.664 -8.195 1 95 180 ALA B O 1
ATOM 2853 N N . VAL B 1 181 ? -29.203 -5.895 -8.961 1 95.19 181 VAL B N 1
ATOM 2854 C CA . VAL B 1 181 ? -30.219 -5.633 -9.977 1 95.19 181 VAL B CA 1
ATOM 2855 C C . VAL B 1 181 ? -29.812 -6.305 -11.289 1 95.19 181 VAL B C 1
ATOM 2857 O O . VAL B 1 181 ? -30.625 -6.977 -11.93 1 95.19 181 VAL B O 1
ATOM 2860 N N . LEU B 1 182 ? -28.531 -6.168 -11.672 1 95 182 LEU B N 1
ATOM 2861 C CA . LEU B 1 182 ? -28.078 -6.574 -13 1 95 182 LEU B CA 1
ATOM 2862 C C . LEU B 1 182 ? -27.469 -7.965 -12.969 1 95 182 LEU B C 1
ATOM 2864 O O . LEU B 1 182 ? -27.312 -8.609 -14.008 1 95 182 LEU B O 1
ATOM 2868 N N . GLY B 1 183 ? -27.016 -8.398 -11.859 1 95 183 GLY B N 1
ATOM 2869 C CA . GLY B 1 183 ? -26.406 -9.719 -11.75 1 95 183 GLY B CA 1
ATOM 2870 C C . GLY B 1 183 ? -25.062 -9.812 -12.453 1 95 183 GLY B C 1
ATOM 2871 O O . GLY B 1 183 ? -24.75 -10.828 -13.078 1 95 183 GLY B O 1
ATOM 2872 N N . MET B 1 184 ? -24.281 -8.719 -12.5 1 96.62 184 MET B N 1
ATOM 2873 C CA . MET B 1 184 ? -22.969 -8.68 -13.117 1 96.62 184 MET B CA 1
ATOM 2874 C C . MET B 1 184 ? -21.891 -8.352 -12.078 1 96.62 184 MET B C 1
ATOM 2876 O O . MET B 1 184 ? -21.359 -7.242 -12.062 1 96.62 184 MET B O 1
ATOM 2880 N N . PRO B 1 185 ? -21.531 -9.328 -11.32 1 97.75 185 PRO B N 1
ATOM 2881 C CA . PRO B 1 185 ? -20.656 -9.055 -10.188 1 97.75 185 PRO B CA 1
ATOM 2882 C C . PRO B 1 185 ? -19.25 -8.617 -10.617 1 97.75 185 PRO B C 1
ATOM 2884 O O . PRO B 1 185 ? -18.516 -8.008 -9.828 1 97.75 185 PRO B O 1
ATOM 2887 N N . TRP B 1 186 ? -18.828 -8.836 -11.859 1 97.94 186 TRP B N 1
ATOM 2888 C CA . TRP B 1 186 ? -17.484 -8.484 -12.32 1 97.94 186 TRP B CA 1
ATOM 2889 C C . TRP B 1 186 ? -17.406 -6.996 -12.648 1 97.94 186 TRP B C 1
ATOM 2891 O O . TRP B 1 186 ? -16.312 -6.426 -12.703 1 97.94 186 TRP B O 1
ATOM 2901 N N . LEU B 1 187 ? -18.469 -6.344 -12.875 1 98.38 187 LEU B N 1
ATOM 2902 C CA . LEU B 1 187 ? -18.484 -5.004 -13.453 1 98.38 187 LEU B CA 1
ATOM 2903 C C . LEU B 1 187 ? -17.938 -3.979 -12.469 1 98.38 187 LEU B C 1
ATOM 2905 O O . LEU B 1 187 ? -17.062 -3.178 -12.828 1 98.38 187 LEU B O 1
ATOM 2909 N N . PRO B 1 188 ? -18.328 -3.979 -11.242 1 98.56 188 PRO B N 1
ATOM 2910 C CA . PRO B 1 188 ? -17.828 -2.943 -10.336 1 98.56 188 PRO B CA 1
ATOM 2911 C C . PRO B 1 188 ? -16.312 -3.039 -10.109 1 98.56 188 PRO B C 1
ATOM 2913 O O . PRO B 1 188 ? -15.609 -2.037 -10.234 1 98.56 188 PRO B O 1
ATOM 2916 N N . PRO B 1 189 ? -15.766 -4.227 -9.82 1 98.69 189 PRO B N 1
ATOM 2917 C CA . PRO B 1 189 ? -14.312 -4.258 -9.672 1 98.69 189 PRO B CA 1
ATOM 2918 C C . PRO B 1 189 ? -13.578 -3.961 -10.977 1 98.69 189 PRO B C 1
ATOM 2920 O O . PRO B 1 189 ? -12.461 -3.434 -10.961 1 98.69 189 PRO B O 1
ATOM 2923 N N . ALA B 1 190 ? -14.188 -4.246 -12.117 1 98.75 190 ALA B N 1
ATOM 2924 C CA . ALA B 1 190 ? -13.578 -3.859 -13.391 1 98.75 190 ALA B CA 1
ATOM 2925 C C . ALA B 1 190 ? -13.508 -2.34 -13.523 1 98.75 190 ALA B C 1
ATOM 2927 O O . ALA B 1 190 ? -12.477 -1.795 -13.93 1 98.75 190 ALA B O 1
ATOM 2928 N N . LEU B 1 191 ? -14.57 -1.695 -13.172 1 98.69 191 LEU B N 1
ATOM 2929 C CA . LEU B 1 191 ? -14.594 -0.237 -13.188 1 98.69 191 LEU B CA 1
ATOM 2930 C C . LEU B 1 191 ? -13.586 0.331 -12.188 1 98.69 191 LEU B C 1
ATOM 2932 O O . LEU B 1 191 ? -12.914 1.322 -12.477 1 98.69 191 LEU B O 1
ATOM 2936 N N . TRP B 1 192 ? -13.5 -0.289 -11.039 1 98.75 192 TRP B N 1
ATOM 2937 C CA . TRP B 1 192 ? -12.523 0.06 -10.016 1 98.75 192 TRP B CA 1
ATOM 2938 C C . TRP B 1 192 ? -11.102 0.016 -10.586 1 98.75 192 TRP B C 1
ATOM 2940 O O . TRP B 1 192 ? -10.344 0.981 -10.453 1 98.75 192 TRP B O 1
ATOM 2950 N N . VAL B 1 193 ? -10.766 -1.022 -11.305 1 98.75 193 VAL B N 1
ATOM 2951 C CA . VAL B 1 193 ? -9.43 -1.197 -11.867 1 98.75 193 VAL B CA 1
ATOM 2952 C C . VAL B 1 193 ? -9.164 -0.117 -12.914 1 98.75 193 VAL B C 1
ATOM 2954 O O . VAL B 1 193 ? -8.109 0.519 -12.906 1 98.75 193 VAL B O 1
ATOM 2957 N N . VAL B 1 194 ? -10.125 0.094 -13.766 1 98.69 194 VAL B N 1
ATOM 2958 C CA . VAL B 1 194 ? -9.969 1.06 -14.844 1 98.69 194 VAL B CA 1
ATOM 2959 C C . VAL B 1 194 ? -9.742 2.453 -14.258 1 98.69 194 VAL B C 1
ATOM 2961 O O . VAL B 1 194 ? -8.797 3.146 -14.641 1 98.69 194 VAL B O 1
ATOM 2964 N N . MET B 1 195 ? -10.523 2.834 -13.32 1 98.44 195 MET B N 1
ATOM 2965 C CA . MET B 1 195 ? -10.406 4.156 -12.711 1 98.44 195 MET B CA 1
ATOM 2966 C C . MET B 1 195 ? -9.086 4.293 -11.961 1 98.44 195 MET B C 1
ATOM 2968 O O . MET B 1 195 ? -8.469 5.363 -11.969 1 98.44 195 MET B O 1
ATOM 2972 N N . GLN B 1 196 ? -8.672 3.24 -11.375 1 98.5 196 GLN B N 1
ATOM 2973 C CA . GLN B 1 196 ? -7.414 3.287 -10.625 1 98.5 196 GLN B CA 1
ATOM 2974 C C . GLN B 1 196 ? -6.219 3.4 -11.57 1 98.5 196 GLN B C 1
ATOM 2976 O O . GLN B 1 196 ? -5.238 4.074 -11.258 1 98.5 196 GLN B O 1
ATOM 2981 N N . LEU B 1 197 ? -6.305 2.707 -12.703 1 98.19 197 LEU B N 1
ATOM 2982 C CA . LEU B 1 197 ? -5.207 2.801 -13.664 1 98.19 197 LEU B CA 1
ATOM 2983 C C . LEU B 1 197 ? -5.109 4.211 -14.242 1 98.19 197 LEU B C 1
ATOM 2985 O O . LEU B 1 197 ? -4.012 4.75 -14.391 1 98.19 197 LEU B O 1
ATOM 2989 N N . ILE B 1 198 ? -6.223 4.82 -14.5 1 98.38 198 ILE B N 1
ATOM 2990 C CA . ILE B 1 198 ? -6.242 6.207 -14.953 1 98.38 198 ILE B CA 1
ATOM 2991 C C . ILE B 1 198 ? -5.73 7.121 -13.844 1 98.38 198 ILE B C 1
ATOM 2993 O O . ILE B 1 198 ? -4.895 7.996 -14.094 1 98.38 198 ILE B O 1
ATOM 2997 N N . GLY B 1 199 ? -6.207 6.895 -12.664 1 97.69 199 GLY B N 1
ATOM 2998 C CA . GLY B 1 199 ? -5.754 7.68 -11.523 1 97.69 199 GLY B CA 1
ATOM 2999 C C . GLY B 1 199 ? -4.266 7.547 -11.266 1 97.69 199 GLY B C 1
ATOM 3000 O O . GLY B 1 199 ? -3.602 8.531 -10.93 1 97.69 199 GLY B O 1
ATOM 3001 N N . LEU B 1 200 ? -3.748 6.375 -11.383 1 97.56 200 LEU B N 1
ATOM 3002 C CA . LEU B 1 200 ? -2.32 6.141 -11.188 1 97.56 200 LEU B CA 1
ATOM 3003 C C . LEU B 1 200 ? -1.503 6.883 -12.242 1 97.56 200 LEU B C 1
ATOM 3005 O O . LEU B 1 200 ? -0.428 7.41 -11.945 1 97.56 200 LEU B O 1
ATOM 3009 N N . ALA B 1 201 ? -2.018 6.914 -13.461 1 97.62 201 ALA B N 1
ATOM 3010 C CA . ALA B 1 201 ? -1.346 7.668 -14.516 1 97.62 201 ALA B CA 1
ATOM 3011 C C . ALA B 1 201 ? -1.335 9.164 -14.203 1 97.62 201 ALA B C 1
ATOM 3013 O O . ALA B 1 201 ? -0.303 9.82 -14.344 1 97.62 201 ALA B O 1
ATOM 3014 N N . GLN B 1 202 ? -2.451 9.695 -13.773 1 97.31 202 GLN B N 1
ATOM 3015 C CA . GLN B 1 202 ? -2.545 11.094 -13.375 1 97.31 202 GLN B CA 1
ATOM 3016 C C . GLN B 1 202 ? -1.567 11.414 -12.242 1 97.31 202 GLN B C 1
ATOM 3018 O O . GLN B 1 202 ? -0.843 12.414 -12.305 1 97.31 202 GLN B O 1
ATOM 3023 N N . LEU B 1 203 ? -1.579 10.547 -11.281 1 96.44 203 LEU B N 1
ATOM 3024 C CA . LEU B 1 203 ? -0.738 10.75 -10.102 1 96.44 203 LEU B C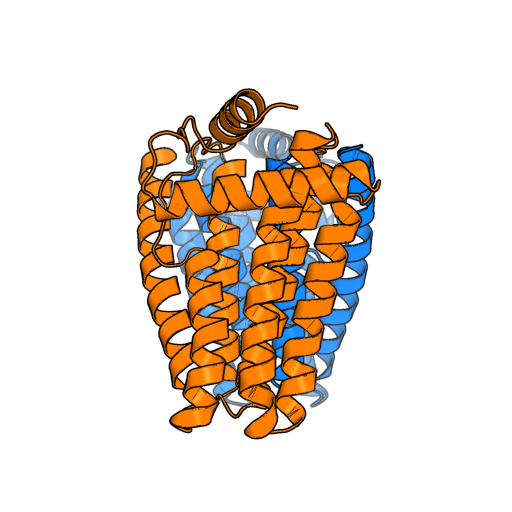A 1
ATOM 3025 C C . LEU B 1 203 ? 0.739 10.68 -10.477 1 96.44 203 LEU B C 1
ATOM 3027 O O . LEU B 1 203 ? 1.544 11.484 -10 1 96.44 203 LEU B O 1
ATOM 3031 N N . SER B 1 204 ? 1.099 9.727 -11.305 1 96.56 204 SER B N 1
ATOM 3032 C CA . SER B 1 204 ? 2.488 9.562 -11.719 1 96.56 204 SER B CA 1
ATOM 3033 C C . SER B 1 204 ? 2.992 10.805 -12.461 1 96.56 204 SER B C 1
ATOM 3035 O O . SER B 1 204 ? 4.125 11.242 -12.242 1 96.56 204 SER B O 1
ATOM 3037 N N . ALA B 1 205 ? 2.15 11.359 -13.273 1 96.19 205 ALA B N 1
ATOM 3038 C CA . ALA B 1 205 ? 2.508 12.594 -13.977 1 96.19 205 ALA B CA 1
ATOM 3039 C C . ALA B 1 205 ? 2.699 13.75 -12.992 1 96.19 205 ALA B C 1
ATOM 3041 O O . ALA B 1 205 ? 3.656 14.516 -13.109 1 96.19 205 ALA B O 1
ATOM 3042 N N . ALA B 1 206 ? 1.866 13.836 -12.047 1 94.88 206 ALA B N 1
ATOM 3043 C CA . ALA B 1 206 ? 1.943 14.891 -11.047 1 94.88 206 ALA B CA 1
ATOM 3044 C C . ALA B 1 206 ? 3.193 14.742 -10.188 1 94.88 206 ALA B C 1
ATOM 3046 O O . ALA B 1 206 ? 3.857 15.734 -9.867 1 94.88 206 ALA B O 1
ATOM 3047 N N . VAL B 1 207 ? 3.498 13.523 -9.812 1 95.94 207 VAL B N 1
ATOM 3048 C CA . VAL B 1 207 ? 4.664 13.242 -8.977 1 95.94 207 VAL B CA 1
ATOM 3049 C C . VAL B 1 207 ? 5.938 13.609 -9.734 1 95.94 207 VAL B C 1
ATOM 3051 O O . VAL B 1 207 ? 6.832 14.25 -9.18 1 95.94 207 VAL B O 1
ATOM 3054 N N . ARG B 1 208 ? 6 13.242 -11.016 1 95.19 208 ARG B N 1
ATOM 3055 C CA . ARG B 1 208 ? 7.168 13.562 -11.836 1 95.19 208 ARG B CA 1
ATOM 3056 C C . ARG B 1 208 ? 7.359 15.078 -11.945 1 95.19 208 ARG B C 1
ATOM 3058 O O . ARG B 1 208 ? 8.484 15.57 -11.859 1 95.19 208 ARG B O 1
ATOM 3065 N N . HIS B 1 209 ? 6.289 15.766 -12.055 1 93.94 209 HIS B N 1
ATOM 3066 C CA . HIS B 1 209 ? 6.344 17.219 -12.18 1 93.94 209 HIS B CA 1
ATOM 3067 C C . HIS B 1 209 ? 6.746 17.859 -10.859 1 93.94 209 HIS B C 1
ATOM 3069 O O . HIS B 1 209 ? 7.559 18.797 -10.836 1 93.94 209 HIS B O 1
ATOM 3075 N N . ALA B 1 210 ? 6.25 17.312 -9.812 1 92.94 210 ALA B N 1
ATOM 3076 C CA . ALA B 1 210 ? 6.445 17.922 -8.5 1 92.94 210 ALA B CA 1
ATOM 3077 C C . ALA B 1 210 ? 7.844 17.625 -7.961 1 92.94 210 ALA B C 1
ATOM 3079 O O . ALA B 1 210 ? 8.406 18.438 -7.215 1 92.94 210 ALA B O 1
ATOM 3080 N N . LEU B 1 211 ? 8.43 16.547 -8.32 1 93.25 211 LEU B N 1
ATOM 3081 C CA . LEU B 1 211 ? 9.688 16.125 -7.715 1 93.25 211 LEU B CA 1
ATOM 3082 C C . LEU B 1 211 ? 10.852 16.344 -8.672 1 93.25 211 LEU B C 1
ATOM 3084 O O . LEU B 1 211 ? 11.992 15.992 -8.359 1 93.25 211 LEU B O 1
ATOM 3088 N N . ARG B 1 212 ? 10.672 16.844 -9.812 1 85.44 212 ARG B N 1
ATOM 3089 C CA . ARG B 1 212 ? 11.758 17.156 -10.742 1 85.44 212 ARG B CA 1
ATOM 3090 C C . ARG B 1 212 ? 12.625 18.297 -10.211 1 85.44 212 ARG B C 1
ATOM 3092 O O . ARG B 1 212 ? 12.125 19.219 -9.57 1 85.44 212 ARG B O 1
#